Protein AF-0000000080321921 (afdb_homodimer)

Structure (mmCIF, N/CA/C/O backbone):
data_AF-0000000080321921-model_v1
#
loop_
_entity.id
_entity.type
_entity.pdbx_description
1 polymer 'Nucleoside-diphosphate-sugar epimerase'
#
loop_
_atom_site.group_PDB
_atom_site.id
_atom_site.type_symbol
_atom_site.label_atom_id
_atom_site.label_alt_id
_atom_site.label_comp_id
_atom_site.label_asym_id
_atom_site.label_entity_id
_atom_site.label_seq_id
_atom_site.pdbx_PDB_ins_code
_atom_site.Cartn_x
_atom_site.Cartn_y
_atom_site.Cartn_z
_atom_site.occupancy
_atom_site.B_iso_or_equiv
_atom_site.auth_seq_id
_atom_site.auth_comp_id
_atom_site.auth_asym_id
_atom_site.auth_atom_id
_atom_site.pdbx_PDB_model_num
ATOM 1 N N . MET A 1 1 ? -20.925 18.092 16.911 1 92.83 1 MET A N 1
ATOM 2 C CA . MET A 1 1 ? -20.315 16.914 16.302 1 92.83 1 MET A CA 1
ATOM 3 C C . MET A 1 1 ? -19.116 16.439 17.116 1 92.83 1 MET A C 1
ATOM 5 O O . MET A 1 1 ? -18.353 17.253 17.639 1 92.83 1 MET A O 1
ATOM 9 N N . ALA A 1 2 ? -18.998 15.174 17.436 1 97.39 2 ALA A N 1
ATOM 10 C CA . ALA A 1 2 ? -17.856 14.588 18.133 1 97.39 2 ALA A CA 1
ATOM 11 C C . ALA A 1 2 ? -16.861 13.984 17.147 1 97.39 2 ALA A C 1
ATOM 13 O O . ALA A 1 2 ? -17.218 13.111 16.351 1 97.39 2 ALA A O 1
ATOM 14 N N . VAL A 1 3 ? -15.639 14.464 17.22 1 98.68 3 VAL A N 1
ATOM 15 C CA . VAL A 1 3 ? -14.639 14.068 16.234 1 98.68 3 VAL A CA 1
ATOM 16 C C . VAL A 1 3 ? -13.457 13.401 16.934 1 98.68 3 VAL A C 1
ATOM 18 O O . VAL A 1 3 ? -12.82 14.005 17.8 1 98.68 3 VAL A O 1
ATOM 21 N N . LEU A 1 4 ? -13.213 12.152 16.609 1 98.88 4 LEU A N 1
ATOM 22 C CA . LEU A 1 4 ? -11.996 11.495 17.075 1 98.88 4 LEU A CA 1
ATOM 23 C C . LEU A 1 4 ? -10.796 11.913 16.233 1 98.88 4 LEU A C 1
ATOM 25 O O . LEU A 1 4 ? -10.819 11.787 15.006 1 98.88 4 LEU A O 1
ATOM 29 N N . ILE A 1 5 ? -9.804 12.422 16.859 1 98.86 5 ILE A N 1
ATOM 30 C CA . ILE A 1 5 ? -8.543 12.776 16.217 1 98.86 5 ILE A CA 1
ATOM 31 C C . ILE A 1 5 ? -7.422 11.892 16.759 1 98.86 5 ILE A C 1
ATOM 33 O O . ILE A 1 5 ? -7.017 12.031 17.916 1 98.86 5 ILE A O 1
ATOM 37 N N . THR A 1 6 ? -6.956 10.965 15.944 1 98.77 6 THR A N 1
ATOM 38 C CA . THR A 1 6 ? -5.745 10.259 16.347 1 98.77 6 THR A CA 1
ATOM 39 C C . THR A 1 6 ? -4.511 11.13 16.127 1 98.77 6 THR A C 1
ATOM 41 O O . THR A 1 6 ? -4.441 11.88 15.152 1 98.77 6 THR A O 1
ATOM 44 N N . GLY A 1 7 ? -3.539 11.005 17.031 1 97.55 7 GLY A N 1
ATOM 45 C CA . GLY A 1 7 ? -2.491 12.013 17.021 1 97.55 7 GLY A CA 1
ATOM 46 C C . GLY A 1 7 ? -2.987 13.393 17.409 1 97.55 7 GLY A C 1
ATOM 47 O O . GLY A 1 7 ? -2.517 14.4 16.875 1 97.55 7 GLY A O 1
ATOM 48 N N . GLY A 1 8 ? -3.944 13.374 18.283 1 97.71 8 GLY A N 1
ATOM 49 C CA . GLY A 1 8 ? -4.719 14.579 18.533 1 97.71 8 GLY A CA 1
ATOM 50 C C . GLY A 1 8 ? -3.941 15.645 19.281 1 97.71 8 GLY A C 1
ATOM 51 O O . GLY A 1 8 ? -4.279 16.829 19.215 1 97.71 8 GLY A O 1
ATOM 52 N N . THR A 1 9 ? -2.938 15.26 20.052 1 96.92 9 THR A N 1
ATOM 53 C CA . THR A 1 9 ? -2.152 16.264 20.762 1 96.92 9 THR A CA 1
ATOM 54 C C . THR A 1 9 ? -0.875 16.593 19.994 1 96.92 9 THR A C 1
ATOM 56 O O . THR A 1 9 ? -0.032 17.351 20.477 1 96.92 9 THR A O 1
ATOM 59 N N . GLY A 1 10 ? -0.789 15.991 18.814 1 95.03 10 GLY A N 1
ATOM 60 C CA . GLY A 1 10 ? 0.33 16.299 17.937 1 95.03 10 GLY A CA 1
ATOM 61 C C . GLY A 1 10 ? 0.179 17.627 17.22 1 95.03 10 GLY A C 1
ATOM 62 O O . GLY A 1 10 ? -0.736 18.398 17.516 1 95.03 10 GLY A O 1
ATOM 63 N N . PHE A 1 11 ? 1.039 17.905 16.266 1 94.07 11 PHE A N 1
ATOM 64 C CA . PHE A 1 11 ? 1.158 19.192 15.592 1 94.07 11 PHE A CA 1
ATOM 65 C C . PHE A 1 11 ? -0.126 19.534 14.846 1 94.07 11 PHE A C 1
ATOM 67 O O . PHE A 1 11 ? -0.897 20.39 15.286 1 94.07 11 PHE A O 1
ATOM 74 N N . LEU A 1 12 ? -0.484 18.765 13.883 1 96.49 12 LEU A N 1
ATOM 75 C CA . LEU A 1 12 ? -1.671 19.066 13.09 1 96.49 12 LEU A CA 1
ATOM 76 C C . LEU A 1 12 ? -2.941 18.78 13.884 1 96.49 12 LEU A C 1
ATOM 78 O O . LEU A 1 12 ? -3.91 19.539 13.809 1 96.49 12 LEU A O 1
ATOM 82 N N . GLY A 1 13 ? -2.916 17.716 14.689 1 97.82 13 GLY A N 1
ATOM 83 C CA . GLY A 1 13 ? -4.073 17.332 15.483 1 97.82 13 GLY A CA 1
ATOM 84 C C . GLY A 1 13 ? -4.513 18.41 16.455 1 97.82 13 GLY A C 1
ATOM 85 O O . GLY A 1 13 ? -5.71 18.662 16.61 1 97.82 13 GLY A O 1
ATOM 86 N N . SER A 1 14 ? -3.57 19.08 17.091 1 97.18 14 SER A N 1
ATOM 87 C CA . SER A 1 14 ? -3.904 20.101 18.079 1 97.18 14 SER A CA 1
ATOM 88 C C . SER A 1 14 ? -4.532 21.324 17.419 1 97.18 14 SER A C 1
ATOM 90 O O . SER A 1 14 ? -5.435 21.946 17.983 1 97.18 14 SER A O 1
ATOM 92 N N . PHE A 1 15 ? -4.056 21.651 16.256 1 97.52 15 PHE A N 1
ATOM 93 C CA . PHE A 1 15 ? -4.619 22.801 15.559 1 97.52 15 PHE A CA 1
ATOM 94 C C . PHE A 1 15 ? -6.023 22.494 15.052 1 97.52 15 PHE A C 1
ATOM 96 O O . PHE A 1 15 ? -6.887 23.373 15.029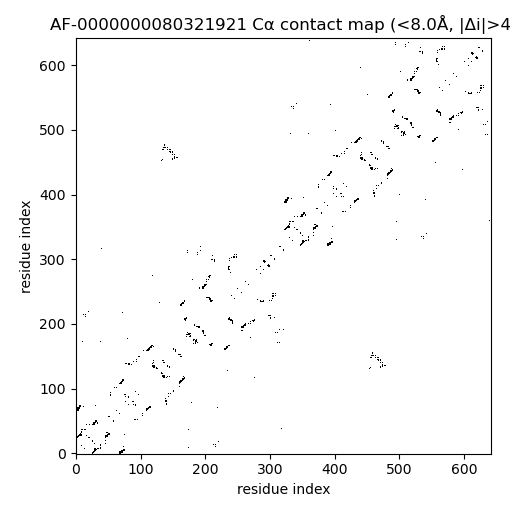 1 97.52 15 PHE A O 1
ATOM 103 N N . LEU A 1 16 ? -6.226 21.249 14.618 1 98.56 16 LEU A N 1
ATOM 104 C CA . LEU A 1 16 ? -7.58 20.838 14.26 1 98.56 16 LEU A CA 1
ATOM 105 C C . LEU A 1 16 ? -8.503 20.894 15.473 1 98.56 16 LEU A C 1
ATOM 107 O O . LEU A 1 16 ? -9.643 21.35 15.37 1 98.56 16 LEU A O 1
ATOM 111 N N . ALA A 1 17 ? -8.006 20.411 16.591 1 98.45 17 ALA A N 1
ATOM 112 C CA . ALA A 1 17 ? -8.795 20.437 17.82 1 98.45 17 ALA A CA 1
ATOM 113 C C . ALA A 1 17 ? -9.238 21.858 18.158 1 98.45 17 ALA A C 1
ATOM 115 O O . ALA A 1 17 ? -10.396 22.086 18.513 1 98.45 17 ALA A O 1
ATOM 116 N N . ARG A 1 18 ? -8.311 22.814 18.056 1 97.4 18 ARG A N 1
ATOM 117 C CA . ARG A 1 18 ? -8.631 24.212 18.321 1 97.4 18 ARG A CA 1
ATOM 118 C C . ARG A 1 18 ? -9.713 24.716 17.372 1 97.4 18 ARG A C 1
ATOM 120 O O . ARG A 1 18 ? -10.654 25.39 17.796 1 97.4 18 ARG A O 1
ATOM 127 N N . GLU A 1 19 ? -9.505 24.377 16.096 1 97.36 19 GLU A N 1
ATOM 128 C CA . GLU A 1 19 ? -10.474 24.778 15.08 1 97.36 19 GLU A CA 1
ATOM 129 C C . GLU A 1 19 ? -11.868 24.254 15.41 1 97.36 19 GLU A C 1
ATOM 131 O O . GLU A 1 19 ? -12.861 24.965 15.239 1 97.36 19 GLU A O 1
ATOM 136 N N . LEU A 1 20 ? -11.976 23.044 15.862 1 98.19 20 LEU A N 1
ATOM 137 C CA . LEU A 1 20 ? -13.247 22.414 16.202 1 98.19 20 LEU A CA 1
ATOM 138 C C . LEU A 1 20 ? -13.863 23.065 17.436 1 98.19 20 LEU A C 1
ATOM 140 O O . LEU A 1 20 ? -15.052 23.391 17.442 1 98.19 20 LEU A O 1
ATOM 144 N N . CYS A 1 21 ? -13.06 23.266 18.454 1 97.85 21 CYS A N 1
ATOM 145 C CA . CYS A 1 21 ? -13.531 23.908 19.676 1 97.85 21 CYS A CA 1
ATOM 146 C C . CYS A 1 21 ? -14.121 25.281 19.38 1 97.85 21 CYS A C 1
ATOM 148 O O . CYS A 1 21 ? -15.18 25.634 19.902 1 97.85 21 CYS A O 1
ATOM 150 N N . ASP A 1 22 ? -13.417 25.989 18.536 1 96.75 22 ASP A N 1
ATOM 151 C CA . ASP A 1 22 ? -13.833 27.348 18.203 1 96.75 22 ASP A CA 1
ATOM 152 C C . ASP A 1 22 ? -15.186 27.35 17.495 1 96.75 22 ASP A C 1
ATOM 154 O O . ASP A 1 22 ? -15.873 28.373 17.462 1 96.75 22 ASP A O 1
ATOM 158 N N . ARG A 1 23 ? -15.591 26.25 16.948 1 96.21 23 ARG A N 1
ATOM 159 C CA . ARG A 1 23 ? -16.867 26.133 16.25 1 96.21 23 ARG A CA 1
ATOM 160 C C . ARG A 1 23 ? -17.896 25.407 17.11 1 96.21 23 ARG A C 1
ATOM 162 O O . ARG A 1 23 ? -18.983 25.071 16.636 1 96.21 23 ARG A O 1
ATOM 169 N N . GLY A 1 24 ? -17.55 25.115 18.323 1 95.68 24 GLY A N 1
ATOM 170 C CA . GLY A 1 24 ? -18.476 24.516 19.27 1 95.68 24 GLY A CA 1
ATOM 171 C C . GLY A 1 24 ? -18.586 23.01 19.125 1 95.68 24 GLY A C 1
ATOM 172 O O . GLY A 1 24 ? -19.552 22.404 19.595 1 95.68 24 GLY A O 1
ATOM 173 N N . GLU A 1 25 ? -17.66 22.403 18.414 1 95.98 25 GLU A N 1
ATOM 174 C CA . GLU A 1 25 ? -17.622 20.953 18.251 1 95.98 25 GLU A CA 1
ATOM 175 C C . GLU A 1 25 ? -16.78 20.298 19.342 1 95.98 25 GLU A C 1
ATOM 177 O O . GLU A 1 25 ? -16.159 20.988 20.154 1 95.98 25 GLU A O 1
ATOM 182 N N . ARG A 1 26 ? -16.812 19 19.401 1 95.44 26 ARG A N 1
ATOM 183 C CA . ARG A 1 26 ? -16.19 18.253 20.489 1 95.44 26 ARG A CA 1
ATOM 184 C C . ARG A 1 26 ? -15.085 17.342 19.965 1 95.44 26 ARG A C 1
ATOM 186 O O . ARG A 1 26 ? -15.354 16.226 19.516 1 95.44 26 ARG A O 1
ATOM 193 N N . PRO A 1 27 ? -13.887 17.758 20.152 1 98.42 27 PRO A N 1
ATOM 194 C CA . PRO A 1 27 ? -12.777 16.886 19.76 1 98.42 27 PRO A CA 1
ATOM 195 C C . PRO A 1 27 ? -12.43 15.854 20.831 1 98.42 27 PRO A C 1
ATOM 197 O O . PRO A 1 27 ? -12.401 16.18 22.021 1 98.42 27 PRO A O 1
ATOM 200 N N . ILE A 1 28 ? -12.285 14.615 20.462 1 98.73 28 ILE A N 1
ATOM 201 C CA . ILE A 1 28 ? -11.731 13.516 21.246 1 98.73 28 ILE A CA 1
ATOM 202 C C . ILE A 1 28 ? -10.315 13.203 20.766 1 98.73 28 ILE A C 1
ATOM 204 O O . ILE A 1 28 ? -10.128 12.669 19.67 1 98.73 28 ILE A O 1
ATOM 208 N N . LEU A 1 29 ? -9.318 13.53 21.598 1 98.7 29 LEU A N 1
ATOM 209 C CA . LEU A 1 29 ? -7.921 13.446 21.185 1 98.7 29 LEU A CA 1
ATOM 210 C C . LEU A 1 29 ? -7.274 12.17 21.713 1 98.7 29 LEU A C 1
ATOM 212 O O . LEU A 1 29 ? -7.141 11.992 22.926 1 98.7 29 LEU A O 1
ATOM 216 N N . MET A 1 30 ? -6.894 11.307 20.818 1 98.62 30 MET A N 1
ATOM 217 C CA . MET A 1 30 ? -6.143 10.109 21.185 1 98.62 30 MET A CA 1
ATOM 218 C C . MET A 1 30 ? -4.676 10.244 20.79 1 98.62 30 MET A C 1
ATOM 220 O O . MET A 1 30 ? -4.366 10.64 19.665 1 98.62 30 MET A O 1
ATOM 224 N N . ASP A 1 31 ? -3.831 9.926 21.672 1 97.93 31 ASP A N 1
ATOM 225 C CA . ASP A 1 31 ? -2.397 9.993 21.407 1 97.93 31 ASP A CA 1
ATOM 226 C C . ASP A 1 31 ? -1.63 9.009 22.287 1 97.93 31 ASP A C 1
ATOM 228 O O . ASP A 1 31 ? -2.142 8.554 23.312 1 97.93 31 ASP A O 1
ATOM 232 N N . LEU A 1 32 ? -0.467 8.7 21.748 1 96.19 32 LEU A N 1
ATOM 233 C CA . LEU A 1 32 ? 0.4 7.813 22.515 1 96.19 32 LEU A CA 1
ATOM 234 C C . LEU A 1 32 ? 0.828 8.469 23.823 1 96.19 32 LEU A C 1
ATOM 236 O O . LEU A 1 32 ? 0.911 7.804 24.858 1 96.19 32 LEU A O 1
ATOM 240 N N . ARG A 1 33 ? 1.218 9.708 23.742 1 94.53 33 ARG A N 1
ATOM 241 C CA . ARG A 1 33 ? 1.583 10.563 24.867 1 94.53 33 ARG A CA 1
ATOM 242 C C . ARG A 1 33 ? 0.852 11.9 24.798 1 94.53 33 ARG A C 1
ATOM 244 O O . ARG A 1 33 ? 0.908 12.593 23.781 1 94.53 33 ARG A O 1
ATOM 251 N N . LEU A 1 34 ? 0.229 12.181 25.897 1 95.29 34 LEU A N 1
ATOM 252 C CA . LEU A 1 34 ? -0.547 13.415 25.931 1 95.29 34 LEU A CA 1
ATOM 253 C C . LEU A 1 34 ? 0.357 14.619 26.174 1 95.29 34 LEU A C 1
ATOM 255 O O . LEU A 1 34 ? 1.167 14.615 27.103 1 95.29 34 LEU A O 1
ATOM 259 N N . ASP A 1 35 ? 0.406 15.509 25.249 1 93.14 35 ASP A N 1
ATOM 260 C CA . ASP A 1 35 ? 1.103 16.79 25.328 1 93.14 35 ASP A CA 1
ATOM 261 C C . ASP A 1 35 ? 0.142 17.953 25.097 1 93.14 35 ASP A C 1
ATOM 263 O O . ASP A 1 35 ? -0.354 18.144 23.985 1 93.14 35 ASP A O 1
ATOM 267 N N . LEU A 1 36 ? -0.066 18.762 26.076 1 92.99 36 LEU A N 1
ATOM 268 C CA . LEU A 1 36 ? -1.098 19.791 26.008 1 92.99 36 LEU A CA 1
ATOM 269 C C . LEU A 1 36 ? -0.487 21.155 25.705 1 92.99 36 LEU A C 1
ATOM 271 O O . LEU A 1 36 ? -1.186 22.171 25.723 1 92.99 36 LEU A O 1
ATOM 275 N N . THR A 1 37 ? 0.792 21.134 25.38 1 88.9 37 THR A N 1
ATOM 276 C CA . THR A 1 37 ? 1.507 22.376 25.111 1 88.9 37 THR A CA 1
ATOM 277 C C . THR A 1 37 ? 0.812 23.174 24.012 1 88.9 37 THR A C 1
ATOM 279 O O . THR A 1 37 ? 0.698 24.398 24.103 1 88.9 37 THR A O 1
ATOM 282 N N . ARG A 1 38 ? 0.234 22.533 23.039 1 92.28 38 ARG A N 1
ATOM 283 C CA . ARG A 1 38 ? -0.354 23.185 21.873 1 92.28 38 ARG A CA 1
ATOM 284 C C . ARG A 1 38 ? -1.843 23.438 22.08 1 92.28 38 ARG A C 1
ATOM 286 O O . ARG A 1 38 ? -2.522 23.947 21.186 1 92.28 38 ARG A O 1
ATOM 293 N N . LEU A 1 39 ? -2.287 23.045 23.259 1 94.92 39 LEU A N 1
ATOM 294 C CA . LEU A 1 39 ? -3.717 23.131 23.532 1 94.92 39 LEU A CA 1
ATOM 295 C C . LEU A 1 39 ? -3.99 24.059 24.712 1 94.92 39 LEU A C 1
ATOM 297 O O . LEU A 1 39 ? -4.998 23.906 25.406 1 94.92 39 LEU A O 1
ATOM 301 N N . ARG A 1 40 ? -3.091 24.942 24.917 1 91.27 40 ARG A N 1
ATOM 302 C CA . ARG A 1 40 ? -3.283 25.918 25.985 1 91.27 40 ARG A CA 1
ATOM 303 C C . ARG A 1 40 ? -4.573 26.706 25.782 1 91.27 40 ARG A C 1
ATOM 305 O O . ARG A 1 40 ? -4.808 27.253 24.702 1 91.27 40 ARG A O 1
ATOM 312 N N . GLY A 1 41 ? -5.428 26.765 26.762 1 91.93 41 GLY A N 1
ATOM 313 C CA . GLY A 1 41 ? -6.675 27.511 26.699 1 91.93 41 GLY A CA 1
ATOM 314 C C . GLY A 1 41 ? -7.843 26.68 26.203 1 91.93 41 GLY A C 1
ATOM 315 O O . GLY A 1 41 ? -8.987 27.14 26.212 1 91.93 41 GLY A O 1
ATOM 316 N N . TYR A 1 42 ? -7.525 25.421 25.781 1 95.18 42 TYR A N 1
ATOM 317 C CA . TYR A 1 42 ? -8.575 24.566 25.237 1 95.18 42 TYR A CA 1
ATOM 318 C C . TYR A 1 42 ? -8.712 23.285 26.051 1 95.18 42 TYR A C 1
ATOM 320 O O . TYR A 1 42 ? -9.474 22.387 25.684 1 95.18 42 TYR A O 1
ATOM 328 N N . GLU A 1 43 ? -7.986 23.19 27.106 1 93.66 43 GLU A N 1
ATOM 329 C CA . GLU A 1 43 ? -7.83 21.962 27.88 1 93.66 43 GLU A CA 1
ATOM 330 C C . GLU A 1 43 ? -9.176 21.454 28.387 1 93.66 43 GLU A C 1
ATOM 332 O O . GLU A 1 43 ? -9.407 20.245 28.447 1 93.66 43 GLU A O 1
ATOM 337 N N . ASP A 1 44 ? -10.098 22.37 28.68 1 94.72 44 ASP A N 1
ATOM 338 C CA . ASP A 1 44 ? -11.388 21.99 29.247 1 94.72 44 ASP A CA 1
ATOM 339 C C . ASP A 1 44 ? -12.415 21.726 28.148 1 94.72 44 ASP A C 1
ATOM 341 O O . ASP A 1 44 ? -13.554 21.352 28.432 1 94.72 44 ASP A O 1
ATOM 345 N N . ARG A 1 45 ? -12.003 21.847 26.929 1 96.96 45 ARG A N 1
ATOM 346 C CA . ARG A 1 45 ? -12.952 21.743 25.825 1 96.96 45 ARG A CA 1
ATOM 347 C C . ARG A 1 45 ? -12.659 20.518 24.965 1 96.96 45 ARG A C 1
ATOM 349 O O . ARG A 1 45 ? -13.298 20.311 23.931 1 96.96 45 ARG A O 1
ATOM 356 N N . VAL A 1 46 ? -11.699 19.714 25.433 1 97.77 46 VAL A N 1
ATOM 357 C CA . VAL A 1 46 ? -11.311 18.533 24.669 1 97.77 46 VAL A CA 1
ATOM 358 C C . VAL A 1 46 ? -11.368 17.297 25.563 1 97.77 46 VAL A C 1
ATOM 360 O O . VAL A 1 46 ? -11.166 17.39 26.776 1 97.77 46 VAL A O 1
ATOM 363 N N . ASP A 1 47 ? -11.704 16.157 25.04 1 97.98 47 ASP A N 1
ATOM 364 C CA . ASP A 1 47 ? -11.538 14.864 25.697 1 97.98 47 ASP A CA 1
ATOM 365 C C . ASP A 1 47 ? -10.184 14.245 25.355 1 97.98 47 ASP A C 1
ATOM 367 O O . ASP A 1 47 ? -9.8 14.186 24.185 1 97.98 47 ASP A O 1
ATOM 371 N N . LEU A 1 48 ? -9.46 13.844 26.391 1 97.87 48 LEU A N 1
ATOM 372 C CA . LEU A 1 48 ? -8.118 13.305 26.207 1 97.87 48 LEU A CA 1
ATOM 373 C C . LEU A 1 48 ? -8.097 11.8 26.458 1 97.87 48 LEU A C 1
ATOM 375 O O . LEU A 1 48 ? -8.618 11.329 27.471 1 97.87 48 LEU A O 1
ATOM 379 N N . VAL A 1 49 ? -7.535 11.07 25.52 1 98.1 49 VAL A N 1
ATOM 380 C CA . VAL A 1 49 ? -7.408 9.621 25.637 1 98.1 49 VAL A CA 1
ATOM 381 C C . VAL A 1 49 ? -5.965 9.204 25.36 1 98.1 49 VAL A C 1
ATOM 383 O O . VAL A 1 49 ? -5.463 9.385 24.248 1 98.1 49 VAL A O 1
ATOM 386 N N . GLU A 1 50 ? -5.326 8.683 26.33 1 98.05 50 GLU A N 1
ATOM 387 C CA . GLU A 1 50 ? -4.008 8.099 26.096 1 98.05 50 GLU A CA 1
ATOM 388 C C . GLU A 1 50 ? -4.123 6.672 25.57 1 98.05 50 GLU A C 1
ATOM 390 O O . GLU A 1 50 ? -4.775 5.827 26.187 1 98.05 50 GLU A O 1
ATOM 395 N N . GLY A 1 51 ? -3.572 6.433 24.37 1 97.56 51 GLY A N 1
ATOM 396 C CA . GLY A 1 51 ? -3.668 5.117 23.76 1 97.56 51 GLY A CA 1
ATOM 397 C C . GLY A 1 51 ? -2.813 4.971 22.515 1 97.56 51 GLY A C 1
ATOM 398 O O . GLY A 1 51 ? -2.289 5.959 21.997 1 97.56 51 GLY A O 1
ATOM 399 N N . ASN A 1 52 ? -2.63 3.765 22.138 1 97.53 52 ASN A N 1
ATOM 400 C CA . ASN A 1 52 ? -1.84 3.397 20.967 1 97.53 52 ASN A CA 1
ATOM 401 C C . ASN A 1 52 ? -2.73 2.979 19.8 1 97.53 52 ASN A C 1
ATOM 403 O O . ASN A 1 52 ? -3.494 2.019 19.91 1 97.53 52 ASN A O 1
ATOM 407 N N . VAL A 1 53 ? -2.594 3.637 18.689 1 96.05 53 VAL A N 1
ATOM 408 C CA . VAL A 1 53 ? -3.467 3.404 17.543 1 96.05 53 VAL A CA 1
ATOM 409 C C . VAL A 1 53 ? -3.182 2.028 16.947 1 96.05 53 VAL A C 1
ATOM 411 O O . VAL A 1 53 ? -4.007 1.478 16.214 1 96.05 53 VAL A O 1
ATOM 414 N N . THR A 1 54 ? -2.003 1.453 17.211 1 95.25 54 THR A N 1
ATOM 415 C CA . THR A 1 54 ? -1.679 0.12 16.715 1 95.25 54 THR A CA 1
ATOM 416 C C . THR A 1 54 ? -2.353 -0.952 17.567 1 95.25 54 THR A C 1
ATOM 418 O O . THR A 1 54 ? -2.397 -2.122 17.18 1 95.25 54 THR A O 1
ATOM 421 N N . SER A 1 55 ? -2.804 -0.545 18.731 1 96.64 55 SER A N 1
ATOM 422 C CA . SER A 1 55 ? -3.511 -1.461 19.62 1 96.64 55 SER A CA 1
ATOM 423 C C . SER A 1 55 ? -5.004 -1.491 19.308 1 96.64 55 SER A C 1
ATOM 425 O O . SER A 1 55 ? -5.719 -0.523 19.576 1 96.64 55 SER A O 1
ATOM 427 N N . TRP A 1 56 ? -5.393 -2.612 18.845 1 95.82 56 TRP A N 1
ATOM 428 C CA . TRP A 1 56 ? -6.814 -2.786 18.566 1 95.82 56 TRP A CA 1
ATOM 429 C C . TRP A 1 56 ? -7.653 -2.492 19.806 1 95.82 56 TRP A C 1
ATOM 431 O O . TRP A 1 56 ? -8.685 -1.823 19.72 1 95.82 56 TRP A O 1
ATOM 441 N N . ALA A 1 57 ? -7.218 -2.964 20.9 1 97.17 57 ALA A N 1
ATOM 442 C CA . ALA A 1 57 ? -7.962 -2.821 22.149 1 97.17 57 ALA A CA 1
ATOM 443 C C . ALA A 1 57 ? -8.081 -1.354 22.552 1 97.17 57 ALA A C 1
ATOM 445 O O . ALA A 1 57 ? -9.154 -0.901 22.957 1 97.17 57 ALA A O 1
ATOM 446 N N . ASP A 1 58 ? -6.974 -0.619 22.498 1 97.74 58 ASP A N 1
ATOM 447 C CA . ASP A 1 58 ? -6.994 0.796 22.854 1 97.74 58 ASP A CA 1
ATOM 448 C C . ASP A 1 58 ? -7.975 1.569 21.976 1 97.74 58 ASP A C 1
ATOM 450 O O . ASP A 1 58 ? -8.769 2.369 22.477 1 97.74 58 ASP A O 1
ATOM 454 N N . LEU A 1 59 ? -7.958 1.331 20.701 1 97.68 59 LEU A N 1
ATOM 455 C CA . LEU A 1 59 ? -8.808 2.057 19.764 1 97.68 59 LEU A CA 1
ATOM 456 C C . LEU A 1 59 ? -10.269 1.656 19.931 1 97.68 59 LEU A C 1
ATOM 458 O O . LEU A 1 59 ? -11.159 2.51 19.902 1 97.68 59 LEU A O 1
ATOM 462 N N . ALA A 1 60 ? -10.467 0.377 20.067 1 97.79 60 ALA A N 1
ATOM 463 C CA . ALA A 1 60 ? -11.831 -0.118 20.231 1 97.79 60 ALA A CA 1
ATOM 464 C C . ALA A 1 60 ? -12.493 0.496 21.461 1 97.79 60 ALA A C 1
ATOM 466 O O . ALA A 1 60 ? -13.692 0.784 21.449 1 97.79 60 ALA A O 1
ATOM 467 N N . GLU A 1 61 ? -11.761 0.626 22.463 1 98.13 61 GLU A N 1
ATOM 468 C CA . GLU A 1 61 ? -12.297 1.218 23.685 1 98.13 61 GLU A CA 1
ATOM 469 C C . GLU A 1 61 ? -12.785 2.643 23.44 1 98.13 61 GLU A C 1
ATOM 471 O O . GLU A 1 61 ? -13.815 3.053 23.978 1 98.13 61 GLU A O 1
ATOM 476 N N . VAL A 1 62 ? -12.073 3.428 22.685 1 98.18 62 VAL A N 1
ATOM 477 C CA . VAL A 1 62 ? -12.465 4.798 22.372 1 98.18 62 VAL A CA 1
ATOM 478 C C . VAL A 1 62 ? -13.787 4.795 21.607 1 98.18 62 VAL A C 1
ATOM 480 O O . VAL A 1 62 ? -14.686 5.585 21.906 1 98.18 62 VAL A O 1
ATOM 483 N N . PHE A 1 63 ? -13.937 3.915 20.585 1 98.07 63 PHE A N 1
ATOM 484 C CA . PHE A 1 63 ? -15.148 3.827 19.777 1 98.07 63 PHE A CA 1
ATOM 485 C C . PHE A 1 63 ? -16.336 3.393 20.627 1 98.07 63 PHE A C 1
ATOM 487 O O . PHE A 1 63 ? -17.471 3.799 20.37 1 98.07 63 PHE A O 1
ATOM 494 N N . LYS A 1 64 ? -16.041 2.573 21.633 1 97.36 64 LYS A N 1
ATOM 495 C CA . LYS A 1 64 ? -17.094 2.049 22.498 1 97.36 64 LYS A CA 1
ATOM 496 C C . LYS A 1 64 ? -17.573 3.11 23.485 1 97.36 64 LYS A C 1
ATOM 498 O O . LYS A 1 64 ? -18.756 3.158 23.827 1 97.36 64 LYS A O 1
ATOM 503 N N . THR A 1 65 ? -16.688 3.92 23.935 1 97.27 65 THR A N 1
ATOM 504 C CA . THR A 1 65 ? -16.979 4.781 25.076 1 97.27 65 THR A CA 1
ATOM 505 C C . THR A 1 65 ? -17.411 6.168 24.61 1 97.27 65 THR A C 1
ATOM 507 O O . THR A 1 65 ? -17.929 6.961 25.399 1 97.27 65 THR A O 1
ATOM 510 N N . HIS A 1 66 ? -17.161 6.489 23.331 1 97.02 66 HIS A N 1
ATOM 511 C CA . HIS A 1 66 ? -17.528 7.798 22.803 1 97.02 66 HIS A CA 1
ATOM 512 C C . HIS A 1 66 ? -18.487 7.667 21.624 1 97.02 66 HIS A C 1
ATOM 514 O O . HIS A 1 66 ? -18.376 6.731 20.829 1 97.02 66 HIS A O 1
ATOM 520 N N . GLU A 1 67 ? -19.388 8.508 21.519 1 95.8 67 GLU A N 1
ATOM 521 C CA . GLU A 1 67 ? -20.217 8.624 20.323 1 95.8 67 GLU A CA 1
ATOM 522 C C . GLU A 1 67 ? -19.515 9.44 19.242 1 95.8 67 GLU A C 1
ATOM 524 O O . GLU A 1 67 ? -19.732 10.648 19.128 1 95.8 67 GLU A O 1
ATOM 529 N N . ILE A 1 68 ? -18.876 8.846 18.388 1 98.13 68 ILE A N 1
ATOM 530 C CA . ILE A 1 68 ? -18.016 9.488 17.401 1 98.13 68 ILE A CA 1
ATOM 531 C C . ILE A 1 68 ? -18.789 9.698 16.101 1 98.13 68 ILE A C 1
ATOM 533 O O . ILE A 1 68 ? -19.389 8.76 15.571 1 98.13 68 ILE A O 1
ATOM 537 N N . ASP A 1 69 ? -18.755 10.893 15.615 1 97.82 69 ASP A N 1
ATOM 538 C CA . ASP A 1 69 ? -19.427 11.224 14.361 1 97.82 69 ASP A CA 1
ATOM 539 C C . ASP A 1 69 ? -18.472 11.097 13.177 1 97.82 69 ASP A C 1
ATOM 541 O O . ASP A 1 69 ? -18.9 10.811 12.056 1 97.82 69 ASP A O 1
ATOM 545 N N . ALA A 1 70 ? -17.208 11.392 13.399 1 98.35 70 ALA A N 1
ATOM 546 C CA . ALA A 1 70 ? -16.188 11.38 12.354 1 98.35 70 ALA A CA 1
ATOM 547 C C . ALA A 1 70 ? -14.801 11.138 12.944 1 98.35 70 ALA A C 1
ATOM 549 O O . ALA A 1 70 ? -14.578 11.366 14.135 1 98.35 70 ALA A O 1
ATOM 550 N N . VAL A 1 71 ? -13.951 10.637 12.135 1 98.8 71 VAL A N 1
ATOM 551 C CA . VAL A 1 71 ? -12.569 10.408 12.544 1 98.8 71 VAL A CA 1
ATOM 552 C C . VAL A 1 71 ? -11.624 11.19 11.634 1 98.8 71 VAL A C 1
ATOM 554 O O . VAL A 1 71 ? -11.797 11.203 10.413 1 98.8 71 VAL A O 1
ATOM 557 N N . VAL A 1 72 ? -10.674 11.902 12.203 1 98.91 72 VAL A N 1
ATOM 558 C CA . VAL A 1 72 ? -9.524 12.44 11.484 1 98.91 72 VAL A CA 1
ATOM 559 C C . VAL A 1 72 ? -8.248 11.749 11.961 1 98.91 72 VAL A C 1
ATOM 561 O O . VAL A 1 72 ? -7.877 11.856 13.132 1 98.91 72 VAL A O 1
ATOM 564 N N . HIS A 1 73 ? -7.656 11.06 11.069 1 98.85 73 HIS A N 1
ATOM 565 C CA . HIS A 1 73 ? -6.48 10.26 11.394 1 98.85 73 HIS A CA 1
ATOM 566 C C . HIS A 1 73 ? -5.194 11.022 11.087 1 98.85 73 HIS A C 1
ATOM 568 O O . HIS A 1 73 ? -4.741 11.047 9.941 1 98.85 73 HIS A O 1
ATOM 574 N N . THR A 1 74 ? -4.531 11.542 12.126 1 98.08 74 THR A N 1
ATOM 575 C CA . THR A 1 74 ? -3.325 12.341 11.941 1 98.08 74 THR A CA 1
ATOM 576 C C . THR A 1 74 ? -2.113 11.638 12.543 1 98.08 74 THR A C 1
ATOM 578 O O . THR A 1 74 ? -0.975 12.07 12.343 1 98.08 74 THR A O 1
ATOM 581 N N . ALA A 1 75 ? -2.318 10.572 13.253 1 95.66 75 ALA A N 1
ATOM 582 C CA . ALA A 1 75 ? -1.211 9.856 13.881 1 95.66 75 ALA A CA 1
ATOM 583 C C . ALA A 1 75 ? -0.296 9.232 12.832 1 95.66 75 ALA A C 1
ATOM 585 O O . ALA A 1 75 ? -0.759 8.513 11.943 1 95.66 75 ALA A O 1
ATOM 586 N N . ALA A 1 76 ? 0.923 9.52 12.986 1 92.37 76 ALA A N 1
ATOM 587 C CA . ALA A 1 76 ? 1.886 8.913 12.07 1 92.37 76 ALA A CA 1
ATOM 588 C C . ALA A 1 76 ? 3.314 9.095 12.577 1 92.37 76 ALA A C 1
ATOM 590 O O . ALA A 1 76 ? 3.624 10.092 13.234 1 92.37 76 ALA A O 1
ATOM 591 N N . ASP A 1 77 ? 4.11 8.08 12.27 1 87.8 77 ASP A N 1
ATOM 592 C CA . ASP A 1 77 ? 5.553 8.297 12.291 1 87.8 77 ASP A CA 1
ATOM 593 C C . ASP A 1 77 ? 6.01 9.075 11.059 1 87.8 77 ASP A C 1
ATOM 595 O O . ASP A 1 77 ? 5.633 8.741 9.934 1 87.8 77 ASP A O 1
ATOM 599 N N . LEU A 1 78 ? 6.791 10.043 11.291 1 81.47 78 LEU A N 1
ATOM 600 C CA . LEU A 1 78 ? 7.229 10.908 10.201 1 81.47 78 LEU A CA 1
ATOM 601 C C . LEU A 1 78 ? 8.495 10.362 9.549 1 81.47 78 LEU A C 1
ATOM 603 O O . LEU A 1 78 ? 8.94 9.259 9.874 1 81.47 78 LEU A O 1
ATOM 607 N N . SER A 1 79 ? 9.05 11.037 8.572 1 73.74 79 SER A N 1
ATOM 608 C CA . SER A 1 79 ? 10.019 10.559 7.591 1 73.74 79 SER A CA 1
ATOM 609 C C . SER A 1 79 ? 11.275 10.024 8.27 1 73.74 79 SER A C 1
ATOM 611 O O . SER A 1 79 ? 11.713 8.908 7.986 1 73.74 79 SER A O 1
ATOM 613 N N . LEU A 1 80 ? 11.896 10.724 9.173 1 73.45 80 LEU A N 1
ATOM 614 C CA . LEU A 1 80 ? 13.155 10.295 9.772 1 73.45 80 LEU A CA 1
ATOM 615 C C . LEU A 1 80 ? 12.975 8.988 10.537 1 73.45 80 LEU A C 1
ATOM 617 O O . LEU A 1 80 ? 13.742 8.041 10.346 1 73.45 80 LEU A O 1
ATOM 621 N N . ARG A 1 81 ? 11.955 8.97 11.3 1 77.09 81 ARG A N 1
ATOM 622 C CA . ARG A 1 81 ? 11.694 7.755 12.066 1 77.09 81 ARG A CA 1
ATOM 623 C C . ARG A 1 81 ? 11.276 6.61 11.15 1 77.09 81 ARG A C 1
ATOM 625 O O . ARG A 1 81 ? 11.689 5.466 11.35 1 77.09 81 ARG A O 1
ATOM 632 N N . ALA A 1 82 ? 10.528 6.902 10.175 1 81.82 82 ALA A N 1
ATOM 633 C CA . ALA A 1 82 ? 10.046 5.873 9.258 1 81.82 82 ALA A CA 1
ATOM 634 C C . ALA A 1 82 ? 11.204 5.223 8.506 1 81.82 82 ALA A C 1
ATOM 636 O O . ALA A 1 82 ? 11.185 4.017 8.246 1 81.82 82 ALA A O 1
ATOM 637 N N . GLU A 1 83 ? 12.139 5.989 8.195 1 81.97 83 GLU A N 1
ATOM 638 C CA . GLU A 1 83 ? 13.29 5.453 7.475 1 81.97 83 GLU A CA 1
ATOM 639 C C . GLU A 1 83 ? 14.154 4.584 8.385 1 81.97 83 GLU A C 1
ATOM 641 O O . GLU A 1 83 ? 14.728 3.588 7.939 1 81.97 83 GLU A O 1
ATOM 646 N N . ARG A 1 84 ? 14.208 4.941 9.631 1 84.5 84 ARG A N 1
ATOM 647 C CA . ARG A 1 84 ? 15.089 4.267 10.579 1 84.5 84 ARG A CA 1
ATOM 648 C C . ARG A 1 84 ? 14.441 2.996 11.12 1 84.5 84 ARG A C 1
ATOM 650 O O . ARG A 1 84 ? 15.135 2.035 11.457 1 84.5 84 ARG A O 1
ATOM 657 N N . SER A 1 85 ? 13.152 3.01 11.197 1 90.54 85 SER A N 1
ATOM 658 C CA . SER A 1 85 ? 12.394 1.905 11.774 1 90.54 85 SER A CA 1
ATOM 659 C C . SER A 1 85 ? 11.23 1.504 10.874 1 90.54 85 SER A C 1
ATOM 661 O O . SER A 1 85 ? 10.07 1.556 11.289 1 90.54 85 SER A O 1
ATOM 663 N N . ARG A 1 86 ? 11.585 0.918 9.817 1 92.1 86 ARG A N 1
ATOM 664 C CA . ARG A 1 86 ? 10.626 0.716 8.736 1 92.1 86 ARG A CA 1
ATOM 665 C C . ARG A 1 86 ? 9.511 -0.233 9.162 1 92.1 86 ARG A C 1
ATOM 667 O O . ARG A 1 86 ? 8.331 0.054 8.953 1 92.1 86 ARG A O 1
ATOM 674 N N . ILE A 1 87 ? 9.82 -1.311 9.831 1 91.65 87 ILE A N 1
ATOM 675 C CA . ILE A 1 87 ? 8.823 -2.305 10.214 1 91.65 87 ILE A CA 1
ATOM 676 C C . ILE A 1 87 ? 7.872 -1.708 11.249 1 91.65 87 ILE A C 1
ATOM 678 O O . ILE A 1 87 ? 6.65 -1.795 11.1 1 91.65 87 ILE A O 1
ATOM 682 N N . GLU A 1 88 ? 8.423 -1.096 12.231 1 92.45 88 GLU A N 1
ATOM 683 C CA . GLU A 1 88 ? 7.609 -0.484 13.276 1 92.45 88 GLU A CA 1
ATOM 684 C C . GLU A 1 88 ? 6.764 0.659 12.718 1 92.45 88 GLU A C 1
ATOM 686 O O . GLU A 1 88 ? 5.596 0.809 13.082 1 92.45 88 GLU A O 1
ATOM 691 N N . SER A 1 89 ? 7.379 1.45 11.868 1 94.5 89 SER A N 1
ATOM 692 C CA . SER A 1 89 ? 6.661 2.59 11.307 1 94.5 89 SER A CA 1
ATOM 693 C C . SER A 1 89 ? 5.547 2.136 10.37 1 94.5 89 SER A C 1
ATOM 695 O O . SER A 1 89 ? 4.517 2.803 10.252 1 94.5 89 SER A O 1
ATOM 697 N N . PHE A 1 90 ? 5.793 1.029 9.744 1 95.71 90 PHE A N 1
ATOM 698 C CA . PHE A 1 90 ? 4.743 0.483 8.893 1 95.71 90 PHE A CA 1
ATOM 699 C C . PHE A 1 90 ? 3.513 0.12 9.716 1 95.71 90 PHE A C 1
ATOM 701 O O . PHE A 1 90 ? 2.383 0.396 9.308 1 95.71 90 PHE A O 1
ATOM 708 N N . ARG A 1 91 ? 3.709 -0.455 10.829 1 94.44 91 ARG A N 1
ATOM 709 C CA . ARG A 1 91 ? 2.604 -0.786 11.722 1 94.44 91 ARG A CA 1
ATOM 710 C C . ARG A 1 91 ? 1.919 0.476 12.237 1 94.44 91 ARG A C 1
ATOM 712 O O . ARG A 1 91 ? 0.691 0.577 12.208 1 94.44 91 ARG A O 1
ATOM 719 N N . THR A 1 92 ? 2.687 1.41 12.617 1 95.49 92 THR A N 1
ATOM 720 C CA . THR A 1 92 ? 2.175 2.65 13.191 1 95.49 92 THR A CA 1
ATOM 721 C C . THR A 1 92 ? 1.372 3.433 12.157 1 95.49 92 THR A C 1
ATOM 723 O O . THR A 1 92 ? 0.375 4.075 12.494 1 95.49 92 THR A O 1
ATOM 726 N N . ASN A 1 93 ? 1.833 3.398 10.962 1 97.42 93 ASN A N 1
ATOM 727 C CA . ASN A 1 93 ? 1.205 4.241 9.95 1 97.42 93 ASN A CA 1
ATOM 728 C C . ASN A 1 93 ? 0.125 3.484 9.182 1 97.42 93 ASN A C 1
ATOM 730 O O . ASN A 1 93 ? -0.964 4.012 8.953 1 97.42 93 ASN A O 1
ATOM 734 N N . VAL A 1 94 ? 0.394 2.26 8.799 1 97.99 94 VAL A N 1
ATOM 735 C CA . VAL A 1 94 ? -0.497 1.573 7.869 1 97.99 94 VAL A CA 1
ATOM 736 C C . VAL A 1 94 ? -1.455 0.67 8.643 1 97.99 94 VAL A C 1
ATOM 738 O O . VAL A 1 94 ? -2.67 0.728 8.443 1 97.99 94 VAL A O 1
ATOM 741 N N . GLU A 1 95 ? -0.876 -0.176 9.477 1 95.89 95 GLU A N 1
ATOM 742 C CA . GLU A 1 95 ? -1.749 -1.049 10.257 1 95.89 95 GLU A CA 1
ATOM 743 C C . GLU A 1 95 ? -2.712 -0.239 11.119 1 95.89 95 GLU A C 1
ATOM 745 O O . GLU A 1 95 ? -3.871 -0.622 11.292 1 95.89 95 GLU A O 1
ATOM 750 N N . ALA A 1 96 ? -2.204 0.805 11.7 1 97.42 96 ALA A N 1
ATOM 751 C CA . ALA A 1 96 ? -3.059 1.69 12.486 1 97.42 96 ALA A CA 1
ATOM 752 C C . ALA A 1 96 ? -4.201 2.245 11.638 1 97.42 96 ALA A C 1
ATOM 754 O O . ALA A 1 96 ? -5.332 2.367 12.113 1 97.42 96 ALA A O 1
ATOM 755 N N . THR A 1 97 ? -3.868 2.643 10.429 1 98.38 97 THR A N 1
ATOM 756 C CA . THR A 1 97 ? -4.903 3.129 9.523 1 98.38 97 THR A CA 1
ATOM 757 C C . THR A 1 97 ? -5.959 2.054 9.282 1 98.38 97 THR A C 1
ATOM 759 O O . THR A 1 97 ? -7.158 2.337 9.308 1 98.38 97 THR A O 1
ATOM 762 N N . LEU A 1 98 ? -5.518 0.855 9.048 1 98.14 98 LEU A N 1
ATOM 763 C CA . LEU A 1 98 ? -6.429 -0.27 8.87 1 98.14 98 LEU A CA 1
ATOM 764 C C . LEU A 1 98 ? -7.323 -0.445 10.094 1 98.14 98 LEU A C 1
ATOM 766 O O . LEU A 1 98 ? -8.529 -0.663 9.96 1 98.14 98 LEU A O 1
ATOM 770 N N . ASN A 1 99 ? -6.733 -0.371 11.29 1 97.8 99 ASN A N 1
ATOM 771 C CA . ASN A 1 99 ? -7.494 -0.474 12.53 1 97.8 99 ASN A CA 1
ATOM 772 C C . ASN A 1 99 ? -8.585 0.59 12.608 1 97.8 99 ASN A C 1
ATOM 774 O O . ASN A 1 99 ? -9.732 0.286 12.943 1 97.8 99 ASN A O 1
ATOM 778 N N . VAL A 1 100 ? -8.209 1.804 12.288 1 98.56 100 VAL A N 1
ATOM 779 C CA . VAL A 1 100 ? -9.132 2.933 12.349 1 98.56 100 VAL A CA 1
ATOM 780 C C . VAL A 1 100 ? -10.296 2.701 11.388 1 98.56 100 VAL A C 1
ATOM 782 O O . VAL A 1 100 ? -11.458 2.897 11.752 1 98.56 100 VAL A O 1
ATOM 785 N N . LEU A 1 101 ? -9.989 2.28 10.219 1 98.24 101 LEU A N 1
ATOM 786 C CA . LEU A 1 101 ? -11.005 2.081 9.191 1 98.24 101 LEU A CA 1
ATOM 787 C C . LEU A 1 101 ? -11.923 0.918 9.553 1 98.24 101 LEU A C 1
ATOM 789 O O . LEU A 1 101 ? -13.143 1.015 9.402 1 98.24 101 LEU A O 1
ATOM 793 N N . GLU A 1 102 ? -11.321 -0.175 9.988 1 97.41 102 GLU A N 1
ATOM 794 C CA . GLU A 1 102 ? -12.108 -1.349 10.351 1 97.41 102 GLU A CA 1
ATOM 795 C C . GLU A 1 102 ? -13.041 -1.048 11.521 1 97.41 102 GLU A C 1
ATOM 797 O O . GLU A 1 102 ? -14.211 -1.435 11.504 1 97.41 102 GLU A O 1
ATOM 802 N N . LEU A 1 103 ? -12.56 -0.369 12.527 1 98.01 103 LEU A N 1
ATOM 803 C CA . LEU A 1 103 ? -13.387 -0.034 13.681 1 98.01 103 LEU A CA 1
ATOM 804 C C . LEU A 1 103 ? -14.454 0.989 13.308 1 98.01 103 LEU A C 1
ATOM 806 O O . LEU A 1 103 ? -15.568 0.95 13.834 1 98.01 103 LEU A O 1
ATOM 810 N N . SER A 1 104 ? -14.084 1.971 12.418 1 98.38 104 SER A N 1
ATOM 811 C CA . SER A 1 104 ? -15.091 2.907 11.928 1 98.38 104 SER A CA 1
ATOM 812 C C . SER A 1 104 ? -16.246 2.173 11.256 1 98.38 104 SER A C 1
ATOM 814 O O . SER A 1 104 ? -17.413 2.494 11.491 1 98.38 104 SER A O 1
ATOM 816 N N . ARG A 1 105 ? -15.889 1.204 10.418 1 96.87 105 ARG A N 1
ATOM 817 C CA . ARG A 1 105 ? -16.9 0.379 9.764 1 96.87 105 ARG A CA 1
ATOM 818 C C . ARG A 1 105 ? -17.752 -0.36 10.79 1 96.87 105 ARG A C 1
ATOM 820 O O . ARG A 1 105 ? -18.983 -0.339 10.713 1 96.87 105 ARG A O 1
ATOM 827 N N . MET A 1 106 ? -17.135 -0.969 11.784 1 96.45 106 MET A N 1
ATOM 828 C CA . MET A 1 106 ? -17.805 -1.812 12.77 1 96.45 106 MET A CA 1
ATOM 829 C C . MET A 1 106 ? -18.732 -0.985 13.654 1 96.45 106 MET A C 1
ATOM 831 O O . MET A 1 106 ? -19.767 -1.476 14.107 1 96.45 106 MET A O 1
ATOM 835 N N . PHE A 1 107 ? -18.392 0.257 13.937 1 97.72 107 PHE A N 1
ATOM 836 C CA . PHE A 1 107 ? -19.157 1.092 14.855 1 97.72 107 PHE A CA 1
ATOM 837 C C . PHE A 1 107 ? -20.002 2.104 14.091 1 97.72 107 PHE A C 1
ATOM 839 O O . PHE A 1 107 ? -20.537 3.046 14.68 1 97.72 107 PHE A O 1
ATOM 846 N N . ASP A 1 108 ? -20.021 1.984 12.74 1 96.87 108 ASP A N 1
ATOM 847 C CA . ASP A 1 108 ? -20.884 2.766 11.86 1 96.87 108 ASP A CA 1
ATOM 848 C C . ASP A 1 108 ? -20.511 4.246 11.899 1 96.87 108 ASP A C 1
ATOM 850 O O . ASP A 1 108 ? -21.382 5.108 12.036 1 96.87 108 ASP A O 1
ATOM 854 N N . VAL A 1 109 ? -19.267 4.574 11.998 1 97.42 109 VAL A N 1
ATOM 855 C CA . VAL A 1 109 ? -18.736 5.915 11.778 1 97.42 109 VAL A CA 1
ATOM 856 C C . VAL A 1 109 ? -18.334 6.078 10.314 1 97.42 109 VAL A C 1
ATOM 858 O O . VAL A 1 109 ? -17.246 5.659 9.912 1 97.42 109 VAL A O 1
ATOM 861 N N . ASP A 1 110 ? -19.015 6.734 9.566 1 95.21 110 ASP A N 1
ATOM 862 C CA . ASP A 1 110 ? -18.919 6.632 8.113 1 95.21 110 ASP A CA 1
ATOM 863 C C . ASP A 1 110 ? -17.894 7.62 7.56 1 95.21 110 ASP A C 1
ATOM 865 O O . ASP A 1 110 ? -17.358 7.419 6.468 1 95.21 110 ASP A O 1
ATOM 869 N N . ARG A 1 111 ? -17.614 8.721 8.335 1 97.91 111 ARG A N 1
ATOM 870 C CA . ARG A 1 111 ? -16.733 9.77 7.831 1 97.91 111 ARG A CA 1
ATOM 871 C C . ARG A 1 111 ? -15.33 9.633 8.411 1 97.91 111 ARG A C 1
ATOM 873 O O . ARG A 1 111 ? -15.137 9.762 9.621 1 97.91 111 ARG A O 1
ATOM 880 N N . VAL A 1 112 ? -14.378 9.329 7.546 1 98.52 112 VAL A N 1
ATOM 881 C CA . VAL A 1 112 ? -12.981 9.23 7.955 1 98.52 112 VAL A CA 1
ATOM 882 C C . VAL A 1 112 ? -12.108 10.066 7.022 1 98.52 112 VAL A C 1
ATOM 884 O O . VAL A 1 112 ? -12.119 9.864 5.805 1 98.52 112 VAL A O 1
ATOM 887 N N . VAL A 1 113 ? -11.395 11.033 7.559 1 98.82 113 VAL A N 1
ATOM 888 C CA . VAL A 1 113 ? -10.425 11.82 6.805 1 98.82 113 VAL A CA 1
ATOM 889 C C . VAL A 1 113 ? -9.008 11.433 7.222 1 98.82 113 VAL A C 1
ATOM 891 O O . VAL A 1 113 ? -8.684 11.428 8.412 1 98.82 113 VAL A O 1
ATOM 894 N N . PHE A 1 114 ? -8.214 11.084 6.261 1 98.79 114 PHE A N 1
ATOM 895 C CA . PHE A 1 114 ? -6.841 10.636 6.465 1 98.79 114 PHE A CA 1
ATOM 896 C C . PHE A 1 114 ? -5.851 11.69 5.984 1 98.79 114 PHE A C 1
ATOM 898 O O . PHE A 1 114 ? -5.973 12.201 4.869 1 98.79 114 PHE A O 1
ATOM 905 N N . THR A 1 115 ? -4.894 12.003 6.807 1 98.64 115 THR A N 1
ATOM 906 C CA . THR A 1 115 ? -3.858 12.958 6.432 1 98.64 115 THR A CA 1
ATOM 907 C C . THR A 1 115 ? -2.747 12.27 5.644 1 98.64 115 THR A C 1
ATOM 909 O O . THR A 1 115 ? -1.842 11.671 6.23 1 98.64 115 THR A O 1
ATOM 912 N N . SER A 1 116 ? -2.816 12.387 4.394 1 98.17 116 SER A N 1
ATOM 913 C CA . SER A 1 116 ? -1.799 11.855 3.493 1 98.17 116 SER A CA 1
ATOM 914 C C . SER A 1 116 ? -0.769 12.92 3.131 1 98.17 116 SER A C 1
ATOM 916 O O . SER A 1 116 ? -0.537 13.854 3.902 1 98.17 116 SER A O 1
ATOM 918 N N . SER A 1 117 ? -0.002 12.673 2.078 1 95.23 117 SER A N 1
ATOM 919 C CA . SER A 1 117 ? 1.14 13.524 1.76 1 95.23 117 SER A CA 1
ATOM 920 C C . SER A 1 117 ? 1.446 13.504 0.266 1 95.23 117 SER A C 1
ATOM 922 O O . SER A 1 117 ? 1.197 12.503 -0.41 1 95.23 117 SER A O 1
ATOM 924 N N . LEU A 1 118 ? 2.035 14.572 -0.156 1 94.17 118 LEU A N 1
ATOM 925 C CA . LEU A 1 118 ? 2.543 14.617 -1.523 1 94.17 118 LEU A CA 1
ATOM 926 C C . LEU A 1 118 ? 3.675 13.614 -1.716 1 94.17 118 LEU A C 1
ATOM 928 O O . LEU A 1 118 ? 4.044 13.298 -2.849 1 94.17 118 LEU A O 1
ATOM 932 N N . SER A 1 119 ? 4.169 13.051 -0.658 1 92.69 119 SER A N 1
ATOM 933 C CA . SER A 1 119 ? 5.268 12.093 -0.709 1 92.69 119 SER A CA 1
ATOM 934 C C . SER A 1 119 ? 4.833 10.787 -1.365 1 92.69 119 SER A C 1
ATOM 936 O O . SER A 1 119 ? 5.657 9.902 -1.605 1 92.69 119 SER A O 1
ATOM 938 N N . VAL A 1 120 ? 3.557 10.651 -1.717 1 96.21 120 VAL A N 1
ATOM 939 C CA . VAL A 1 120 ? 3.077 9.456 -2.402 1 96.21 120 VAL A CA 1
ATOM 940 C C . VAL A 1 120 ? 3.533 9.477 -3.86 1 96.21 120 VAL A C 1
ATOM 942 O O . VAL A 1 120 ? 3.48 8.456 -4.548 1 96.21 120 VAL A O 1
ATOM 945 N N . PHE A 1 121 ? 3.937 10.681 -4.304 1 94.67 121 PHE A N 1
ATOM 946 C CA . PHE A 1 121 ? 4.307 10.845 -5.705 1 94.67 121 PHE A CA 1
ATOM 947 C C . PHE A 1 121 ? 5.801 10.617 -5.901 1 94.67 121 PHE A C 1
ATOM 949 O O . PHE A 1 121 ? 6.592 10.823 -4.978 1 94.67 121 PHE A O 1
ATOM 956 N N . GLY A 1 122 ? 6.175 10.173 -7.027 1 92.52 122 GLY A N 1
ATOM 957 C CA . GLY A 1 122 ? 7.532 10.061 -7.536 1 92.52 122 GLY A CA 1
ATOM 958 C C . GLY A 1 122 ? 7.641 10.371 -9.017 1 92.52 122 GLY A C 1
ATOM 959 O O . GLY A 1 122 ? 6.751 11 -9.592 1 92.52 122 GLY A O 1
ATOM 960 N N . LEU A 1 123 ? 8.704 10.058 -9.645 1 88.6 123 LEU A N 1
ATOM 961 C CA . LEU A 1 123 ? 8.987 10.416 -11.031 1 88.6 123 LEU A CA 1
ATOM 962 C C . LEU A 1 123 ? 7.963 9.793 -11.973 1 88.6 123 LEU A C 1
ATOM 964 O O . LEU A 1 123 ? 7.553 10.419 -12.953 1 88.6 123 LEU A O 1
ATOM 968 N N . ARG A 1 124 ? 7.418 8.611 -11.705 1 93.24 124 ARG A N 1
ATOM 969 C CA . ARG A 1 124 ? 6.515 7.893 -12.598 1 93.24 124 ARG A CA 1
ATOM 970 C C . ARG A 1 124 ? 5.071 8.342 -12.395 1 93.24 124 ARG A C 1
ATOM 972 O O . ARG A 1 124 ? 4.173 7.906 -13.117 1 93.24 124 ARG A O 1
ATOM 979 N N . SER A 1 125 ? 4.915 9.217 -11.414 1 93.49 125 SER A N 1
ATOM 980 C CA . SER A 1 125 ? 3.572 9.713 -11.13 1 93.49 125 SER A CA 1
ATOM 981 C C . SER A 1 125 ? 3.213 10.885 -12.037 1 93.49 125 SER A C 1
ATOM 983 O O . SER A 1 125 ? 2.044 11.26 -12.141 1 93.49 125 SER A O 1
ATOM 985 N N . MET A 1 126 ? 4.145 11.543 -12.722 1 90.97 126 MET A N 1
ATOM 986 C CA . MET A 1 126 ? 3.954 12.823 -13.397 1 90.97 126 MET A CA 1
ATOM 987 C C . MET A 1 126 ? 3.402 12.62 -14.804 1 90.97 126 MET A C 1
ATOM 989 O O . MET A 1 126 ? 3.824 11.706 -15.515 1 90.97 126 MET A O 1
ATOM 993 N N . PRO A 1 127 ? 2.484 13.493 -15.151 1 92.88 127 PRO A N 1
ATOM 994 C CA . PRO A 1 127 ? 1.835 14.552 -14.375 1 92.88 127 PRO A CA 1
ATOM 995 C C . PRO A 1 127 ? 0.929 14.006 -13.273 1 92.88 127 PRO A C 1
ATOM 997 O O . PRO A 1 127 ? 0.351 12.926 -13.423 1 92.88 127 PRO A O 1
ATOM 1000 N N . VAL A 1 128 ? 0.766 14.828 -12.215 1 93.95 128 VAL A N 1
ATOM 1001 C CA . VAL A 1 128 ? 0.133 14.277 -11.021 1 93.95 128 VAL A CA 1
ATOM 1002 C C . VAL A 1 128 ? -1.367 14.563 -11.053 1 93.95 128 VAL A C 1
ATOM 1004 O O . VAL A 1 128 ? -1.794 15.624 -11.516 1 93.95 128 VAL A O 1
ATOM 1007 N N . SER A 1 129 ? -2.119 13.672 -10.601 1 95 129 SER A N 1
ATOM 1008 C CA . SER A 1 129 ? -3.548 13.764 -10.318 1 95 129 SER A CA 1
ATOM 1009 C C . SER A 1 129 ? -3.942 12.852 -9.161 1 95 129 SER A C 1
ATOM 1011 O O . SER A 1 129 ? -3.095 12.161 -8.592 1 95 129 SER A O 1
ATOM 1013 N N . GLU A 1 130 ? -5.146 12.866 -8.87 1 95.13 130 GLU A N 1
ATOM 1014 C CA . GLU A 1 130 ? -5.639 12.054 -7.761 1 95.13 130 GLU A CA 1
ATOM 1015 C C . GLU A 1 130 ? -5.529 10.565 -8.076 1 95.13 130 GLU A C 1
ATOM 1017 O O . GLU A 1 130 ? -5.442 9.737 -7.166 1 95.13 130 GLU A O 1
ATOM 1022 N N . THR A 1 131 ? -5.448 10.205 -9.404 1 95.68 131 THR A N 1
ATOM 1023 C CA . THR A 1 131 ? -5.404 8.803 -9.807 1 95.68 131 THR A CA 1
ATOM 1024 C C . THR A 1 131 ? -4.089 8.484 -10.513 1 95.68 131 THR A C 1
ATOM 1026 O O . THR A 1 131 ? -4.037 7.601 -11.371 1 95.68 131 THR A O 1
ATOM 1029 N N . SER A 1 132 ? -3.102 9.246 -10.214 1 95.5 132 SER A N 1
ATOM 1030 C CA . SER A 1 132 ? -1.778 8.964 -10.758 1 95.5 132 SER A CA 1
ATOM 1031 C C . SER A 1 132 ? -1.115 7.803 -10.025 1 95.5 132 SER A C 1
ATOM 1033 O O . SER A 1 132 ? -1.463 7.504 -8.881 1 95.5 132 SER A O 1
ATOM 1035 N N . PHE A 1 133 ? -0.132 7.198 -10.701 1 96.04 133 PHE A N 1
ATOM 1036 C CA . PHE A 1 133 ? 0.655 6.105 -10.143 1 96.04 133 PHE A CA 1
ATOM 1037 C C . PHE A 1 133 ? 1.349 6.54 -8.858 1 96.04 133 PHE A C 1
ATOM 1039 O O . PHE A 1 133 ? 1.981 7.597 -8.814 1 96.04 133 PHE A O 1
ATOM 1046 N N . ARG A 1 134 ? 1.135 5.811 -7.727 1 96.47 134 ARG A N 1
ATOM 1047 C CA . ARG A 1 134 ? 1.835 6.07 -6.473 1 96.47 134 ARG A CA 1
ATOM 1048 C C . ARG A 1 134 ? 3.238 5.474 -6.496 1 96.47 134 ARG A C 1
ATOM 1050 O O . ARG A 1 134 ? 3.399 4.252 -6.499 1 96.47 134 ARG A O 1
ATOM 1057 N N . ASP A 1 135 ? 4.193 6.357 -6.525 1 94.77 135 ASP A N 1
ATOM 1058 C CA . ASP A 1 135 ? 5.598 5.997 -6.691 1 94.77 135 ASP A CA 1
ATOM 1059 C C . ASP A 1 135 ? 6.472 6.712 -5.663 1 94.77 135 ASP A C 1
ATOM 1061 O O . ASP A 1 135 ? 7.358 7.489 -6.028 1 94.77 135 ASP A O 1
ATOM 1065 N N . PRO A 1 136 ? 6.254 6.365 -4.349 1 94.62 136 PRO A N 1
ATOM 1066 C CA . PRO A 1 136 ? 6.954 7.097 -3.291 1 94.62 136 PRO A CA 1
ATOM 1067 C C . PRO A 1 136 ? 8.457 6.827 -3.282 1 94.62 136 PRO A C 1
ATOM 1069 O O . PRO A 1 136 ? 8.888 5.7 -3.542 1 94.62 136 PRO A O 1
ATOM 1072 N N . ALA A 1 137 ? 9.26 7.842 -2.897 1 89.78 137 ALA A N 1
ATOM 1073 C CA . ALA A 1 137 ? 10.716 7.741 -2.831 1 89.78 137 ALA A CA 1
ATOM 1074 C C . ALA A 1 137 ? 11.192 7.602 -1.388 1 89.78 137 ALA A C 1
ATOM 1076 O O . ALA A 1 137 ? 12.377 7.368 -1.138 1 89.78 137 ALA A O 1
ATOM 1077 N N . THR A 1 138 ? 10.316 7.81 -0.459 1 90.49 138 THR A N 1
ATOM 1078 C CA . THR A 1 138 ? 10.621 7.671 0.96 1 90.49 138 THR A CA 1
ATOM 1079 C C . THR A 1 138 ? 9.73 6.612 1.603 1 90.49 138 THR A C 1
ATOM 1081 O O . THR A 1 138 ? 8.656 6.3 1.085 1 90.49 138 THR A O 1
ATOM 1084 N N . PHE A 1 139 ? 10.215 6.05 2.685 1 94.11 139 PHE A N 1
ATOM 1085 C CA . PHE A 1 139 ? 9.4 5.042 3.352 1 94.11 139 PHE A CA 1
ATOM 1086 C C . PHE A 1 139 ? 8.154 5.67 3.964 1 94.11 139 PHE A C 1
ATOM 1088 O O . PHE A 1 139 ? 7.094 5.042 4.009 1 94.11 139 PHE A O 1
ATOM 1095 N N . TYR A 1 140 ? 8.283 6.965 4.448 1 93.43 140 TYR A N 1
ATOM 1096 C CA . TYR A 1 140 ? 7.101 7.714 4.857 1 93.43 140 TYR A CA 1
ATOM 1097 C C . TYR A 1 140 ? 6.069 7.759 3.736 1 93.43 140 TYR A C 1
ATOM 1099 O O . TYR A 1 140 ? 4.889 7.475 3.959 1 93.43 140 TYR A O 1
ATOM 1107 N N . GLY A 1 141 ? 6.501 8.067 2.542 1 94.9 141 GLY A N 1
ATOM 1108 C CA . GLY A 1 141 ? 5.62 8.065 1.385 1 94.9 141 GLY A CA 1
ATOM 1109 C C . GLY A 1 141 ? 4.994 6.71 1.114 1 94.9 141 GLY A C 1
ATOM 1110 O O . GLY A 1 141 ? 3.826 6.627 0.726 1 94.9 141 GLY A O 1
ATOM 1111 N N . VAL A 1 142 ? 5.777 5.672 1.316 1 97.55 142 VAL A N 1
ATOM 1112 C CA . VAL A 1 142 ? 5.29 4.305 1.157 1 97.55 142 VAL A CA 1
ATOM 1113 C C . VAL A 1 142 ? 4.109 4.065 2.095 1 97.55 142 VAL A C 1
ATOM 1115 O O . VAL A 1 142 ? 3.069 3.554 1.675 1 97.55 142 VAL A O 1
ATOM 1118 N N . THR A 1 143 ? 4.286 4.461 3.336 1 97.9 143 THR A N 1
ATOM 1119 C CA . THR A 1 143 ? 3.243 4.216 4.326 1 97.9 143 THR A CA 1
ATOM 1120 C C . THR A 1 143 ? 1.983 5.009 3.992 1 97.9 143 THR A C 1
ATOM 1122 O O . THR A 1 143 ? 0.867 4.518 4.173 1 97.9 143 THR A O 1
ATOM 1125 N N . LYS A 1 144 ? 2.147 6.214 3.52 1 98.18 144 LYS A N 1
ATOM 1126 C CA . LYS A 1 144 ? 0.99 7.022 3.144 1 98.18 144 LYS A CA 1
ATOM 1127 C C . LYS A 1 144 ? 0.281 6.435 1.927 1 98.18 144 LYS A C 1
ATOM 1129 O O . LYS A 1 144 ? -0.949 6.362 1.893 1 98.18 144 LYS A O 1
ATOM 1134 N N . ALA A 1 145 ? 1.05 6.025 0.965 1 98.44 145 ALA A N 1
ATOM 1135 C CA . ALA A 1 145 ? 0.483 5.427 -0.24 1 98.44 145 ALA A CA 1
ATOM 1136 C C . ALA A 1 145 ? -0.299 4.159 0.093 1 98.44 145 ALA A C 1
ATOM 1138 O O . ALA A 1 145 ? -1.415 3.964 -0.396 1 98.44 145 ALA A O 1
ATOM 1139 N N . CYS A 1 146 ? 0.281 3.294 0.866 1 98.59 146 CYS A N 1
ATOM 1140 C CA . CYS A 1 146 ? -0.389 2.065 1.276 1 98.59 146 CYS A CA 1
ATOM 1141 C C . CYS A 1 146 ? -1.672 2.371 2.038 1 98.59 146 CYS A C 1
ATOM 1143 O O . CYS A 1 146 ? -2.703 1.735 1.809 1 98.59 146 CYS A O 1
ATOM 1145 N N . SER A 1 147 ? -1.627 3.349 2.891 1 98.63 147 SER A N 1
ATOM 1146 C CA . SER A 1 147 ? -2.798 3.729 3.674 1 98.63 147 SER A CA 1
ATOM 1147 C C . SER A 1 147 ? -3.924 4.232 2.777 1 98.63 147 SER A C 1
ATOM 1149 O O . SER A 1 147 ? -5.099 3.977 3.046 1 98.63 147 SER A O 1
ATOM 1151 N N . GLU A 1 148 ? -3.569 4.966 1.722 1 98.59 148 GLU A N 1
ATOM 1152 C CA . GLU A 1 148 ? -4.573 5.415 0.762 1 98.59 148 GLU A CA 1
ATOM 1153 C C . GLU A 1 148 ? -5.272 4.231 0.1 1 98.59 148 GLU A C 1
ATOM 1155 O O . GLU A 1 148 ? -6.487 4.259 -0.111 1 98.59 148 GLU A O 1
ATOM 1160 N N . ILE A 1 149 ? -4.479 3.252 -0.258 1 98.35 149 ILE A N 1
ATOM 1161 C CA . ILE A 1 149 ? -5.032 2.079 -0.926 1 98.35 149 ILE A CA 1
ATOM 1162 C C . ILE A 1 149 ? -6.013 1.37 0.005 1 98.35 149 ILE A C 1
ATOM 1164 O O . ILE A 1 149 ? -7.12 1.011 -0.405 1 98.35 149 ILE A O 1
ATOM 1168 N N . VAL A 1 150 ? -5.645 1.203 1.255 1 98.04 150 VAL A N 1
ATOM 1169 C CA . VAL A 1 150 ? -6.508 0.567 2.244 1 98.04 150 VAL A CA 1
ATOM 1170 C C . VAL A 1 150 ? -7.801 1.366 2.391 1 98.04 150 VAL A C 1
ATOM 1172 O O . VAL A 1 150 ? -8.896 0.798 2.362 1 98.04 150 VAL A O 1
ATOM 1175 N N . GLY A 1 151 ? -7.675 2.635 2.537 1 97.92 151 GLY A N 1
ATOM 1176 C CA . GLY A 1 151 ? -8.843 3.485 2.701 1 97.92 151 GLY A CA 1
ATOM 1177 C C . GLY A 1 151 ? -9.777 3.452 1.506 1 97.92 151 GLY A C 1
ATOM 1178 O O . GLY A 1 151 ? -10.998 3.386 1.667 1 97.92 151 GLY A O 1
ATOM 1179 N N . SER A 1 152 ? -9.177 3.555 0.334 1 96.64 152 SER A N 1
ATOM 1180 C CA . SER A 1 152 ? -9.974 3.514 -0.887 1 96.64 152 SER A CA 1
ATOM 1181 C C . SER A 1 152 ? -10.759 2.211 -0.992 1 96.64 152 SER A C 1
ATOM 1183 O O . SER A 1 152 ? -11.897 2.202 -1.466 1 96.64 152 SER A O 1
ATOM 1185 N N . TYR A 1 153 ? -10.169 1.131 -0.601 1 95.87 153 TYR A N 1
ATOM 1186 C CA . TYR A 1 153 ? -10.847 -0.16 -0.577 1 95.87 153 TYR A CA 1
ATOM 1187 C C . TYR A 1 153 ? -12.056 -0.124 0.35 1 95.87 153 TYR A C 1
ATOM 1189 O O . TYR A 1 153 ? -13.131 -0.615 -0.002 1 95.87 153 TYR A O 1
ATOM 1197 N N . TYR A 1 154 ? -11.926 0.439 1.54 1 96.24 154 TYR A N 1
ATOM 1198 C CA . TYR A 1 154 ? -13.042 0.512 2.476 1 96.24 154 TYR A CA 1
ATOM 1199 C C . TYR A 1 154 ? -14.149 1.409 1.936 1 96.24 154 TYR A C 1
ATOM 1201 O O . TYR A 1 154 ? -15.332 1.165 2.186 1 96.24 154 TYR A O 1
ATOM 1209 N N . ALA A 1 155 ? -13.733 2.438 1.229 1 95.69 155 ALA A N 1
ATOM 1210 C CA . ALA A 1 155 ? -14.724 3.309 0.603 1 95.69 155 ALA A CA 1
ATOM 1211 C C . ALA A 1 155 ? -15.529 2.556 -0.452 1 95.69 155 ALA A C 1
ATOM 1213 O O . ALA A 1 155 ? -16.76 2.616 -0.463 1 95.69 155 ALA A O 1
ATOM 1214 N N . SER A 1 156 ? -14.868 1.816 -1.261 1 92.14 156 SER A N 1
ATOM 1215 C CA . SER A 1 156 ? -15.509 1.162 -2.397 1 92.14 156 SER A CA 1
ATOM 1216 C C . SER A 1 156 ? -16.252 -0.097 -1.962 1 92.14 156 SER A C 1
ATOM 1218 O O . SER A 1 156 ? -17.32 -0.409 -2.495 1 92.14 156 SER A O 1
ATOM 1220 N N . SER A 1 157 ? -15.749 -0.781 -0.995 1 89.9 157 SER A N 1
ATOM 1221 C CA . SER A 1 157 ? -16.267 -2.106 -0.673 1 89.9 157 SER A CA 1
ATOM 1222 C C . SER A 1 157 ? -17.241 -2.05 0.499 1 89.9 157 SER A C 1
ATOM 1224 O O . SER A 1 157 ? -18.088 -2.933 0.652 1 89.9 157 SER A O 1
ATOM 1226 N N . HIS A 1 158 ? -17.108 -1.017 1.343 1 92.1 158 HIS A N 1
ATOM 1227 C CA . HIS A 1 158 ? -17.926 -0.996 2.55 1 92.1 158 HIS A CA 1
ATOM 1228 C C . HIS A 1 158 ? -18.703 0.311 2.667 1 92.1 158 HIS A C 1
ATOM 1230 O O . HIS A 1 158 ? -19.385 0.545 3.667 1 92.1 158 HIS A O 1
ATOM 1236 N N . GLY A 1 159 ? -18.467 1.183 1.732 1 92.87 159 GLY A N 1
ATOM 1237 C CA . GLY A 1 159 ? -19.267 2.397 1.674 1 92.87 159 GLY A CA 1
ATOM 1238 C C . GLY A 1 159 ? -18.791 3.471 2.634 1 92.87 159 GLY A C 1
ATOM 1239 O O . GLY A 1 159 ? -19.495 4.455 2.871 1 92.87 159 GLY A O 1
ATOM 1240 N N . LEU A 1 160 ? -17.661 3.298 3.269 1 96.03 160 LEU A N 1
ATOM 1241 C CA . LEU A 1 160 ? -17.097 4.335 4.127 1 96.03 160 LEU A CA 1
ATOM 1242 C C . LEU A 1 160 ? -16.812 5.604 3.33 1 96.03 160 LEU A C 1
ATOM 1244 O O . LEU A 1 160 ? -16.31 5.536 2.205 1 96.03 160 LEU A O 1
ATOM 1248 N N . ASP A 1 161 ? -17.204 6.74 3.845 1 97.48 161 ASP A N 1
ATOM 1249 C CA . ASP A 1 161 ? -16.826 8.02 3.256 1 97.48 161 ASP A CA 1
ATOM 1250 C C . ASP A 1 161 ? -15.397 8.401 3.639 1 97.48 161 ASP A C 1
ATOM 1252 O O . ASP A 1 161 ? -15.187 9.226 4.53 1 97.48 161 ASP A O 1
ATOM 1256 N N . PHE A 1 162 ? -14.428 7.794 3.006 1 97.82 162 PHE A N 1
ATOM 1257 C CA . PHE A 1 162 ? -13 7.968 3.248 1 97.82 162 PHE A CA 1
ATOM 1258 C C . PHE A 1 162 ? -12.416 9.017 2.31 1 97.82 162 PHE A C 1
ATOM 1260 O O . PHE A 1 162 ? -12.669 8.989 1.104 1 97.82 162 PHE A O 1
ATOM 1267 N N . SER A 1 163 ? -11.636 9.97 2.857 1 98.25 163 SER A N 1
ATOM 1268 C CA . SER A 1 163 ? -10.911 10.951 2.057 1 98.25 163 SER A CA 1
ATOM 1269 C C . SER A 1 163 ? -9.464 11.083 2.521 1 98.25 163 SER A C 1
ATOM 1271 O O . SER A 1 163 ? -9.203 11.265 3.712 1 98.25 163 SER A O 1
ATOM 1273 N N . ALA A 1 164 ? -8.593 10.917 1.611 1 98.59 164 ALA A N 1
ATOM 1274 C CA . ALA A 1 164 ? -7.181 11.189 1.865 1 98.59 164 ALA A CA 1
ATOM 1275 C C . ALA A 1 164 ? -6.798 12.588 1.39 1 98.59 164 ALA A C 1
ATOM 1277 O O . ALA A 1 164 ? -7.159 12.995 0.283 1 98.59 164 ALA A O 1
ATOM 1278 N N . VAL A 1 165 ? -6.09 13.323 2.222 1 98.68 165 VAL A N 1
ATOM 1279 C CA . VAL A 1 165 ? -5.623 14.657 1.857 1 98.68 165 VAL A CA 1
ATOM 1280 C C . VAL A 1 165 ? -4.104 14.648 1.701 1 98.68 165 VAL A C 1
ATOM 1282 O O . VAL A 1 165 ? -3.373 14.51 2.684 1 98.68 165 VAL A O 1
ATOM 1285 N N . ARG A 1 166 ? -3.628 14.796 0.513 1 98 166 ARG A N 1
ATOM 1286 C CA . ARG A 1 166 ? -2.199 14.84 0.225 1 98 166 ARG A CA 1
ATOM 1287 C C . ARG A 1 166 ? -1.636 16.238 0.458 1 98 166 ARG A C 1
ATOM 1289 O O . ARG A 1 166 ? -1.674 17.085 -0.437 1 98 166 ARG A O 1
ATOM 1296 N N . PHE A 1 167 ? -1.053 16.394 1.597 1 96.58 167 PHE A N 1
ATOM 1297 C CA . PHE A 1 167 ? -0.516 17.689 1.997 1 96.58 167 PHE A CA 1
ATOM 1298 C C . PHE A 1 167 ? 0.931 17.839 1.543 1 96.58 167 PHE A C 1
ATOM 1300 O O . PHE A 1 167 ? 1.667 16.853 1.461 1 96.58 167 PHE A O 1
ATOM 1307 N N . PRO A 1 168 ? 1.361 19.107 1.246 1 94.32 168 PRO A N 1
ATOM 1308 C CA . PRO A 1 168 ? 2.798 19.391 1.256 1 94.32 168 PRO A CA 1
ATOM 1309 C C . PRO A 1 168 ? 3.369 19.496 2.668 1 94.32 168 PRO A C 1
ATOM 1311 O O . PRO A 1 168 ? 2.769 18.99 3.62 1 94.32 168 PRO A O 1
ATOM 1314 N N . ILE A 1 169 ? 4.483 20.087 2.836 1 92.5 169 ILE A N 1
ATOM 1315 C CA . ILE A 1 169 ? 5.072 20.275 4.158 1 92.5 169 ILE A CA 1
ATOM 1316 C C . ILE A 1 169 ? 4.231 21.265 4.961 1 92.5 169 ILE A C 1
ATOM 1318 O O . ILE A 1 169 ? 3.962 22.377 4.5 1 92.5 169 ILE A O 1
ATOM 1322 N N . ILE A 1 170 ? 3.796 20.837 6.096 1 94.73 170 ILE A N 1
ATOM 1323 C CA . ILE A 1 170 ? 3.017 21.72 6.957 1 94.73 170 ILE A CA 1
ATOM 1324 C C . ILE A 1 170 ? 3.938 22.401 7.967 1 94.73 170 ILE A C 1
ATOM 1326 O O . ILE A 1 170 ? 4.774 21.746 8.594 1 94.73 170 ILE A O 1
ATOM 1330 N N . THR A 1 171 ? 3.838 23.668 8.099 1 94.06 171 THR A N 1
ATOM 1331 C CA . THR A 1 171 ? 4.644 24.445 9.034 1 94.06 171 THR A CA 1
ATOM 1332 C C . THR A 1 171 ? 3.754 25.235 9.989 1 94.06 171 THR A C 1
ATOM 1334 O O . THR A 1 171 ? 2.568 25.435 9.718 1 94.06 171 THR A O 1
ATOM 1337 N N . GLY A 1 172 ? 4.282 25.572 11.087 1 94.97 172 GLY A N 1
ATOM 1338 C CA . GLY A 1 172 ? 3.551 26.317 12.099 1 94.97 172 GLY A CA 1
ATOM 1339 C C . GLY A 1 172 ? 4.227 26.3 13.458 1 94.97 172 GLY A C 1
ATOM 1340 O O . GLY A 1 172 ? 5.317 25.744 13.607 1 94.97 172 GLY A O 1
ATOM 1341 N N . PRO A 1 173 ? 3.605 26.918 14.4 1 93.84 173 PRO A N 1
ATOM 1342 C CA . PRO A 1 173 ? 4.23 27.051 15.718 1 93.84 173 PRO A CA 1
ATOM 1343 C C . PRO A 1 173 ? 4.253 25.736 16.495 1 93.84 173 PRO A C 1
ATOM 1345 O O . PRO A 1 173 ? 3.403 24.87 16.275 1 93.84 173 PRO A O 1
ATOM 1348 N N . TYR A 1 174 ? 5.201 25.529 17.356 1 87.16 174 TYR A N 1
ATOM 1349 C CA . TYR A 1 174 ? 5.348 24.465 18.343 1 87.16 174 TYR A CA 1
ATOM 1350 C C . TYR A 1 174 ? 5.76 23.157 17.678 1 87.16 174 TYR A C 1
ATOM 1352 O O . TYR A 1 174 ? 5.389 22.075 18.139 1 87.16 174 TYR A O 1
ATOM 1360 N N . ARG A 1 175 ? 6.257 23.298 16.585 1 78.8 175 ARG A N 1
ATOM 1361 C CA . ARG A 1 175 ? 6.783 22.105 15.93 1 78.8 175 ARG A CA 1
ATOM 1362 C C . ARG A 1 175 ? 8.302 22.043 16.044 1 78.8 175 ARG A C 1
ATOM 1364 O O . ARG A 1 175 ? 9.011 22.794 15.372 1 78.8 175 ARG A O 1
ATOM 1371 N N . ARG A 1 176 ? 8.662 21.379 17.099 1 67.43 176 ARG A N 1
ATOM 1372 C CA . ARG A 1 176 ? 10.101 21.281 17.32 1 67.43 176 ARG A CA 1
ATOM 1373 C C . ARG A 1 176 ? 10.576 19.837 17.198 1 67.43 176 ARG A C 1
ATOM 1375 O O . ARG A 1 176 ? 9.831 18.904 17.507 1 67.43 176 ARG A O 1
ATOM 1382 N N . GLY A 1 177 ? 11.592 19.73 16.54 1 64.18 177 GLY A N 1
ATOM 1383 C CA . GLY A 1 177 ? 12.177 18.405 16.409 1 64.18 177 GLY A CA 1
ATOM 1384 C C . GLY A 1 177 ? 13.199 18.313 15.291 1 64.18 177 GLY A C 1
ATOM 1385 O O . GLY A 1 177 ? 13.88 19.293 14.983 1 64.18 177 GLY A O 1
ATOM 1386 N N . GLU A 1 178 ? 13.365 17.078 14.973 1 58 178 GLU A N 1
ATOM 1387 C CA . GLU A 1 178 ? 14.364 16.797 13.946 1 58 178 GLU A CA 1
ATOM 1388 C C . GLU A 1 178 ? 13.705 16.499 12.602 1 58 178 GLU A C 1
ATOM 1390 O O . GLU A 1 178 ? 12.568 16.024 12.554 1 58 178 GLU A O 1
ATOM 1395 N N . GLY A 1 179 ? 14.28 16.988 11.568 1 60.75 179 GLY A N 1
ATOM 1396 C CA . GLY A 1 179 ? 13.833 16.648 10.227 1 60.75 179 GLY A CA 1
ATOM 1397 C C . GLY A 1 179 ? 13.581 17.864 9.356 1 60.75 179 GLY A C 1
ATOM 1398 O O . GLY A 1 179 ? 13.457 18.981 9.861 1 60.75 179 GLY A O 1
ATOM 1399 N N . ALA A 1 180 ? 13.516 17.589 8.208 1 60.81 180 ALA A N 1
ATOM 1400 C CA . ALA A 1 180 ? 13.397 18.651 7.212 1 60.81 180 ALA A CA 1
ATOM 1401 C C . ALA A 1 180 ? 12.086 19.414 7.378 1 60.81 180 ALA A C 1
ATOM 1403 O O . ALA A 1 180 ? 12.051 20.639 7.236 1 60.81 180 ALA A O 1
ATOM 1404 N N . SER A 1 181 ? 11.148 18.696 7.858 1 64.83 181 SER A N 1
ATOM 1405 C CA . SER A 1 181 ? 9.817 19.293 7.907 1 64.83 181 SER A CA 1
ATOM 1406 C C . SER A 1 181 ? 9.677 20.235 9.098 1 64.83 181 SER A C 1
ATOM 1408 O O . SER A 1 181 ? 8.743 21.038 9.154 1 64.83 181 SER A O 1
ATOM 1410 N N . VAL A 1 182 ? 10.661 20.095 9.957 1 77.17 182 VAL A N 1
ATOM 1411 C CA . VAL A 1 182 ? 10.538 20.877 11.183 1 77.17 182 VAL A CA 1
ATOM 1412 C C . VAL A 1 182 ? 11.471 22.084 11.122 1 77.17 182 VAL A C 1
ATOM 1414 O O . VAL A 1 182 ? 11.356 23.007 11.932 1 77.17 182 VAL A O 1
ATOM 1417 N N . THR A 1 183 ? 12.235 22.082 10.135 1 77.92 183 THR A N 1
ATOM 1418 C CA . THR A 1 183 ? 13.324 23.05 10.069 1 77.92 183 THR A CA 1
ATOM 1419 C C . THR A 1 183 ? 12.784 24.476 10.127 1 77.92 183 THR A C 1
ATOM 1421 O O . THR A 1 183 ? 13.275 25.3 10.901 1 77.92 183 THR A O 1
ATOM 1424 N N . ILE A 1 184 ? 11.763 24.687 9.447 1 85.32 184 ILE A N 1
ATOM 1425 C CA . ILE A 1 184 ? 11.241 26.046 9.348 1 85.32 184 ILE A CA 1
ATOM 1426 C C . ILE A 1 184 ? 10.546 26.428 10.653 1 85.32 184 ILE A C 1
ATOM 1428 O O . ILE A 1 184 ? 10.767 27.518 11.185 1 85.32 184 ILE A O 1
ATOM 1432 N N . SER A 1 185 ? 9.733 25.567 11.133 1 90.77 185 SER A N 1
ATOM 1433 C CA . SER A 1 185 ? 9.035 25.817 12.39 1 90.77 185 SER A CA 1
ATOM 1434 C C . SER A 1 185 ? 10.018 26.022 13.538 1 90.77 185 SER A C 1
ATOM 1436 O O . SER A 1 185 ? 9.845 26.928 14.356 1 90.77 185 SER A O 1
ATOM 1438 N N . SER A 1 186 ? 11.011 25.2 13.522 1 88.87 186 SER A N 1
ATOM 1439 C CA . SER A 1 186 ? 12.009 25.269 14.584 1 88.87 186 SER A CA 1
ATOM 1440 C C . SER A 1 186 ? 12.778 26.585 14.536 1 88.87 186 SER A C 1
ATOM 1442 O O . SER A 1 186 ? 13.098 27.161 15.577 1 88.87 186 SER A O 1
ATOM 1444 N N . LEU A 1 187 ? 13.125 26.984 13.399 1 88.79 187 LEU A N 1
ATOM 1445 C CA . LEU A 1 187 ? 13.823 28.252 13.214 1 88.79 187 LEU A CA 1
ATOM 1446 C C . LEU A 1 187 ? 13.037 29.401 13.838 1 88.79 187 LEU A C 1
ATOM 1448 O O . LEU A 1 187 ? 13.585 30.177 14.624 1 88.79 187 LEU A O 1
ATOM 1452 N N . ILE A 1 188 ? 11.802 29.445 13.549 1 92.4 188 ILE A N 1
ATOM 1453 C CA . ILE A 1 188 ? 10.962 30.552 13.992 1 92.4 188 ILE A CA 1
ATOM 1454 C C . ILE A 1 188 ? 10.718 30.445 15.496 1 92.4 188 ILE A C 1
ATOM 1456 O O . ILE A 1 188 ? 10.82 31.438 16.22 1 92.4 188 ILE A O 1
ATOM 1460 N N . ASP A 1 189 ? 10.447 29.248 15.902 1 92.71 189 ASP A N 1
ATOM 1461 C CA . ASP A 1 189 ? 10.226 29.028 17.328 1 92.71 189 ASP A CA 1
ATOM 1462 C C . ASP A 1 189 ? 11.444 29.452 18.144 1 92.71 189 ASP A C 1
ATOM 1464 O O . ASP A 1 189 ? 11.316 30.191 19.123 1 92.71 189 ASP A O 1
ATOM 1468 N N . SER A 1 190 ? 12.568 29.016 17.75 1 91.72 190 SER A N 1
ATOM 1469 C CA . SER A 1 190 ? 13.794 29.3 18.489 1 91.72 190 SER A CA 1
ATOM 1470 C C . SER A 1 190 ? 14.122 30.789 18.466 1 91.72 190 SER A C 1
ATOM 1472 O O . SER A 1 190 ? 14.543 31.353 19.478 1 91.72 190 SER A O 1
ATOM 1474 N N . ALA A 1 191 ? 13.949 31.355 17.364 1 92.18 191 ALA A N 1
ATOM 1475 C CA . ALA A 1 191 ? 14.223 32.784 17.238 1 92.18 191 ALA A CA 1
ATOM 1476 C C . ALA A 1 191 ? 13.334 33.597 18.175 1 92.18 191 ALA A C 1
ATOM 1478 O O . ALA A 1 191 ? 13.788 34.569 18.783 1 92.18 191 ALA A O 1
ATOM 1479 N N . VAL A 1 192 ? 12.107 33.182 18.303 1 91.94 192 VAL A N 1
ATOM 1480 C CA . VAL A 1 192 ? 11.129 33.941 19.075 1 91.94 192 VAL A CA 1
ATOM 1481 C C . VAL A 1 192 ? 11.277 33.614 20.559 1 91.94 192 VAL A C 1
ATOM 1483 O O . VAL A 1 192 ? 11.244 34.511 21.405 1 91.94 192 VAL A O 1
ATOM 1486 N N . LEU A 1 193 ? 11.501 32.381 20.893 1 90.16 193 LEU A N 1
ATOM 1487 C CA . LEU A 1 193 ? 11.46 31.935 22.281 1 90.16 193 LEU A CA 1
ATOM 1488 C C . LEU A 1 193 ? 12.843 32.011 22.918 1 90.16 193 LEU A C 1
ATOM 1490 O O . LEU A 1 193 ? 12.963 32.192 24.132 1 90.16 193 LEU A O 1
ATOM 1494 N N . GLU A 1 194 ? 13.848 31.84 22.059 1 90.51 194 GLU A N 1
ATOM 1495 C CA . GLU A 1 194 ? 15.203 31.779 22.599 1 90.51 194 GLU A CA 1
ATOM 1496 C C . GLU A 1 194 ? 16.056 32.933 22.081 1 90.51 194 GLU A C 1
ATOM 1498 O O . GLU A 1 194 ? 17.194 33.116 22.519 1 90.51 194 GLU A O 1
ATOM 1503 N N . GLY A 1 195 ? 15.556 33.672 21.225 1 90.89 195 GLY A N 1
ATOM 1504 C CA . GLY A 1 195 ? 16.263 34.822 20.684 1 90.89 195 GLY A CA 1
ATOM 1505 C C . GLY A 1 195 ? 17.23 34.459 19.572 1 90.89 195 GLY A C 1
ATOM 1506 O O . GLY A 1 195 ? 17.83 35.34 18.953 1 90.89 195 GLY A O 1
ATOM 1507 N N . LYS A 1 196 ? 17.367 33.166 19.328 1 93.16 196 LYS A N 1
ATOM 1508 C CA . LYS A 1 196 ? 18.31 32.699 18.315 1 93.16 196 LYS A CA 1
ATOM 1509 C C . LYS A 1 196 ? 17.761 31.485 17.571 1 93.16 196 LYS A C 1
ATOM 1511 O O . LYS A 1 196 ? 17.288 30.53 18.192 1 93.16 196 LYS A O 1
ATOM 1516 N N . GLY A 1 197 ? 17.754 31.648 16.271 1 91.05 197 GLY A N 1
ATOM 1517 C CA . GLY A 1 197 ? 17.383 30.52 15.432 1 91.05 197 GLY A CA 1
ATOM 1518 C C . GLY A 1 197 ? 18.479 30.108 14.468 1 91.05 197 GLY A C 1
ATOM 1519 O O . GLY A 1 197 ? 19.293 30.936 14.053 1 91.05 197 GLY A O 1
ATOM 1520 N N . VAL A 1 198 ? 18.549 28.835 14.219 1 88.14 198 VAL A N 1
ATOM 1521 C CA . VAL A 1 198 ? 19.533 28.304 13.282 1 88.14 198 VAL A CA 1
ATOM 1522 C C . VAL A 1 198 ? 18.823 27.714 12.065 1 88.14 198 VAL A C 1
ATOM 1524 O O . VAL A 1 198 ? 17.868 26.947 12.208 1 88.14 198 VAL A O 1
ATOM 1527 N N . VAL A 1 199 ? 19.205 28.141 10.922 1 87.04 199 VAL A N 1
ATOM 1528 C CA . VAL A 1 199 ? 18.704 27.56 9.682 1 87.04 199 VAL A CA 1
ATOM 1529 C C . VAL A 1 199 ? 19.793 26.708 9.033 1 87.04 199 VAL A C 1
ATOM 1531 O O . VAL A 1 199 ? 20.889 27.199 8.753 1 87.04 199 VAL A O 1
ATOM 1534 N N . ARG A 1 200 ? 19.48 25.502 8.835 1 84.52 200 ARG A N 1
ATOM 1535 C CA . ARG A 1 200 ? 20.486 24.569 8.337 1 84.52 200 ARG A CA 1
ATOM 1536 C C . ARG A 1 200 ? 20.32 24.333 6.839 1 84.52 200 ARG A C 1
ATOM 1538 O O . ARG A 1 200 ? 21.035 23.519 6.251 1 84.52 200 ARG A O 1
ATOM 1545 N N . LEU A 1 201 ? 19.449 24.985 6.211 1 86.96 201 LEU A N 1
ATOM 1546 C CA . LEU A 1 201 ? 19.244 24.895 4.769 1 86.96 201 LEU A CA 1
ATOM 1547 C C . LEU A 1 201 ? 19.794 26.13 4.064 1 86.96 201 LEU A C 1
ATOM 1549 O O . LEU A 1 201 ? 19.76 27.232 4.616 1 86.96 201 LEU A O 1
ATOM 1553 N N . PRO A 1 202 ? 20.278 25.87 2.801 1 88.98 202 PRO A N 1
ATOM 1554 C CA . PRO A 1 202 ? 20.642 27.064 2.034 1 88.98 202 PRO A CA 1
ATOM 1555 C C . PRO A 1 202 ? 19.479 28.041 1.878 1 88.98 202 PRO A C 1
ATOM 1557 O O . PRO A 1 202 ? 18.335 27.62 1.685 1 88.98 202 PRO A O 1
ATOM 1560 N N . LEU A 1 203 ? 19.772 29.283 1.891 1 91.07 203 LEU A N 1
ATOM 1561 C CA . LEU A 1 203 ? 18.751 30.324 1.866 1 91.07 203 LEU A CA 1
ATOM 1562 C C . LEU A 1 203 ? 17.976 30.293 0.553 1 91.07 203 LEU A C 1
ATOM 1564 O O . LEU A 1 203 ? 16.812 30.697 0.504 1 91.07 203 LEU A O 1
ATOM 1568 N N . GLU A 1 204 ? 18.613 29.801 -0.439 1 90.57 204 GLU A N 1
ATOM 1569 C CA . GLU A 1 204 ? 17.989 29.777 -1.758 1 90.57 204 GLU A CA 1
ATOM 1570 C C . GLU A 1 204 ? 17.066 28.571 -1.911 1 90.57 204 GLU A C 1
ATOM 1572 O O . GLU A 1 204 ? 16.285 28.497 -2.861 1 90.57 204 GLU A O 1
ATOM 1577 N N . THR A 1 205 ? 17.14 27.694 -0.899 1 89.83 205 THR A N 1
ATOM 1578 C CA . THR A 1 205 ? 16.284 26.514 -0.957 1 89.83 205 THR A CA 1
ATOM 1579 C C . THR A 1 205 ? 14.811 26.913 -0.949 1 89.83 205 THR A C 1
ATOM 1581 O O . THR A 1 205 ? 14.383 27.708 -0.11 1 89.83 205 THR A O 1
ATOM 1584 N N . ARG A 1 206 ? 14.114 26.423 -1.941 1 91.56 206 ARG A N 1
ATOM 1585 C CA . ARG A 1 206 ? 12.672 26.638 -1.995 1 91.56 206 ARG A CA 1
ATOM 1586 C C . ARG A 1 206 ? 11.916 25.409 -1.503 1 91.56 206 ARG A C 1
ATOM 1588 O O . ARG A 1 206 ? 12.327 24.276 -1.762 1 91.56 206 ARG A O 1
ATOM 1595 N N . ILE A 1 207 ? 10.854 25.666 -0.791 1 90.32 207 ILE A N 1
ATOM 1596 C CA . ILE A 1 207 ? 10.095 24.585 -0.171 1 90.32 207 ILE A CA 1
ATOM 1597 C C . ILE A 1 207 ? 8.6 24.831 -0.357 1 90.32 207 ILE A C 1
ATOM 1599 O O . ILE A 1 207 ? 8.117 25.946 -0.148 1 90.32 207 ILE A O 1
ATOM 1603 N N . PRO A 1 208 ? 7.892 23.811 -0.787 1 92.69 208 PRO A N 1
ATOM 1604 C CA . PRO A 1 208 ? 6.432 23.923 -0.764 1 92.69 208 PRO A CA 1
ATOM 1605 C C . PRO A 1 208 ? 5.851 23.775 0.64 1 92.69 208 PRO A C 1
ATOM 1607 O O . PRO A 1 208 ? 5.979 22.714 1.257 1 92.69 208 PRO A O 1
ATOM 1610 N N . LEU A 1 209 ? 5.186 24.786 1.091 1 94.14 209 LEU A N 1
ATOM 1611 C CA . LEU A 1 209 ? 4.69 24.806 2.463 1 94.14 209 LEU A CA 1
ATOM 1612 C C . LEU A 1 209 ? 3.188 25.067 2.494 1 94.14 209 LEU A C 1
ATOM 1614 O O . LEU A 1 209 ? 2.651 25.733 1.607 1 94.14 209 LEU A O 1
ATOM 1618 N N . LEU A 1 210 ? 2.582 24.499 3.434 1 96.51 210 LEU A N 1
ATOM 1619 C CA . LEU A 1 210 ? 1.233 24.86 3.857 1 96.51 210 LEU A CA 1
ATOM 1620 C C . LEU A 1 210 ? 1.206 25.221 5.339 1 96.51 210 LEU A C 1
ATOM 1622 O O . LEU A 1 210 ? 1.778 24.508 6.166 1 96.51 210 LEU A O 1
ATOM 1626 N N . TYR A 1 211 ? 0.647 26.332 5.613 1 97.33 211 TYR A N 1
ATOM 1627 C CA . TYR A 1 211 ? 0.553 26.739 7.01 1 97.33 211 TYR A CA 1
ATOM 1628 C C . TYR A 1 211 ? -0.46 25.882 7.761 1 97.33 211 TYR A C 1
ATOM 1630 O O . TYR A 1 211 ? -1.519 25.548 7.224 1 97.33 211 TYR A O 1
ATOM 1638 N N . VAL A 1 212 ? -0.242 25.582 8.962 1 97.28 212 VAL A N 1
ATOM 1639 C CA . VAL A 1 212 ? -0.973 24.581 9.732 1 97.28 212 VAL A CA 1
ATOM 1640 C C . VAL A 1 212 ? -2.424 25.021 9.906 1 97.28 212 VAL A C 1
ATOM 1642 O O . VAL A 1 212 ? -3.332 24.187 9.945 1 97.28 212 VAL A O 1
ATOM 1645 N N . ARG A 1 213 ? -2.69 26.281 10.012 1 97.75 213 ARG A N 1
ATOM 1646 C CA . ARG A 1 213 ? -4.056 26.771 10.165 1 97.75 213 ARG A CA 1
ATOM 1647 C C . ARG A 1 213 ? -4.884 26.478 8.918 1 97.75 213 ARG A C 1
ATOM 1649 O O . ARG A 1 213 ? -6.076 26.177 9.015 1 97.75 213 ARG A O 1
ATOM 1656 N N . ASP A 1 214 ? -4.28 26.665 7.753 1 98.49 214 ASP A N 1
ATOM 1657 C CA . ASP A 1 214 ? -4.961 26.306 6.513 1 98.49 214 ASP A CA 1
ATOM 1658 C C . ASP A 1 214 ? -5.264 24.81 6.466 1 98.49 214 ASP A C 1
ATOM 1660 O O . ASP A 1 214 ? -6.347 24.403 6.041 1 98.49 214 ASP A O 1
ATOM 1664 N N . ALA A 1 215 ? -4.306 24.002 6.85 1 98.43 215 ALA A N 1
ATOM 1665 C CA . ALA A 1 215 ? -4.5 22.555 6.875 1 98.43 215 ALA A CA 1
ATOM 1666 C C . ALA A 1 215 ? -5.63 22.17 7.826 1 98.43 215 ALA A C 1
ATOM 1668 O O . ALA A 1 215 ? -6.493 21.36 7.479 1 98.43 215 ALA A O 1
ATOM 1669 N N . ALA A 1 216 ? -5.607 22.739 9.032 1 98.59 216 ALA A N 1
ATOM 1670 C CA . ALA A 1 216 ? -6.625 22.446 10.038 1 98.59 216 ALA A CA 1
ATOM 1671 C C . ALA A 1 216 ? -8.011 22.855 9.55 1 98.59 216 ALA A C 1
ATOM 1673 O O . ALA A 1 216 ? -8.986 22.126 9.748 1 98.59 216 ALA A O 1
ATOM 1674 N N . ARG A 1 217 ? -8.07 24.013 8.959 1 98.34 217 ARG A N 1
ATOM 1675 C CA . ARG A 1 217 ? -9.343 24.494 8.433 1 98.34 217 ARG A CA 1
ATOM 1676 C C . ARG A 1 217 ? -9.887 23.549 7.366 1 98.34 217 ARG A C 1
ATOM 1678 O O . ARG A 1 217 ? -11.091 23.289 7.316 1 98.34 217 ARG A O 1
ATOM 1685 N N . LEU A 1 218 ? -9.021 23.076 6.489 1 98.63 218 LEU A N 1
ATOM 1686 C CA . LEU A 1 218 ? -9.459 22.136 5.464 1 98.63 218 LEU A CA 1
ATOM 1687 C C . LEU A 1 218 ? -10.03 20.87 6.096 1 98.63 218 LEU A C 1
ATOM 1689 O O . LEU A 1 218 ? -11.094 20.396 5.692 1 98.63 218 LEU A O 1
ATOM 1693 N N . LEU A 1 219 ? -9.339 20.301 7.061 1 98.71 219 LEU A N 1
ATOM 1694 C CA . LEU A 1 219 ? -9.793 19.083 7.722 1 98.71 219 LEU A CA 1
ATOM 1695 C C . LEU A 1 219 ? -11.155 19.294 8.374 1 98.71 219 LEU A C 1
ATOM 1697 O O . LEU A 1 219 ? -12.035 18.436 8.276 1 98.71 219 LEU A O 1
ATOM 1701 N N . ARG A 1 220 ? -11.326 20.422 9.014 1 98.25 220 ARG A N 1
ATOM 1702 C CA . ARG A 1 220 ? -12.612 20.738 9.627 1 98.25 220 ARG A CA 1
ATOM 1703 C C . ARG A 1 220 ? -13.718 20.797 8.58 1 98.25 220 ARG A C 1
ATOM 1705 O O . ARG A 1 220 ? -14.806 20.255 8.787 1 98.25 220 ARG A O 1
ATOM 1712 N N . LEU A 1 221 ? -13.44 21.495 7.469 1 97.95 221 LEU A N 1
ATOM 1713 C CA . LEU A 1 221 ? -14.434 21.638 6.411 1 97.95 221 LEU A CA 1
ATOM 1714 C C . LEU A 1 221 ? -14.816 20.278 5.836 1 97.95 221 LEU A C 1
ATOM 1716 O O . LEU A 1 221 ? -15.986 20.033 5.533 1 97.95 221 LEU A O 1
ATOM 1720 N N . LEU A 1 222 ? -13.861 19.4 5.699 1 98.1 222 LEU A N 1
ATOM 1721 C CA . LEU A 1 222 ? -14.119 18.077 5.14 1 98.1 222 LEU A CA 1
ATOM 1722 C C . LEU A 1 222 ? -14.998 17.254 6.075 1 98.1 222 LEU A C 1
ATOM 1724 O O . LEU A 1 222 ? -15.952 16.612 5.631 1 98.1 222 LEU A O 1
ATOM 1728 N N . ILE A 1 223 ? -14.75 17.254 7.407 1 97.05 223 ILE A N 1
ATOM 1729 C CA . ILE A 1 223 ? -15.489 16.381 8.313 1 97.05 223 ILE A CA 1
ATOM 1730 C C . ILE A 1 223 ? -16.881 16.956 8.564 1 97.05 223 ILE A C 1
ATOM 1732 O O . ILE A 1 223 ? -17.799 16.23 8.951 1 97.05 223 ILE A O 1
ATOM 1736 N N . SER A 1 224 ? -17.047 18.259 8.317 1 94.59 224 SER A N 1
ATOM 1737 C CA . SER A 1 224 ? -18.335 18.904 8.549 1 94.59 224 SER A CA 1
ATOM 1738 C C . SER A 1 224 ? -19.163 18.959 7.269 1 94.59 224 SER A C 1
ATOM 1740 O O . SER A 1 224 ? -20.299 19.438 7.279 1 94.59 224 SER A O 1
ATOM 1742 N N . HIS A 1 225 ? -18.541 18.636 6.14 1 95.11 225 HIS A N 1
ATOM 1743 C CA . HIS A 1 225 ? -19.199 18.727 4.842 1 95.11 225 HIS A CA 1
ATOM 1744 C C . HIS A 1 225 ? -20.431 17.83 4.785 1 95.11 225 HIS A C 1
ATOM 1746 O O . HIS A 1 225 ? -20.387 16.679 5.224 1 95.11 225 HIS A O 1
ATOM 1752 N N . ASN A 1 226 ? -21.485 18.49 4.159 1 91.19 226 ASN A N 1
ATOM 1753 C CA . ASN A 1 226 ? -22.703 17.714 3.954 1 91.19 226 ASN A CA 1
ATOM 1754 C C . ASN A 1 226 ? -22.661 16.941 2.638 1 91.19 226 ASN A C 1
ATOM 1756 O O . ASN A 1 226 ? -22.387 17.517 1.584 1 91.19 226 ASN A O 1
ATOM 1760 N N . GLY A 1 227 ? -22.544 15.727 2.553 1 91.02 227 GLY A N 1
ATOM 1761 C CA . GLY A 1 227 ? -22.513 14.913 1.348 1 91.02 227 GLY A CA 1
ATOM 1762 C C . GLY A 1 227 ? -21.28 14.035 1.253 1 91.02 227 GLY A C 1
ATOM 1763 O O . GLY A 1 227 ? -20.474 13.984 2.184 1 91.02 227 GLY A O 1
ATOM 1764 N N . LYS A 1 228 ? -21.195 13.439 0.1 1 92.19 228 LYS A N 1
ATOM 1765 C CA . LYS A 1 228 ? -20.079 12.523 -0.117 1 92.19 228 LYS A CA 1
ATOM 1766 C C . LYS A 1 228 ? -18.823 13.278 -0.545 1 92.19 228 LYS A C 1
ATOM 1768 O O . LYS A 1 228 ? -18.897 14.212 -1.346 1 92.19 228 LYS A O 1
ATOM 1773 N N . LEU A 1 229 ? -17.738 12.99 -0.024 1 94.87 229 LEU A N 1
ATOM 1774 C CA . LEU A 1 229 ? -16.446 13.585 -0.346 1 94.87 229 LEU A CA 1
ATOM 1775 C C . LEU A 1 229 ? -15.743 12.796 -1.446 1 94.87 229 LEU A C 1
ATOM 1777 O O . LEU A 1 229 ? -16.125 11.661 -1.742 1 94.87 229 LEU A O 1
ATOM 1781 N N . ARG A 1 230 ? -14.77 13.484 -2.044 1 94.27 230 ARG A N 1
ATOM 1782 C CA . ARG A 1 230 ? -13.856 12.759 -2.921 1 94.27 230 ARG A CA 1
ATOM 1783 C C . ARG A 1 230 ? -12.933 11.849 -2.117 1 94.27 230 ARG A C 1
ATOM 1785 O O . ARG A 1 230 ? -12.642 12.125 -0.951 1 94.27 230 ARG A O 1
ATOM 1792 N N . ASP A 1 231 ? -12.399 10.889 -2.775 1 94.45 231 ASP A N 1
ATOM 1793 C CA . ASP A 1 231 ? -11.528 9.929 -2.104 1 94.45 231 ASP A CA 1
ATOM 1794 C C . ASP A 1 231 ? -10.162 10.541 -1.805 1 94.45 231 ASP A C 1
ATOM 1796 O O . ASP A 1 231 ? -9.486 10.133 -0.859 1 94.45 231 ASP A O 1
ATOM 1800 N N . ILE A 1 232 ? -9.76 11.427 -2.707 1 97.08 232 ILE A N 1
ATOM 1801 C CA . ILE A 1 232 ? -8.422 11.997 -2.587 1 97.08 232 ILE A CA 1
ATOM 1802 C C . ILE A 1 232 ? -8.464 13.487 -2.918 1 97.08 232 ILE A C 1
ATOM 1804 O O . ILE A 1 232 ? -9.091 13.894 -3.9 1 97.08 232 ILE A O 1
ATOM 1808 N N . TYR A 1 233 ? -7.871 14.273 -2.138 1 97.76 233 TYR A N 1
ATOM 1809 C CA . TYR A 1 233 ? -7.624 15.693 -2.363 1 97.76 233 TYR A CA 1
ATOM 1810 C C . TYR A 1 233 ? -6.129 15.982 -2.436 1 97.76 233 TYR A C 1
ATOM 1812 O O . TYR A 1 233 ? -5.35 15.462 -1.634 1 97.76 233 TYR A O 1
ATOM 1820 N N . ILE A 1 234 ? -5.709 16.764 -3.389 1 97.52 234 ILE A N 1
ATOM 1821 C CA . ILE A 1 234 ? -4.341 17.267 -3.468 1 97.52 234 ILE A CA 1
ATOM 1822 C C . ILE A 1 234 ? -4.301 18.725 -3.017 1 97.52 234 ILE A C 1
ATOM 1824 O O . ILE A 1 234 ? -5.119 19.539 -3.452 1 97.52 234 ILE A O 1
ATOM 1828 N N . VAL A 1 235 ? -3.371 18.972 -2.169 1 97.2 235 VAL A N 1
ATOM 1829 C CA . VAL A 1 235 ? -3.208 20.336 -1.679 1 97.2 235 VAL A CA 1
ATOM 1830 C C . VAL A 1 235 ? -1.857 20.889 -2.127 1 97.2 235 VAL A C 1
ATOM 1832 O O . VAL A 1 235 ? -0.811 20.303 -1.834 1 97.2 235 VAL A O 1
ATOM 1835 N N . GLY A 1 236 ? -1.807 21.917 -2.832 1 92.48 236 GLY A N 1
ATOM 1836 C CA . GLY A 1 236 ? -0.6 22.454 -3.44 1 92.48 236 GLY A CA 1
ATOM 1837 C C . GLY A 1 236 ? 0.256 23.244 -2.468 1 92.48 236 GLY A C 1
ATOM 1838 O O . GLY A 1 236 ? 1.485 23.23 -2.563 1 92.48 236 GLY A O 1
ATOM 1839 N N . GLY A 1 237 ? -0.276 23.978 -1.492 1 92.61 237 GLY A N 1
ATOM 1840 C CA . GLY A 1 237 ? 0.468 24.877 -0.625 1 92.61 237 GLY A CA 1
ATOM 1841 C C . GLY A 1 237 ? 1.054 26.067 -1.362 1 92.61 237 GLY A C 1
ATOM 1842 O O . GLY A 1 237 ? 0.508 26.506 -2.376 1 92.61 237 GLY A O 1
ATOM 1843 N N . VAL A 1 238 ? 2.197 26.706 -0.73 1 94.38 238 VAL A N 1
ATOM 1844 C CA . VAL A 1 238 ? 2.896 27.859 -1.287 1 94.38 238 VAL A CA 1
ATOM 1845 C C . VAL A 1 238 ? 4.397 27.58 -1.332 1 94.38 238 VAL A C 1
ATOM 1847 O O . VAL A 1 238 ? 4.964 27.043 -0.378 1 94.38 238 VAL A O 1
ATOM 1850 N N . VAL A 1 239 ? 5.021 27.918 -2.491 1 94.51 239 VAL A N 1
ATOM 1851 C CA . VAL A 1 239 ? 6.464 27.723 -2.59 1 94.51 239 VAL A CA 1
ATOM 1852 C C . VAL A 1 239 ? 7.189 28.983 -2.123 1 94.51 239 VAL A C 1
ATOM 1854 O O . VAL A 1 239 ? 7.013 30.058 -2.701 1 94.51 239 VAL A O 1
ATOM 1857 N N . VAL A 1 240 ? 7.965 28.816 -1.082 1 94.14 240 VAL A N 1
ATOM 1858 C CA . VAL A 1 240 ? 8.732 29.938 -0.55 1 94.14 240 VAL A CA 1
ATOM 1859 C C . VAL A 1 240 ? 10.189 29.522 -0.358 1 94.14 240 VAL A C 1
ATOM 1861 O O . VAL A 1 240 ? 10.494 28.331 -0.268 1 94.14 240 VAL A O 1
ATOM 1864 N N . SER A 1 241 ? 11.056 30.462 -0.374 1 93.7 241 SER A N 1
ATOM 1865 C CA . SER A 1 241 ? 12.455 30.163 -0.089 1 93.7 241 SER A CA 1
ATOM 1866 C C . SER A 1 241 ? 12.763 30.32 1.397 1 93.7 241 SER A C 1
ATOM 1868 O O . SER A 1 241 ? 12.055 31.035 2.11 1 93.7 241 SER A O 1
ATOM 1870 N N . VAL A 1 242 ? 13.783 29.656 1.805 1 92.55 242 VAL A N 1
ATOM 1871 C CA . VAL A 1 242 ? 14.258 29.812 3.176 1 92.55 242 VAL A CA 1
ATOM 1872 C C . VAL A 1 242 ? 14.642 31.269 3.427 1 92.55 242 VAL A C 1
ATOM 1874 O O . VAL A 1 242 ? 14.371 31.813 4.5 1 92.55 242 VAL A O 1
ATOM 1877 N N . GLY A 1 243 ? 15.189 31.866 2.455 1 94.66 243 GLY A N 1
ATOM 1878 C CA . GLY A 1 243 ? 15.549 33.271 2.556 1 94.66 243 GLY A CA 1
ATOM 1879 C C . GLY A 1 243 ? 14.356 34.176 2.802 1 94.66 243 GLY A C 1
ATOM 1880 O O . GLY A 1 243 ? 14.443 35.129 3.579 1 94.66 243 GLY A O 1
ATOM 1881 N N . GLU A 1 244 ? 13.296 33.972 2.097 1 96.44 244 GLU A N 1
ATOM 1882 C CA . GLU A 1 244 ? 12.071 34.741 2.295 1 96.44 244 GLU A CA 1
ATOM 1883 C C . GLU A 1 244 ? 11.543 34.582 3.717 1 96.44 244 GLU A C 1
ATOM 1885 O O . GLU A 1 244 ? 11.046 35.54 4.312 1 96.44 244 GLU A O 1
ATOM 1890 N N . LEU A 1 245 ? 11.659 33.401 4.256 1 95.21 245 LEU A N 1
ATOM 1891 C CA . LEU A 1 245 ? 11.2 33.132 5.614 1 95.21 245 LEU A CA 1
ATOM 1892 C C . LEU A 1 245 ? 12.066 33.861 6.635 1 95.21 245 LEU A C 1
ATOM 1894 O O . LEU A 1 245 ? 11.547 34.472 7.572 1 95.21 245 LEU A O 1
ATOM 1898 N N . VAL A 1 246 ? 13.328 33.826 6.394 1 94.95 246 VAL A N 1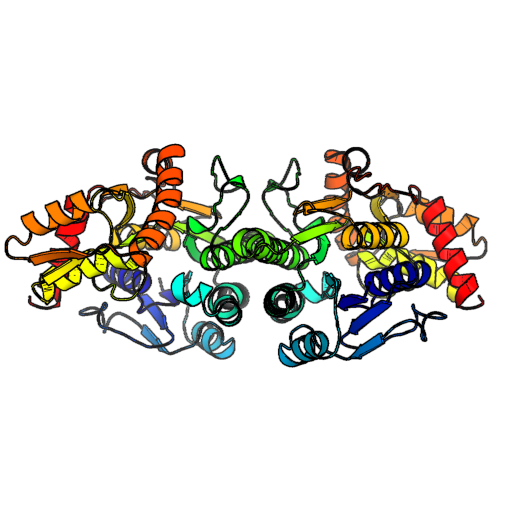
ATOM 1899 C CA . VAL A 1 246 ? 14.269 34.487 7.293 1 94.95 246 VAL A CA 1
ATOM 1900 C C . VAL A 1 246 ? 14.058 35.998 7.242 1 94.95 246 VAL A C 1
ATOM 1902 O O . VAL A 1 246 ? 14.037 36.664 8.28 1 94.95 246 VAL A O 1
ATOM 1905 N N . SER A 1 247 ? 13.94 36.46 6.052 1 96.51 247 SER A N 1
ATOM 1906 C CA . SER A 1 247 ? 13.707 37.892 5.888 1 96.51 247 SER A CA 1
ATOM 1907 C C . SER A 1 247 ? 12.419 38.324 6.581 1 96.51 247 SER A C 1
ATOM 1909 O O . SER A 1 247 ? 12.378 39.374 7.227 1 96.51 247 SER A O 1
ATOM 1911 N N . SER A 1 248 ? 11.378 37.568 6.413 1 96.58 248 SER A N 1
ATOM 1912 C CA . SER A 1 248 ? 10.104 37.861 7.061 1 96.58 248 SER A CA 1
ATOM 1913 C C . SER A 1 248 ? 10.231 37.814 8.579 1 96.58 248 SER A C 1
ATOM 1915 O O . SER A 1 248 ? 9.656 38.648 9.282 1 96.58 248 SER A O 1
ATOM 1917 N N . LEU A 1 249 ? 10.946 36.861 9.062 1 96.03 249 LEU A N 1
ATOM 1918 C CA . LEU A 1 249 ? 11.171 36.728 10.497 1 96.03 249 LEU A CA 1
ATOM 1919 C C . LEU A 1 249 ? 11.869 37.964 11.054 1 96.03 249 LEU A C 1
ATOM 1921 O O . LEU A 1 249 ? 11.473 38.489 12.097 1 96.03 249 LEU A O 1
ATOM 1925 N N . LYS A 1 250 ? 12.861 38.448 10.356 1 95.23 250 LYS A N 1
ATOM 1926 C CA . LYS A 1 250 ? 13.631 39.606 10.801 1 95.23 250 LYS A CA 1
ATOM 1927 C C . LYS A 1 250 ? 12.777 40.87 10.793 1 95.23 250 LYS A C 1
ATOM 1929 O O . LYS A 1 250 ? 13.003 41.783 11.59 1 95.23 250 LYS A O 1
ATOM 1934 N N . ARG A 1 251 ? 11.819 40.871 9.967 1 95.78 251 ARG A N 1
ATOM 1935 C CA . ARG A 1 251 ? 10.914 42.015 9.923 1 95.78 251 ARG A CA 1
ATOM 1936 C C . ARG A 1 251 ? 9.993 42.032 11.138 1 95.78 251 ARG A C 1
ATOM 1938 O O . ARG A 1 251 ? 9.663 43.099 11.658 1 95.78 251 ARG A O 1
ATOM 1945 N N . VAL A 1 252 ? 9.583 40.877 11.569 1 94.28 252 VAL A N 1
ATOM 1946 C CA . VAL A 1 252 ? 8.611 40.767 12.652 1 94.28 252 VAL A CA 1
ATOM 1947 C C . VAL A 1 252 ? 9.335 40.755 13.996 1 94.28 252 VAL A C 1
ATOM 1949 O O . VAL A 1 252 ? 8.801 41.234 15 1 94.28 252 VAL A O 1
ATOM 1952 N N . VAL A 1 253 ? 10.529 40.181 13.966 1 94.34 253 VAL A N 1
ATOM 1953 C CA . VAL A 1 253 ? 11.373 40.129 15.155 1 94.34 253 VAL A CA 1
ATOM 1954 C C . VAL A 1 253 ? 12.767 40.656 14.823 1 94.34 253 VAL A C 1
ATOM 1956 O O . VAL A 1 253 ? 13.719 39.881 14.705 1 94.34 253 VAL A O 1
ATOM 1959 N N . PRO A 1 254 ? 12.915 41.872 14.854 1 93.22 254 PRO A N 1
ATOM 1960 C CA . PRO A 1 254 ? 14.15 42.491 14.368 1 93.22 254 PRO A CA 1
ATOM 1961 C C . PRO A 1 254 ? 15.376 42.078 15.179 1 93.22 254 PRO A C 1
ATOM 1963 O O . PRO A 1 254 ? 16.486 42.025 14.643 1 93.22 254 PRO A O 1
ATOM 1966 N N . ASP A 1 255 ? 15.244 41.77 16.398 1 92.45 255 ASP A N 1
ATOM 1967 C CA . ASP A 1 255 ? 16.377 41.479 17.271 1 92.45 255 ASP A CA 1
ATOM 1968 C C . ASP A 1 255 ? 16.732 39.994 17.232 1 92.45 255 ASP A C 1
ATOM 1970 O O . ASP A 1 255 ? 17.717 39.57 17.841 1 92.45 255 ASP A O 1
ATOM 1974 N N . ALA A 1 256 ? 15.932 39.248 16.517 1 91.61 256 ALA A N 1
ATOM 1975 C CA . ALA A 1 256 ? 16.222 37.819 16.44 1 91.61 256 ALA A CA 1
ATOM 1976 C C . ALA A 1 256 ? 17.538 37.565 15.71 1 91.61 256 ALA A C 1
ATOM 1978 O O . ALA A 1 256 ? 17.823 38.2 14.692 1 91.61 256 ALA A O 1
ATOM 1979 N N . ILE A 1 257 ? 18.372 36.665 16.272 1 94.48 257 ILE A N 1
ATOM 1980 C CA . ILE A 1 257 ? 19.603 36.228 15.622 1 94.48 257 ILE A CA 1
ATOM 1981 C C . ILE A 1 257 ? 19.335 34.964 14.808 1 94.48 257 ILE A C 1
ATOM 1983 O O . ILE A 1 257 ? 18.8 33.983 15.331 1 94.48 257 ILE A O 1
ATOM 1987 N N . VAL A 1 258 ? 19.643 35.068 13.55 1 93.75 258 VAL A N 1
ATOM 1988 C CA . VAL A 1 258 ? 19.479 33.899 12.692 1 93.75 258 VAL A CA 1
ATOM 1989 C C . VAL A 1 258 ? 20.835 33.472 12.136 1 93.75 258 VAL A C 1
ATOM 1991 O O . VAL A 1 258 ? 21.503 34.247 11.447 1 93.75 258 VAL A O 1
ATOM 1994 N N . GLU A 1 259 ? 21.239 32.279 12.513 1 92.98 259 GLU A N 1
ATOM 1995 C CA . GLU A 1 259 ? 22.477 31.703 11.998 1 92.98 259 GLU A CA 1
ATOM 1996 C C . GLU A 1 259 ? 22.195 30.674 10.907 1 92.98 259 GLU A C 1
ATOM 1998 O O . GLU A 1 259 ? 21.259 29.88 11.022 1 92.98 259 GLU A O 1
ATOM 2003 N N . ASN A 1 260 ? 22.825 30.775 9.825 1 89.65 260 ASN A N 1
ATOM 2004 C CA . ASN A 1 260 ? 22.702 29.815 8.734 1 89.65 260 ASN A CA 1
ATOM 2005 C C . ASN A 1 260 ? 23.856 28.817 8.732 1 89.65 260 ASN A C 1
ATOM 2007 O O . ASN A 1 260 ? 24.973 29.153 8.335 1 89.65 260 ASN A O 1
ATOM 2011 N N . GLU A 1 261 ? 23.605 27.59 9.192 1 88.27 261 GLU A N 1
ATOM 2012 C CA . GLU A 1 261 ? 24.604 26.529 9.276 1 88.27 261 GLU A CA 1
ATOM 2013 C C . GLU A 1 261 ? 24.291 25.398 8.301 1 88.27 261 GLU A C 1
ATOM 2015 O O . GLU A 1 261 ? 23.571 24.457 8.643 1 88.27 261 GLU A O 1
ATOM 2020 N N . VAL A 1 262 ? 24.887 25.438 7.193 1 86.84 262 VAL A N 1
ATOM 2021 C CA . VAL A 1 262 ? 24.638 24.436 6.162 1 86.84 262 VAL A CA 1
ATOM 2022 C C . VAL A 1 262 ? 25.751 23.391 6.177 1 86.84 262 VAL A C 1
ATOM 2024 O O . VAL A 1 262 ? 26.933 23.732 6.091 1 86.84 262 VAL A O 1
ATOM 2027 N N . ASP A 1 263 ? 25.344 22.158 6.504 1 83.39 263 ASP A N 1
ATOM 2028 C CA . ASP A 1 263 ? 26.283 21.04 6.461 1 83.39 263 ASP A CA 1
ATOM 2029 C C . ASP A 1 263 ? 25.833 19.984 5.454 1 83.39 263 ASP A C 1
ATOM 2031 O O . ASP A 1 263 ? 24.922 20.224 4.659 1 83.39 263 ASP A O 1
ATOM 2035 N N . ASP A 1 264 ? 26.584 18.871 5.386 1 80.6 264 ASP A N 1
ATOM 2036 C CA . ASP A 1 264 ? 26.307 17.832 4.399 1 80.6 264 ASP A CA 1
ATOM 2037 C C . ASP A 1 264 ? 24.917 17.234 4.607 1 80.6 264 ASP A C 1
ATOM 2039 O O . ASP A 1 264 ? 24.21 16.942 3.64 1 80.6 264 ASP A O 1
ATOM 2043 N N . ALA A 1 265 ? 24.55 17.063 5.809 1 73.26 265 ALA A N 1
ATOM 2044 C CA . ALA A 1 265 ? 23.227 16.528 6.123 1 73.26 265 ALA A CA 1
ATOM 2045 C C . ALA A 1 265 ? 22.128 17.483 5.667 1 73.26 265 ALA A C 1
ATOM 2047 O O . ALA A 1 265 ? 21.1 17.05 5.14 1 73.26 265 ALA A O 1
ATOM 2048 N N . SER A 1 266 ? 22.394 18.719 5.878 1 75.25 266 SER A N 1
ATOM 2049 C CA . SER A 1 266 ? 21.46 19.752 5.446 1 75.25 266 SER A CA 1
ATOM 2050 C C . SER A 1 266 ? 21.287 19.743 3.93 1 75.25 266 SER A C 1
ATOM 2052 O O . SER A 1 266 ? 20.175 19.91 3.426 1 75.25 266 SER A O 1
ATOM 2054 N N . MET A 1 267 ? 22.35 19.488 3.354 1 77.73 267 MET A N 1
ATOM 2055 C CA . MET A 1 267 ? 22.319 19.471 1.895 1 77.73 267 MET A CA 1
ATOM 2056 C C . MET A 1 267 ? 21.517 18.279 1.382 1 77.73 267 MET A C 1
ATOM 2058 O O . MET A 1 267 ? 20.818 18.384 0.372 1 77.73 267 MET A O 1
ATOM 2062 N N . ARG A 1 268 ? 21.676 17.25 2.09 1 73.91 268 ARG A N 1
ATOM 2063 C CA . ARG A 1 268 ? 20.905 16.068 1.717 1 73.91 268 ARG A CA 1
ATOM 2064 C C . ARG A 1 268 ? 19.409 16.314 1.887 1 73.91 268 ARG A C 1
ATOM 2066 O O . ARG A 1 268 ? 18.612 15.946 1.022 1 73.91 268 ARG A O 1
ATOM 2073 N N . ILE A 1 269 ? 19.054 16.916 2.947 1 72.8 269 ILE A N 1
ATOM 2074 C CA . ILE A 1 269 ? 17.661 17.249 3.22 1 72.8 269 ILE A CA 1
ATOM 2075 C C . ILE A 1 269 ? 17.152 18.238 2.175 1 72.8 269 ILE A C 1
ATOM 2077 O O . ILE A 1 269 ? 16.04 18.092 1.662 1 72.8 269 ILE A O 1
ATOM 2081 N N . ALA A 1 270 ? 18.006 19.192 1.888 1 75.32 270 ALA A N 1
ATOM 2082 C CA . ALA A 1 270 ? 17.664 20.156 0.845 1 75.32 270 ALA A CA 1
ATOM 2083 C C . ALA A 1 270 ? 17.385 19.455 -0.481 1 75.32 270 ALA A C 1
ATOM 2085 O O . ALA A 1 270 ? 16.509 19.875 -1.24 1 75.32 270 ALA A O 1
ATOM 2086 N N . GLY A 1 271 ? 18.145 18.45 -0.696 1 74.88 271 GLY A N 1
ATOM 2087 C CA . GLY A 1 271 ? 17.936 17.668 -1.905 1 74.88 271 GLY A CA 1
ATOM 2088 C C . GLY A 1 271 ? 16.573 17.003 -1.957 1 74.88 271 GLY A C 1
ATOM 2089 O O . GLY A 1 271 ? 15.944 16.947 -3.015 1 74.88 271 GLY A O 1
ATOM 2090 N N . GLU A 1 272 ? 16.136 16.548 -0.855 1 73.35 272 GLU A N 1
ATOM 2091 C CA . GLU A 1 272 ? 14.817 15.925 -0.781 1 73.35 272 GLU A CA 1
ATOM 2092 C C . GLU A 1 272 ? 13.712 16.935 -1.077 1 73.35 272 GLU A C 1
ATOM 2094 O O . GLU A 1 272 ? 12.728 16.608 -1.744 1 73.35 272 GLU A O 1
ATOM 2099 N N . TRP A 1 273 ? 13.977 18.058 -0.642 1 78.02 273 TRP A N 1
ATOM 2100 C CA . TRP A 1 273 ? 12.985 19.109 -0.843 1 78.02 273 TRP A CA 1
ATOM 2101 C C . TRP A 1 273 ? 13.002 19.607 -2.284 1 78.02 273 TRP A C 1
ATOM 2103 O O . TRP A 1 273 ? 11.98 20.064 -2.802 1 78.02 273 TRP A O 1
ATOM 2113 N N . ALA A 1 274 ? 14.257 19.549 -2.787 1 80.12 274 ALA A N 1
ATOM 2114 C CA . ALA A 1 274 ? 14.384 19.999 -4.17 1 80.12 274 ALA A CA 1
ATOM 2115 C C . ALA A 1 274 ? 13.456 19.212 -5.091 1 80.12 274 ALA A C 1
ATOM 2117 O O . ALA A 1 274 ? 12.833 19.782 -5.99 1 80.12 274 ALA A O 1
ATOM 2118 N N . ALA A 1 275 ? 13.383 17.95 -4.803 1 80.74 275 ALA A N 1
ATOM 2119 C CA . ALA A 1 275 ? 12.518 17.11 -5.627 1 80.74 275 ALA A CA 1
ATOM 2120 C C . ALA A 1 275 ? 11.053 17.504 -5.463 1 80.74 275 ALA A C 1
ATOM 2122 O O . ALA A 1 275 ? 10.313 17.592 -6.447 1 80.74 275 ALA A O 1
ATOM 2123 N N . LEU A 1 276 ? 10.679 17.679 -4.265 1 85.45 276 LEU A N 1
ATOM 2124 C CA . LEU A 1 276 ? 9.302 18.071 -3.988 1 85.45 276 LEU A CA 1
ATOM 2125 C C . LEU A 1 276 ? 9.007 19.457 -4.551 1 85.45 276 LEU A C 1
ATOM 2127 O O . LEU A 1 276 ? 7.905 19.711 -5.042 1 85.45 276 LEU A O 1
ATOM 2131 N N . THR A 1 277 ? 9.954 20.286 -4.44 1 90.15 277 THR A N 1
ATOM 2132 C CA . THR A 1 277 ? 9.809 21.631 -4.986 1 90.15 277 THR A CA 1
ATOM 2133 C C . THR A 1 277 ? 9.662 21.584 -6.504 1 90.15 277 THR A C 1
ATOM 2135 O O . THR A 1 277 ? 8.811 22.273 -7.072 1 90.15 277 THR A O 1
ATOM 2138 N N . GLU A 1 278 ? 10.515 20.813 -7.036 1 88.8 278 GLU A N 1
ATOM 2139 C CA . GLU A 1 278 ? 10.428 20.649 -8.484 1 88.8 278 GLU A CA 1
ATOM 2140 C C . GLU A 1 278 ? 9.056 20.126 -8.898 1 88.8 278 GLU A C 1
ATOM 2142 O O . GLU A 1 278 ? 8.474 20.6 -9.877 1 88.8 278 GLU A O 1
ATOM 2147 N N . LEU A 1 279 ? 8.593 19.205 -8.189 1 88.94 279 LEU A N 1
ATOM 2148 C CA . LEU A 1 279 ? 7.256 18.679 -8.442 1 88.94 279 LEU A CA 1
ATOM 2149 C C . LEU A 1 279 ? 6.208 19.781 -8.328 1 88.94 279 LEU A C 1
ATOM 2151 O O . LEU A 1 279 ? 5.343 19.913 -9.197 1 88.94 279 LEU A O 1
ATOM 2155 N N . ALA A 1 280 ? 6.274 20.505 -7.296 1 91.94 280 ALA A N 1
ATOM 2156 C CA . ALA A 1 280 ? 5.298 21.561 -7.037 1 91.94 280 ALA A CA 1
ATOM 2157 C C . ALA A 1 280 ? 5.307 22.602 -8.153 1 91.94 280 ALA A C 1
ATOM 2159 O O . ALA A 1 280 ? 4.249 23.048 -8.603 1 91.94 280 ALA A O 1
ATOM 2160 N N . LEU A 1 281 ? 6.473 22.951 -8.595 1 92.77 281 LEU A N 1
ATOM 2161 C CA . LEU A 1 281 ? 6.615 23.986 -9.613 1 92.77 281 LEU A CA 1
ATOM 2162 C C . LEU A 1 281 ? 6.225 23.454 -10.988 1 92.77 281 LEU A C 1
ATOM 2164 O O . LEU A 1 281 ? 5.475 24.104 -11.72 1 92.77 281 LEU A O 1
ATOM 2168 N N . ARG A 1 282 ? 6.716 22.307 -11.277 1 90.94 282 ARG A N 1
ATOM 2169 C CA . ARG A 1 282 ? 6.451 21.707 -12.581 1 90.94 282 ARG A CA 1
ATOM 2170 C C . ARG A 1 282 ? 4.962 21.437 -12.766 1 90.94 282 ARG A C 1
ATOM 2172 O O . ARG A 1 282 ? 4.428 21.6 -13.865 1 90.94 282 ARG A O 1
ATOM 2179 N N . GLU A 1 283 ? 4.352 21.077 -11.737 1 92.91 283 GLU A N 1
ATOM 2180 C CA . GLU A 1 283 ? 2.944 20.698 -11.805 1 92.91 283 GLU A CA 1
ATOM 2181 C C . GLU A 1 283 ? 2.037 21.889 -11.506 1 92.91 283 GLU A C 1
ATOM 2183 O O . GLU A 1 283 ? 0.816 21.74 -11.42 1 92.91 283 GLU A O 1
ATOM 2188 N N . ARG A 1 284 ? 2.614 23.074 -11.311 1 93.05 284 ARG A N 1
ATOM 2189 C CA . ARG A 1 284 ? 1.833 24.258 -10.965 1 93.05 284 ARG A CA 1
ATOM 2190 C C . ARG A 1 284 ? 0.838 23.952 -9.851 1 93.05 284 ARG A C 1
ATOM 2192 O O . ARG A 1 284 ? -0.355 24.236 -9.98 1 93.05 284 ARG A O 1
ATOM 2199 N N . MET A 1 285 ? 1.292 23.353 -8.847 1 91.79 285 MET A N 1
ATOM 2200 C CA . MET A 1 285 ? 0.448 22.773 -7.806 1 91.79 285 MET A CA 1
ATOM 2201 C C . MET A 1 285 ? -0.353 23.855 -7.089 1 91.79 285 MET A C 1
ATOM 2203 O O . MET A 1 285 ? -1.512 23.64 -6.729 1 91.79 285 MET A O 1
ATOM 2207 N N . VAL A 1 286 ? 0.286 24.978 -6.844 1 90.93 286 VAL A N 1
ATOM 2208 C CA . VAL A 1 286 ? -0.388 26.057 -6.131 1 90.93 286 VAL A CA 1
ATOM 2209 C C . VAL A 1 286 ? -1.6 26.528 -6.932 1 90.93 286 VAL A C 1
ATOM 2211 O O . VAL A 1 286 ? -2.693 26.686 -6.382 1 90.93 286 VAL A O 1
ATOM 2214 N N . GLU A 1 287 ? -1.418 26.758 -8.175 1 93.36 287 GLU A N 1
ATOM 2215 C CA . GLU A 1 287 ? -2.486 27.234 -9.05 1 93.36 287 GLU A CA 1
ATOM 2216 C C . GLU A 1 287 ? -3.582 26.184 -9.204 1 93.36 287 GLU A C 1
ATOM 2218 O O . GLU A 1 287 ? -4.769 26.515 -9.211 1 93.36 287 GLU A O 1
ATOM 2223 N N . ARG A 1 288 ? -3.138 24.955 -9.281 1 94.87 288 ARG A N 1
ATOM 2224 C CA . ARG A 1 288 ? -4.074 23.883 -9.603 1 94.87 288 ARG A CA 1
ATOM 2225 C C . ARG A 1 288 ? -4.792 23.388 -8.352 1 94.87 288 ARG A C 1
ATOM 2227 O O . ARG A 1 288 ? -5.946 22.959 -8.421 1 94.87 288 ARG A O 1
ATOM 2234 N N . PHE A 1 289 ? -4.085 23.468 -7.209 1 95.63 289 PHE A N 1
ATOM 2235 C CA . PHE A 1 289 ? -4.6 22.774 -6.035 1 95.63 289 PHE A CA 1
ATOM 2236 C C . PHE A 1 289 ? -4.579 23.686 -4.814 1 95.63 289 PHE A C 1
ATOM 2238 O O . PHE A 1 289 ? -4.517 23.211 -3.679 1 95.63 289 PHE A O 1
ATOM 2245 N N . GLY A 1 290 ? -4.574 24.971 -5.027 1 95.9 290 GLY A N 1
ATOM 2246 C CA . GLY A 1 290 ? -4.607 25.935 -3.939 1 95.9 290 GLY A CA 1
ATOM 2247 C C . GLY A 1 290 ? -6.013 26.255 -3.467 1 95.9 290 GLY A C 1
ATOM 2248 O O . GLY A 1 290 ? -6.2 27.074 -2.566 1 95.9 290 GLY A O 1
ATOM 2249 N N . ARG A 1 291 ? -6.977 25.612 -4.13 1 96.58 291 ARG A N 1
ATOM 2250 C CA . ARG A 1 291 ? -8.378 25.764 -3.752 1 96.58 291 ARG A CA 1
ATOM 2251 C C . ARG A 1 291 ? -9.145 24.462 -3.958 1 96.58 291 ARG A C 1
ATOM 2253 O O . ARG A 1 291 ? -8.823 23.681 -4.855 1 96.58 291 ARG A O 1
ATOM 2260 N N . ILE A 1 292 ? -10.026 24.195 -3.066 1 96.42 292 ILE A N 1
ATOM 2261 C CA . ILE A 1 292 ? -10.958 23.079 -3.181 1 96.42 292 ILE A CA 1
ATOM 2262 C C . ILE A 1 292 ? -12.393 23.597 -3.126 1 96.42 292 ILE A C 1
ATOM 2264 O O . ILE A 1 292 ? -12.945 23.799 -2.042 1 96.42 292 ILE A O 1
ATOM 2268 N N . GLU A 1 293 ? -13.028 23.73 -4.23 1 93.68 293 GLU A N 1
ATOM 2269 C CA . GLU A 1 293 ? -14.287 24.451 -4.389 1 93.68 293 GLU A CA 1
ATOM 2270 C C . GLU A 1 293 ? -15.437 23.707 -3.715 1 93.68 293 GLU A C 1
ATOM 2272 O O . GLU A 1 293 ? -16.326 24.329 -3.129 1 93.68 293 GLU A O 1
ATOM 2277 N N . ASP A 1 294 ? -15.436 22.454 -3.789 1 89.87 294 ASP A N 1
ATOM 2278 C CA . ASP A 1 294 ? -16.575 21.669 -3.323 1 89.87 294 ASP A CA 1
ATOM 2279 C C . ASP A 1 294 ? -16.815 21.884 -1.83 1 89.87 294 ASP A C 1
ATOM 2281 O O . ASP A 1 294 ? -17.937 21.716 -1.346 1 89.87 294 ASP A O 1
ATOM 2285 N N . VAL A 1 295 ? -15.676 22.317 -1.073 1 95.56 295 VAL A N 1
ATOM 2286 C CA . VAL A 1 295 ? -15.868 22.493 0.363 1 95.56 295 VAL A CA 1
ATOM 2287 C C . VAL A 1 295 ? -15.585 23.943 0.749 1 95.56 295 VAL A C 1
ATOM 2289 O O . VAL A 1 295 ? -15.496 24.27 1.934 1 95.56 295 VAL A O 1
ATOM 2292 N N . GLY A 1 296 ? -15.321 24.809 -0.217 1 95.86 296 GLY A N 1
ATOM 2293 C CA . GLY A 1 296 ? -15.116 26.227 0.028 1 95.86 296 GLY A CA 1
ATOM 2294 C C . GLY A 1 296 ? -13.795 26.531 0.708 1 95.86 296 GLY A C 1
ATOM 2295 O O . GLY A 1 296 ? -13.728 27.384 1.595 1 95.86 296 GLY A O 1
ATOM 2296 N N . TRP A 1 297 ? -12.748 25.796 0.364 1 97.72 297 TRP A N 1
ATOM 2297 C CA . TRP A 1 297 ? -11.432 25.974 0.969 1 97.72 297 TRP A CA 1
ATOM 2298 C C . TRP A 1 297 ? -10.461 26.613 -0.018 1 97.72 297 TRP A C 1
ATOM 2300 O O . TRP A 1 297 ? -10.465 26.281 -1.205 1 97.72 297 TRP A O 1
ATOM 2310 N N . GLN A 1 298 ? -9.632 27.499 0.478 1 97.91 298 GLN A N 1
ATOM 2311 C CA . GLN A 1 298 ? -8.512 28.065 -0.267 1 97.91 298 GLN A CA 1
ATOM 2312 C C . GLN A 1 298 ? -7.371 28.457 0.668 1 97.91 298 GLN A C 1
ATOM 2314 O O . GLN A 1 298 ? -7.593 28.712 1.853 1 97.91 298 GLN A O 1
ATOM 2319 N N . ILE A 1 299 ? -6.249 28.573 0.153 1 97.9 299 ILE A N 1
ATOM 2320 C CA . ILE A 1 299 ? -5.086 28.981 0.933 1 97.9 299 ILE A CA 1
ATOM 2321 C C . ILE A 1 299 ? -5.258 30.425 1.398 1 97.9 299 ILE A C 1
ATOM 2323 O O . ILE A 1 299 ? -5.556 31.312 0.594 1 97.9 299 ILE A O 1
ATOM 2327 N N . GLU A 1 300 ? -5.147 30.604 2.644 1 97.76 300 GLU A N 1
ATOM 2328 C CA . GLU A 1 300 ? -5.209 31.95 3.205 1 97.76 300 GLU A CA 1
ATOM 2329 C C . GLU A 1 300 ? -3.814 32.477 3.532 1 97.76 300 GLU A C 1
ATOM 2331 O O . GLU A 1 300 ? -3.528 33.658 3.329 1 97.76 300 GLU A O 1
ATOM 2336 N N . PHE A 1 301 ? -2.979 31.649 4.039 1 97.77 301 PHE A N 1
ATOM 2337 C CA . PHE A 1 301 ? -1.594 32.007 4.325 1 97.77 301 PHE A CA 1
ATOM 2338 C C . PHE A 1 301 ? -0.707 31.751 3.112 1 97.77 301 PHE A C 1
ATOM 2340 O O . PHE A 1 301 ? 0.066 30.791 3.094 1 97.77 301 PHE A O 1
ATOM 2347 N N . ASP A 1 302 ? -0.717 32.664 2.168 1 96.65 302 ASP A N 1
ATOM 2348 C CA . ASP A 1 302 ? -0.198 32.422 0.825 1 96.65 302 ASP A CA 1
ATOM 2349 C C . ASP A 1 302 ? 1.169 33.075 0.639 1 96.65 302 ASP A C 1
ATOM 2351 O O . ASP A 1 302 ? 1.629 33.253 -0.491 1 96.65 302 ASP A O 1
ATOM 2355 N N . SER A 1 303 ? 1.824 33.481 1.741 1 96.54 303 SER A N 1
ATOM 2356 C CA . SER A 1 303 ? 3.146 34.092 1.652 1 96.54 303 SER A CA 1
ATOM 2357 C C . SER A 1 303 ? 3.968 33.816 2.906 1 96.54 303 SER A C 1
ATOM 2359 O O . SER A 1 303 ? 3.412 33.533 3.969 1 96.54 303 SER A O 1
ATOM 2361 N N . ALA A 1 304 ? 5.265 33.941 2.745 1 96.44 304 ALA A N 1
ATOM 2362 C CA . ALA A 1 304 ? 6.159 33.801 3.891 1 96.44 304 ALA A CA 1
ATOM 2363 C C . ALA A 1 304 ? 5.81 34.805 4.986 1 96.44 304 ALA A C 1
ATOM 2365 O O . ALA A 1 304 ? 5.828 34.471 6.173 1 96.44 304 ALA A O 1
ATOM 2366 N N . GLU A 1 305 ? 5.475 35.942 4.557 1 97.19 305 GLU A N 1
ATOM 2367 C CA . GLU A 1 305 ? 5.167 37.022 5.49 1 97.19 305 GLU A CA 1
ATOM 2368 C C . GLU A 1 305 ? 3.955 36.678 6.352 1 97.19 305 GLU A C 1
ATOM 2370 O O . GLU A 1 305 ? 4.002 36.805 7.577 1 97.19 305 GLU A O 1
ATOM 2375 N N . LYS A 1 306 ? 2.892 36.267 5.715 1 97.93 306 LYS A N 1
ATOM 2376 C CA . LYS A 1 306 ? 1.674 35.935 6.449 1 97.93 306 LYS A CA 1
ATOM 2377 C C . LYS A 1 306 ? 1.906 34.761 7.396 1 97.93 306 LYS A C 1
ATOM 2379 O O . LYS A 1 306 ? 1.431 34.771 8.534 1 97.93 306 LYS A O 1
ATOM 2384 N N . MET A 1 307 ? 2.643 33.758 6.946 1 97.34 307 MET A N 1
ATOM 2385 C CA . MET A 1 307 ? 2.911 32.571 7.752 1 97.34 307 MET A CA 1
ATOM 2386 C C . MET A 1 307 ? 3.744 32.924 8.98 1 97.34 307 MET A C 1
ATOM 2388 O O . MET A 1 307 ? 3.39 32.556 10.102 1 97.34 307 MET A O 1
ATOM 2392 N N . VAL A 1 308 ? 4.82 33.702 8.76 1 97 308 VAL A N 1
ATOM 2393 C CA . VAL A 1 308 ? 5.751 34.04 9.832 1 97 308 VAL A CA 1
ATOM 2394 C C . VAL A 1 308 ? 5.069 34.968 10.835 1 97 308 VAL A C 1
ATOM 2396 O O . VAL A 1 308 ? 5.22 34.8 12.048 1 97 308 VAL A O 1
ATOM 2399 N N . LYS A 1 309 ? 4.324 35.911 10.349 1 97.5 309 LYS A N 1
ATOM 2400 C CA . LYS A 1 309 ? 3.627 36.843 11.231 1 97.5 309 LYS A CA 1
ATOM 2401 C C . LYS A 1 309 ? 2.685 36.105 12.178 1 97.5 309 LYS A C 1
ATOM 2403 O O . LYS A 1 309 ? 2.719 36.322 13.391 1 97.5 309 LYS A O 1
ATOM 2408 N N . ASP A 1 310 ? 1.852 35.262 11.626 1 97.15 310 ASP A N 1
ATOM 2409 C CA . ASP A 1 310 ? 0.919 34.509 12.459 1 97.15 310 ASP A CA 1
ATOM 2410 C C . ASP A 1 310 ? 1.664 33.595 13.429 1 97.15 310 ASP A C 1
ATOM 2412 O O . ASP A 1 310 ? 1.266 33.455 14.588 1 97.15 310 ASP A O 1
ATOM 2416 N N . HIS A 1 311 ? 2.726 32.937 12.936 1 96.5 311 HIS A N 1
ATOM 2417 C CA . HIS A 1 311 ? 3.549 32.067 13.768 1 96.5 311 HIS A CA 1
ATOM 2418 C C . HIS A 1 311 ? 4.086 32.813 14.984 1 96.5 311 HIS A C 1
ATOM 2420 O O . HIS A 1 311 ? 3.909 32.367 16.12 1 96.5 311 HIS A O 1
ATOM 2426 N N . VAL A 1 312 ? 4.651 33.956 14.791 1 95.81 312 VAL A N 1
ATOM 2427 C CA . VAL A 1 312 ? 5.274 34.757 15.84 1 95.81 312 VAL A CA 1
ATOM 2428 C C . VAL A 1 312 ? 4.205 35.273 16.8 1 95.81 312 VAL A C 1
ATOM 2430 O O . VAL A 1 312 ? 4.374 35.209 18.02 1 95.81 312 VAL A O 1
ATOM 2433 N N . GLU A 1 313 ? 3.099 35.75 16.258 1 95.26 313 GLU A N 1
ATOM 2434 C CA . GLU A 1 313 ? 2.016 36.269 17.087 1 95.26 313 GLU A CA 1
ATOM 2435 C C . GLU A 1 313 ? 1.435 35.179 17.984 1 95.26 313 GLU A C 1
ATOM 2437 O O . GLU A 1 313 ? 1.089 35.437 19.138 1 95.26 313 GLU A O 1
ATOM 2442 N N . THR A 1 314 ? 1.331 34.016 17.415 1 93.49 314 THR A N 1
ATOM 2443 C CA . THR A 1 314 ? 0.818 32.886 18.182 1 93.49 314 THR A CA 1
ATOM 2444 C C . THR A 1 314 ? 1.745 32.56 19.35 1 93.49 314 THR A C 1
ATOM 2446 O O . THR A 1 314 ? 1.286 32.36 20.476 1 93.49 314 THR A O 1
ATOM 2449 N N . LEU A 1 315 ? 3.04 32.529 19.115 1 92.48 315 LEU A N 1
ATOM 2450 C CA . LEU A 1 315 ? 4.014 32.218 20.156 1 92.48 315 LEU A CA 1
ATOM 2451 C C . LEU A 1 315 ? 4.017 33.294 21.237 1 92.48 315 LEU A C 1
ATOM 2453 O O . LEU A 1 315 ? 4.053 32.982 22.429 1 92.48 315 LEU A O 1
ATOM 2457 N N . LYS A 1 316 ? 3.931 34.498 20.866 1 90.6 316 LYS A N 1
ATOM 2458 C CA . LYS A 1 316 ? 3.953 35.608 21.815 1 90.6 316 LYS A CA 1
ATOM 2459 C C . LYS A 1 316 ? 2.71 35.599 22.7 1 90.6 316 LYS A C 1
ATOM 2461 O O . LYS A 1 316 ? 2.792 35.885 23.896 1 90.6 316 LYS A O 1
ATOM 2466 N N . ARG A 1 317 ? 1.62 35.328 22.075 1 86.96 317 ARG A N 1
ATOM 2467 C CA . ARG A 1 317 ? 0.359 35.317 22.809 1 86.96 317 ARG A CA 1
ATOM 2468 C C . ARG A 1 317 ? 0.318 34.166 23.809 1 86.96 317 ARG A C 1
ATOM 2470 O O . ARG A 1 317 ? -0.175 34.325 24.927 1 86.96 317 ARG A O 1
ATOM 2477 N N . GLU A 1 318 ? 0.815 33.07 23.44 1 83.52 318 GLU A N 1
ATOM 2478 C CA . GLU A 1 318 ? 0.587 31.861 24.225 1 83.52 318 GLU A CA 1
ATOM 2479 C C . GLU A 1 318 ? 1.739 31.607 25.194 1 83.52 318 GLU A C 1
ATOM 2481 O O . GLU A 1 318 ? 1.56 30.945 26.219 1 83.52 318 GLU A O 1
ATOM 2486 N N . VAL A 1 319 ? 2.922 31.97 24.9 1 75.12 319 VAL A N 1
ATOM 2487 C CA . VAL A 1 319 ? 4.058 31.7 25.775 1 75.12 319 VAL A CA 1
ATOM 2488 C C . VAL A 1 319 ? 4.442 32.969 26.532 1 75.12 319 VAL A C 1
ATOM 2490 O O . VAL A 1 319 ? 5.132 32.907 27.552 1 75.12 319 VAL A O 1
ATOM 2493 N N . GLY A 1 320 ? 3.72 34.046 26.317 1 66.14 320 GLY A N 1
ATOM 2494 C CA . GLY A 1 320 ? 4.05 35.305 26.966 1 66.14 320 GLY A CA 1
ATOM 2495 C C . GLY A 1 320 ? 5.38 35.878 26.515 1 66.14 320 GLY A C 1
ATOM 2496 O O . GLY A 1 320 ? 6.04 36.598 27.268 1 66.14 320 GLY A O 1
ATOM 2497 N N . ALA A 1 321 ? 5.835 35.497 25.441 1 51.81 321 ALA A N 1
ATOM 2498 C CA . ALA A 1 321 ? 7.147 36.014 25.058 1 51.81 321 ALA A CA 1
ATOM 2499 C C . ALA A 1 321 ? 7.034 37.42 24.476 1 51.81 321 ALA A C 1
ATOM 2501 O O . ALA A 1 321 ? 5.992 37.791 23.931 1 51.81 321 ALA A O 1
ATOM 2502 N N . MET B 1 1 ? 22.426 -22.454 -8.219 1 92.71 1 MET B N 1
ATOM 2503 C CA . MET B 1 1 ? 21.837 -21.297 -7.551 1 92.71 1 MET B CA 1
ATOM 2504 C C . MET B 1 1 ? 20.907 -21.734 -6.424 1 92.71 1 MET B C 1
ATOM 2506 O O . MET B 1 1 ? 20.192 -22.729 -6.555 1 92.71 1 MET B O 1
ATOM 2510 N N . ALA B 1 2 ? 20.994 -21.185 -5.244 1 97.39 2 ALA B N 1
ATOM 2511 C CA . ALA B 1 2 ? 20.106 -21.455 -4.116 1 97.39 2 ALA B CA 1
ATOM 2512 C C . ALA B 1 2 ? 18.986 -20.421 -4.041 1 97.39 2 ALA B C 1
ATOM 2514 O O . ALA B 1 2 ? 19.247 -19.22 -3.942 1 97.39 2 ALA B O 1
ATOM 2515 N N . VAL B 1 3 ? 17.769 -20.902 -4.089 1 98.68 3 VAL B N 1
ATOM 2516 C CA . VAL B 1 3 ? 16.622 -20.003 -4.168 1 98.68 3 VAL B CA 1
ATOM 2517 C C . VAL B 1 3 ? 15.702 -20.232 -2.971 1 98.68 3 VAL B C 1
ATOM 2519 O O . VAL B 1 3 ? 15.213 -21.344 -2.759 1 98.68 3 VAL B O 1
ATOM 2522 N N . LEU B 1 4 ? 15.526 -19.218 -2.164 1 98.88 4 LEU B N 1
ATOM 2523 C CA . LEU B 1 4 ? 14.519 -19.277 -1.111 1 98.88 4 LEU B CA 1
ATOM 2524 C C . LEU B 1 4 ? 13.125 -19.031 -1.677 1 98.88 4 LEU B C 1
ATOM 2526 O O . LEU B 1 4 ? 12.89 -18.019 -2.342 1 98.88 4 LEU B O 1
ATOM 2530 N N . ILE B 1 5 ? 12.248 -19.938 -1.459 1 98.85 5 ILE B N 1
ATOM 2531 C CA . ILE B 1 5 ? 10.846 -19.808 -1.842 1 98.85 5 ILE B CA 1
ATOM 2532 C C . ILE B 1 5 ? 9.971 -19.77 -0.59 1 98.85 5 ILE B C 1
ATOM 2534 O O . ILE B 1 5 ? 9.819 -20.781 0.099 1 98.85 5 ILE B O 1
ATOM 2538 N N . THR B 1 6 ? 9.445 -18.603 -0.277 1 98.77 6 THR B N 1
ATOM 2539 C CA . THR B 1 6 ? 8.435 -18.58 0.775 1 98.77 6 THR B CA 1
ATOM 2540 C C . THR B 1 6 ? 7.099 -19.1 0.253 1 98.77 6 THR B C 1
ATOM 2542 O O . THR B 1 6 ? 6.735 -18.848 -0.897 1 98.77 6 THR B O 1
ATOM 2545 N N . GLY B 1 7 ? 6.372 -19.802 1.116 1 97.54 7 GLY B N 1
ATOM 2546 C CA . GLY B 1 7 ? 5.245 -20.548 0.579 1 97.54 7 GLY B CA 1
ATOM 2547 C C . GLY B 1 7 ? 5.663 -21.677 -0.344 1 97.54 7 GLY B C 1
ATOM 2548 O O . GLY B 1 7 ? 4.979 -21.965 -1.329 1 97.54 7 GLY B O 1
ATOM 2549 N N . GLY B 1 8 ? 6.773 -22.23 -0.022 1 97.7 8 GLY B N 1
ATOM 2550 C CA . GLY B 1 8 ? 7.45 -23.113 -0.958 1 97.7 8 GLY B CA 1
ATOM 2551 C C . GLY B 1 8 ? 6.747 -24.445 -1.137 1 97.7 8 GLY B C 1
ATOM 2552 O O . GLY B 1 8 ? 6.936 -25.122 -2.15 1 97.7 8 GLY B O 1
ATOM 2553 N N . THR B 1 9 ? 5.995 -24.892 -0.146 1 96.88 9 THR B N 1
ATOM 2554 C CA . THR B 1 9 ? 5.28 -26.155 -0.301 1 96.88 9 THR B CA 1
ATOM 2555 C C . THR B 1 9 ? 3.838 -25.91 -0.735 1 96.88 9 THR B C 1
ATOM 2557 O O . THR B 1 9 ? 3.044 -26.849 -0.826 1 96.88 9 THR B O 1
ATOM 2560 N N . GLY B 1 10 ? 3.558 -24.64 -0.987 1 94.98 10 GLY B N 1
ATOM 2561 C CA . GLY B 1 10 ? 2.248 -24.283 -1.506 1 94.98 10 GLY B CA 1
ATOM 2562 C C . GLY B 1 10 ? 2.093 -24.575 -2.987 1 94.98 10 GLY B C 1
ATOM 2563 O O . GLY B 1 10 ? 2.964 -25.201 -3.596 1 94.98 10 GLY B O 1
ATOM 2564 N N . PHE B 1 11 ? 1.021 -24.114 -3.585 1 94.04 11 PHE B N 1
ATOM 2565 C CA . PHE B 1 11 ? 0.618 -24.44 -4.947 1 94.04 11 PHE B CA 1
ATOM 2566 C C . PHE B 1 11 ? 1.662 -23.963 -5.95 1 94.04 11 PHE B C 1
ATOM 2568 O O . PHE B 1 11 ? 2.411 -24.769 -6.505 1 94.04 11 PHE B O 1
ATOM 2575 N N . LEU B 1 12 ? 1.885 -22.698 -6.038 1 96.46 12 LEU B N 1
ATOM 2576 C CA . LEU B 1 12 ? 2.831 -22.167 -7.014 1 96.46 12 LEU B CA 1
ATOM 2577 C C . LEU B 1 12 ? 4.267 -22.457 -6.593 1 96.46 12 LEU B C 1
ATOM 2579 O O . LEU B 1 12 ? 5.109 -22.791 -7.43 1 96.46 12 LEU B O 1
ATOM 2583 N N . GLY B 1 13 ? 4.53 -22.385 -5.289 1 97.81 13 GLY B N 1
ATOM 2584 C CA . GLY B 1 13 ? 5.867 -22.622 -4.768 1 97.81 13 GLY B CA 1
ATOM 2585 C C . GLY B 1 13 ? 6.395 -24.008 -5.089 1 97.81 13 GLY B C 1
ATOM 2586 O O . GLY B 1 13 ? 7.564 -24.165 -5.449 1 97.81 13 GLY B O 1
ATOM 2587 N N . SER B 1 14 ? 5.553 -25.019 -4.998 1 97.17 14 SER B N 1
ATOM 2588 C CA . SER B 1 14 ? 5.988 -26.39 -5.243 1 97.17 14 SER B CA 1
ATOM 2589 C C . SER B 1 14 ? 6.324 -26.609 -6.714 1 97.17 14 SER B C 1
ATOM 2591 O O . SER B 1 14 ? 7.259 -27.343 -7.04 1 97.17 14 SER B O 1
ATOM 2593 N N . PHE B 1 15 ? 5.57 -25.988 -7.565 1 97.52 15 PHE B N 1
ATOM 2594 C CA . PHE B 1 15 ? 5.842 -26.141 -8.989 1 97.52 15 PHE B CA 1
ATOM 2595 C C . PHE B 1 15 ? 7.123 -25.412 -9.378 1 97.52 15 PHE B C 1
ATOM 2597 O O . PHE B 1 15 ? 7.863 -25.869 -10.251 1 97.52 15 PHE B O 1
ATOM 2604 N N . LEU B 1 16 ? 7.356 -24.258 -8.75 1 98.56 16 LEU B N 1
ATOM 2605 C CA . LEU B 1 16 ? 8.633 -23.584 -8.956 1 98.56 16 LEU B CA 1
ATOM 2606 C C . LEU B 1 16 ? 9.79 -24.446 -8.462 1 98.56 16 LEU B C 1
ATOM 2608 O O . LEU B 1 16 ? 10.824 -24.544 -9.125 1 98.56 16 LEU B O 1
ATOM 2612 N N . ALA B 1 17 ? 9.607 -25.04 -7.296 1 98.44 17 ALA B N 1
ATOM 2613 C CA . ALA B 1 17 ? 10.64 -25.91 -6.741 1 98.44 17 ALA B CA 1
ATOM 2614 C C . ALA B 1 17 ? 10.992 -27.033 -7.712 1 98.44 17 ALA B C 1
ATOM 2616 O O . ALA B 1 17 ? 12.169 -27.332 -7.926 1 98.44 17 ALA B O 1
ATOM 2617 N N . ARG B 1 18 ? 9.962 -27.662 -8.293 1 97.4 18 ARG B N 1
ATOM 2618 C CA . ARG B 1 18 ? 10.182 -28.728 -9.265 1 97.4 18 ARG B CA 1
ATOM 2619 C C . ARG B 1 18 ? 10.968 -28.219 -10.468 1 97.4 18 ARG B C 1
ATOM 2621 O O . ARG B 1 18 ? 11.901 -28.878 -10.931 1 97.4 18 ARG B O 1
ATOM 2628 N N . GLU B 1 19 ? 10.523 -27.06 -10.946 1 97.32 19 GLU B N 1
ATOM 2629 C CA . GLU B 1 19 ? 11.195 -26.444 -12.086 1 97.32 19 GLU B CA 1
ATOM 2630 C C . GLU B 1 19 ? 12.676 -26.215 -11.797 1 97.32 19 GLU B C 1
ATOM 2632 O O . GLU B 1 19 ? 13.524 -26.438 -12.663 1 97.32 19 GLU B O 1
ATOM 2637 N N . LEU B 1 20 ? 13.01 -25.768 -10.628 1 98.17 20 LEU B N 1
ATOM 2638 C CA . LEU B 1 20 ? 14.384 -25.491 -10.224 1 98.17 20 LEU B CA 1
ATOM 2639 C C . LEU B 1 20 ? 15.184 -26.784 -10.099 1 98.17 20 LEU B C 1
ATOM 2641 O O . LEU B 1 20 ? 16.306 -26.875 -10.602 1 98.17 20 LEU B O 1
ATOM 2645 N N . CYS B 1 21 ? 14.611 -27.766 -9.45 1 97.84 21 CYS B N 1
ATOM 2646 C CA . CYS B 1 21 ? 15.269 -29.058 -9.295 1 97.84 21 CYS B CA 1
ATOM 2647 C C . CYS B 1 21 ? 15.631 -29.653 -10.65 1 97.84 21 CYS B C 1
ATOM 2649 O O . CYS B 1 21 ? 16.736 -30.166 -10.833 1 97.84 21 CYS B O 1
ATOM 2651 N N . ASP B 1 22 ? 14.688 -29.537 -11.547 1 96.74 22 ASP B N 1
ATOM 2652 C CA . ASP B 1 22 ? 14.876 -30.114 -12.875 1 96.74 22 ASP B CA 1
ATOM 2653 C C . ASP B 1 22 ? 16.031 -29.437 -13.609 1 96.74 22 ASP B C 1
ATOM 2655 O O . ASP B 1 22 ? 16.581 -29.996 -14.56 1 96.74 22 ASP B O 1
ATOM 2659 N N . ARG B 1 23 ? 16.421 -28.276 -13.203 1 96.21 23 ARG B N 1
ATOM 2660 C CA . ARG B 1 23 ? 17.518 -27.537 -13.821 1 96.21 23 ARG B CA 1
ATOM 2661 C C . ARG B 1 23 ? 18.781 -27.62 -12.971 1 96.21 23 ARG B C 1
ATOM 2663 O O . ARG B 1 23 ? 19.762 -26.922 -13.238 1 96.21 23 ARG B O 1
ATOM 2670 N N . GLY B 1 24 ? 18.741 -28.394 -11.928 1 95.68 24 GLY B N 1
ATOM 2671 C CA . GLY B 1 24 ? 19.91 -28.635 -11.099 1 95.68 24 GLY B CA 1
ATOM 2672 C C . GLY B 1 24 ? 20.145 -27.547 -10.067 1 95.68 24 GLY B C 1
ATOM 2673 O O . GLY B 1 24 ? 21.249 -27.415 -9.536 1 95.68 24 GLY B O 1
ATOM 2674 N N . GLU B 1 25 ? 19.156 -26.716 -9.839 1 95.93 25 GLU B N 1
ATOM 2675 C CA . GLU B 1 25 ? 19.237 -25.664 -8.83 1 95.93 25 GLU B CA 1
ATOM 2676 C C . GLU B 1 25 ? 18.732 -26.157 -7.477 1 95.93 25 GLU B C 1
ATOM 2678 O O . GLU B 1 25 ? 18.247 -27.285 -7.363 1 95.93 25 GLU B O 1
ATOM 2683 N N . ARG B 1 26 ? 18.908 -25.361 -6.458 1 95.35 26 ARG B N 1
ATOM 2684 C CA . ARG B 1 26 ? 18.626 -25.771 -5.086 1 95.35 26 ARG B CA 1
ATOM 2685 C C . ARG B 1 26 ? 17.535 -24.902 -4.469 1 95.35 26 ARG B C 1
ATOM 2687 O O . ARG B 1 26 ? 17.815 -23.819 -3.952 1 95.35 26 ARG B O 1
ATOM 2694 N N . PRO B 1 27 ? 16.372 -25.441 -4.412 1 98.41 27 PRO B N 1
ATOM 2695 C CA . PRO B 1 27 ? 15.301 -24.697 -3.744 1 98.41 27 PRO B CA 1
ATOM 2696 C C . PRO B 1 27 ? 15.308 -24.886 -2.229 1 98.41 27 PRO B C 1
ATOM 2698 O O . PRO B 1 27 ? 15.507 -26.002 -1.743 1 98.41 27 PRO B O 1
ATOM 2701 N N . ILE B 1 28 ? 15.217 -23.816 -1.479 1 98.73 28 ILE B N 1
ATOM 2702 C CA . ILE B 1 28 ? 14.966 -23.765 -0.043 1 98.73 28 ILE B CA 1
ATOM 2703 C C . ILE B 1 28 ? 13.52 -23.346 0.214 1 98.73 28 ILE B C 1
ATOM 2705 O O . ILE B 1 28 ? 13.154 -22.189 -0.008 1 98.73 28 ILE B O 1
ATOM 2709 N N . LEU B 1 29 ? 12.703 -24.296 0.697 1 98.7 29 LEU B N 1
ATOM 2710 C CA . LEU B 1 29 ? 11.267 -24.072 0.818 1 98.7 29 LEU B CA 1
ATOM 2711 C C . LEU B 1 29 ? 10.891 -23.721 2.254 1 98.7 29 LEU B C 1
ATOM 2713 O O . LEU B 1 29 ? 11.055 -24.541 3.161 1 98.7 29 LEU B O 1
ATOM 2717 N N . MET B 1 30 ? 10.418 -22.526 2.448 1 98.63 30 MET B N 1
ATOM 2718 C CA . MET B 1 30 ? 9.898 -22.114 3.749 1 98.63 30 MET B CA 1
ATOM 2719 C C . MET B 1 30 ? 8.375 -22.053 3.732 1 98.63 30 MET B C 1
ATOM 2721 O O . MET B 1 30 ? 7.782 -21.487 2.813 1 98.63 30 MET B O 1
ATOM 2725 N N . ASP B 1 31 ? 7.78 -22.616 4.703 1 97.93 31 ASP B N 1
ATOM 2726 C CA . ASP B 1 31 ? 6.324 -22.607 4.808 1 97.93 31 ASP B CA 1
ATOM 2727 C C . ASP B 1 31 ? 5.878 -22.728 6.264 1 97.93 31 ASP B C 1
ATOM 2729 O O . ASP B 1 31 ? 6.651 -23.159 7.122 1 97.93 31 ASP B O 1
ATOM 2733 N N . LEU B 1 32 ? 4.661 -22.241 6.433 1 96.23 32 LEU B N 1
ATOM 2734 C CA . LEU B 1 32 ? 4.085 -22.352 7.769 1 96.23 32 LEU B CA 1
ATOM 2735 C C . LEU B 1 32 ? 3.901 -23.814 8.161 1 96.23 32 LEU B C 1
ATOM 2737 O O . LEU B 1 32 ? 4.126 -24.184 9.316 1 96.23 32 LEU B O 1
ATOM 2741 N N . ARG B 1 33 ? 3.364 -24.589 7.255 1 94.57 33 ARG B N 1
ATOM 2742 C CA . ARG B 1 33 ? 3.172 -26.031 7.371 1 94.57 33 ARG B CA 1
ATOM 2743 C C . ARG B 1 33 ? 3.725 -26.757 6.149 1 94.57 33 ARG B C 1
ATOM 2745 O O . ARG B 1 33 ? 3.372 -26.43 5.014 1 94.57 33 ARG B O 1
ATOM 2752 N N . LEU B 1 34 ? 4.543 -27.704 6.469 1 95.17 34 LEU B N 1
ATOM 2753 C CA . LEU B 1 34 ? 5.172 -28.44 5.378 1 95.17 34 LEU B CA 1
ATOM 2754 C C . LEU B 1 34 ? 4.222 -29.491 4.813 1 95.17 34 LEU B C 1
ATOM 2756 O O . LEU B 1 34 ? 3.651 -30.285 5.564 1 95.17 34 LEU B O 1
ATOM 2760 N N . ASP B 1 35 ? 3.88 -29.362 3.581 1 93.03 35 ASP B N 1
ATOM 2761 C CA . ASP B 1 35 ? 3.085 -30.316 2.814 1 93.03 35 ASP B CA 1
ATOM 2762 C C . ASP B 1 35 ? 3.841 -30.788 1.574 1 93.03 35 ASP B C 1
ATOM 2764 O O . ASP B 1 35 ? 4.057 -30.013 0.639 1 93.03 35 ASP B O 1
ATOM 2768 N N . LEU B 1 36 ? 4.166 -32.023 1.505 1 92.97 36 LEU B N 1
ATOM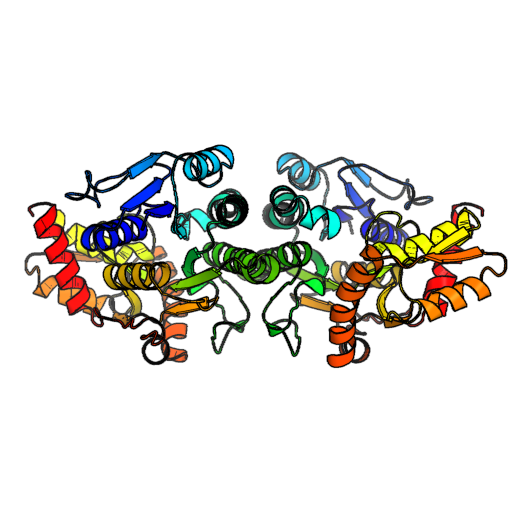 2769 C CA . LEU B 1 36 ? 5.042 -32.524 0.451 1 92.97 36 LEU B CA 1
ATOM 2770 C C . LEU B 1 36 ? 4.237 -33.233 -0.633 1 92.97 36 LEU B C 1
ATOM 2772 O O . LEU B 1 36 ? 4.811 -33.821 -1.553 1 92.97 36 LEU B O 1
ATOM 2776 N N . THR B 1 37 ? 2.928 -33.108 -0.534 1 88.94 37 THR B N 1
ATOM 2777 C CA . THR B 1 37 ? 2.043 -33.773 -1.484 1 88.94 37 THR B CA 1
ATOM 2778 C C . THR B 1 37 ? 2.388 -33.373 -2.916 1 88.94 37 THR B C 1
ATOM 2780 O O . THR B 1 37 ? 2.39 -34.213 -3.817 1 88.94 37 THR B O 1
ATOM 2783 N N . ARG B 1 38 ? 2.799 -32.163 -3.146 1 92.29 38 ARG B N 1
ATOM 2784 C CA . ARG B 1 38 ? 3.041 -31.631 -4.483 1 92.29 38 ARG B CA 1
ATOM 2785 C C . ARG B 1 38 ? 4.503 -31.798 -4.883 1 92.29 38 ARG B C 1
ATOM 2787 O O . ARG B 1 38 ? 4.908 -31.375 -5.968 1 92.29 38 ARG B O 1
ATOM 2794 N N . LEU B 1 39 ? 5.246 -32.393 -3.961 1 94.91 39 LEU B N 1
ATOM 2795 C CA . LEU B 1 39 ? 6.684 -32.508 -4.18 1 94.91 39 LEU B CA 1
ATOM 2796 C C . LEU B 1 39 ? 7.111 -33.971 -4.228 1 94.91 39 LEU B C 1
ATOM 2798 O O . LEU B 1 39 ? 8.255 -34.298 -3.905 1 94.91 39 LEU B O 1
ATOM 2802 N N . ARG B 1 40 ? 6.186 -34.781 -4.581 1 91.3 40 ARG B N 1
ATOM 2803 C CA . ARG B 1 40 ? 6.505 -36.199 -4.716 1 91.3 40 ARG B CA 1
ATOM 2804 C C . ARG B 1 40 ? 7.628 -36.414 -5.726 1 91.3 40 ARG B C 1
ATOM 2806 O O . ARG B 1 40 ? 7.56 -35.918 -6.852 1 91.3 40 ARG B O 1
ATOM 2813 N N . GLY B 1 41 ? 8.671 -37.111 -5.342 1 91.86 41 GLY B N 1
ATOM 2814 C CA . GLY B 1 41 ? 9.788 -37.412 -6.223 1 91.86 41 GLY B CA 1
ATOM 2815 C C . GLY B 1 41 ? 10.899 -36.381 -6.152 1 91.86 41 GLY B C 1
ATOM 2816 O O . GLY B 1 41 ? 11.963 -36.566 -6.746 1 91.86 41 GLY B O 1
ATOM 2817 N N . TYR B 1 42 ? 10.631 -35.279 -5.39 1 95.16 42 TYR B N 1
ATOM 2818 C CA . TYR B 1 42 ? 11.617 -34.207 -5.307 1 95.16 42 TYR B CA 1
ATOM 2819 C C . TYR B 1 42 ? 12.064 -33.988 -3.866 1 95.16 42 TYR B C 1
ATOM 2821 O O . TYR B 1 42 ? 12.821 -33.057 -3.58 1 95.16 42 TYR B O 1
ATOM 2829 N N . GLU B 1 43 ? 11.593 -34.802 -2.983 1 93.67 43 GLU B N 1
ATOM 2830 C CA . GLU B 1 43 ? 11.74 -34.615 -1.543 1 93.67 43 GLU B CA 1
ATOM 2831 C C . GLU B 1 43 ? 13.211 -34.537 -1.144 1 93.67 43 GLU B C 1
ATOM 2833 O O . GLU B 1 43 ? 13.576 -33.781 -0.241 1 93.67 43 GLU B O 1
ATOM 2838 N N . ASP B 1 44 ? 14.083 -35.251 -1.854 1 94.72 44 ASP B N 1
ATOM 2839 C CA . ASP B 1 44 ? 15.498 -35.305 -1.502 1 94.72 44 ASP B CA 1
ATOM 2840 C C . ASP B 1 44 ? 16.282 -34.199 -2.205 1 94.72 44 ASP B C 1
ATOM 2842 O O . ASP B 1 44 ? 17.488 -34.057 -1.996 1 94.72 44 ASP B O 1
ATOM 2846 N N . ARG B 1 45 ? 15.606 -33.395 -2.952 1 96.94 45 ARG B N 1
ATOM 2847 C CA . ARG B 1 45 ? 16.295 -32.394 -3.76 1 96.94 45 ARG B CA 1
ATOM 2848 C C . ARG B 1 45 ? 15.952 -30.983 -3.294 1 96.94 45 ARG B C 1
ATOM 2850 O O . ARG B 1 45 ? 16.367 -30.001 -3.913 1 96.94 45 ARG B O 1
ATOM 2857 N N . VAL B 1 46 ? 15.209 -30.925 -2.188 1 97.77 46 VAL B N 1
ATOM 2858 C CA . VAL B 1 46 ? 14.791 -29.626 -1.672 1 97.77 46 VAL B CA 1
ATOM 2859 C C . VAL B 1 46 ? 15.173 -29.507 -0.199 1 97.77 46 VAL B C 1
ATOM 2861 O O . VAL B 1 46 ? 15.237 -30.511 0.515 1 97.77 46 VAL B O 1
ATOM 2864 N N . ASP B 1 47 ? 15.51 -28.341 0.28 1 97.98 47 ASP B N 1
ATOM 2865 C CA . ASP B 1 47 ? 15.628 -28.03 1.701 1 97.98 47 ASP B CA 1
ATOM 2866 C C . ASP B 1 47 ? 14.305 -27.514 2.262 1 97.98 47 ASP B C 1
ATOM 2868 O O . ASP B 1 47 ? 13.685 -26.62 1.682 1 97.98 47 ASP B O 1
ATOM 2872 N N . LEU B 1 48 ? 13.871 -28.136 3.355 1 97.85 48 LEU B N 1
ATOM 2873 C CA . LEU B 1 48 ? 12.583 -27.79 3.947 1 97.85 48 LEU B CA 1
ATOM 2874 C C . LEU B 1 48 ? 12.773 -27.02 5.25 1 97.85 48 LEU B C 1
ATOM 2876 O O . LEU B 1 48 ? 13.547 -27.435 6.115 1 97.85 48 LEU B O 1
ATOM 2880 N N . VAL B 1 49 ? 12.1 -25.891 5.363 1 98.09 49 VAL B N 1
ATOM 2881 C CA . VAL B 1 49 ? 12.154 -25.063 6.564 1 98.09 49 VAL B CA 1
ATOM 2882 C C . VAL B 1 49 ? 10.737 -24.738 7.031 1 98.09 49 VAL B C 1
ATOM 2884 O O . VAL B 1 49 ? 9.983 -24.063 6.326 1 98.09 49 VAL B O 1
ATOM 2887 N N . GLU B 1 50 ? 10.383 -25.206 8.16 1 98.01 50 GLU B N 1
ATOM 2888 C CA . GLU B 1 50 ? 9.115 -24.792 8.753 1 98.01 50 GLU B CA 1
ATOM 2889 C C . GLU B 1 50 ? 9.258 -23.464 9.492 1 98.01 50 GLU B C 1
ATOM 2891 O O . GLU B 1 50 ? 10.112 -23.325 10.37 1 98.01 50 GLU B O 1
ATOM 2896 N N . GLY B 1 51 ? 8.497 -22.449 9.06 1 97.54 51 GLY B N 1
ATOM 2897 C CA . GLY B 1 51 ? 8.597 -21.13 9.665 1 97.54 51 GLY B CA 1
ATOM 2898 C C . GLY B 1 51 ? 7.507 -20.18 9.207 1 97.54 51 GLY B C 1
ATOM 2899 O O . GLY B 1 51 ? 6.775 -20.476 8.26 1 97.54 51 GLY B O 1
ATOM 2900 N N . ASN B 1 52 ? 7.377 -19.137 9.925 1 97.51 52 ASN B N 1
ATOM 2901 C CA . ASN B 1 52 ? 6.391 -18.093 9.664 1 97.51 52 ASN B CA 1
ATOM 2902 C C . ASN B 1 52 ? 7.04 -16.844 9.074 1 97.51 52 ASN B C 1
ATOM 2904 O O . ASN B 1 52 ? 7.904 -16.232 9.704 1 97.51 52 ASN B O 1
ATOM 2908 N N . VAL B 1 53 ? 6.6 -16.439 7.929 1 96.09 53 VAL B N 1
ATOM 2909 C CA . VAL B 1 53 ? 7.218 -15.327 7.214 1 96.09 53 VAL B CA 1
ATOM 2910 C C . VAL B 1 53 ? 6.953 -14.021 7.96 1 96.09 53 VAL B C 1
ATOM 2912 O O . VAL B 1 53 ? 7.643 -13.023 7.741 1 96.09 53 VAL B O 1
ATOM 2915 N N . THR B 1 54 ? 5.921 -13.979 8.821 1 95.3 54 THR B N 1
ATOM 2916 C CA . THR B 1 54 ? 5.636 -12.782 9.604 1 95.3 54 THR B CA 1
ATOM 2917 C C . THR B 1 54 ? 6.589 -12.673 10.791 1 95.3 54 THR B C 1
ATOM 2919 O O . THR B 1 54 ? 6.669 -11.625 11.435 1 95.3 54 THR B O 1
ATOM 2922 N N . SER B 1 55 ? 7.242 -13.764 11.087 1 96.64 55 SER B N 1
ATOM 2923 C CA . SER B 1 55 ? 8.219 -13.779 12.17 1 96.64 55 SER B CA 1
ATOM 2924 C C . SER B 1 55 ? 9.6 -13.364 11.674 1 96.64 55 SER B C 1
ATOM 2926 O O . SER B 1 55 ? 10.252 -14.11 10.94 1 96.64 55 SER B O 1
ATOM 2928 N N . TRP B 1 56 ? 9.993 -12.265 12.16 1 95.9 56 TRP B N 1
ATOM 2929 C CA . TRP B 1 56 ? 11.328 -11.79 11.809 1 95.9 56 TRP B CA 1
ATOM 2930 C C . TRP B 1 56 ? 12.385 -12.834 12.152 1 95.9 56 TRP B C 1
ATOM 2932 O O . TRP B 1 56 ? 13.297 -13.085 11.36 1 95.9 56 TRP B O 1
ATOM 2942 N N . ALA B 1 57 ? 12.256 -13.416 13.283 1 97.17 57 ALA B N 1
ATOM 2943 C CA . ALA B 1 57 ? 13.241 -14.378 13.771 1 97.17 57 ALA B CA 1
ATOM 2944 C C . ALA B 1 57 ? 13.292 -15.613 12.875 1 97.17 57 ALA B C 1
ATOM 2946 O O . ALA B 1 57 ? 14.374 -16.101 12.541 1 97.17 57 ALA B O 1
ATOM 2947 N N . ASP B 1 58 ? 12.126 -16.15 12.514 1 97.73 58 ASP B N 1
ATOM 2948 C CA . ASP B 1 58 ? 12.076 -17.325 11.65 1 97.73 58 ASP B CA 1
ATOM 2949 C C . ASP B 1 58 ? 12.755 -17.051 10.31 1 97.73 58 ASP B C 1
ATOM 2951 O O . ASP B 1 58 ? 13.552 -17.862 9.834 1 97.73 58 ASP B O 1
ATOM 2955 N N . LEU B 1 59 ? 12.483 -15.935 9.713 1 97.68 59 LEU B N 1
ATOM 2956 C CA . LEU B 1 59 ? 13.028 -15.6 8.402 1 97.68 59 LEU B CA 1
ATOM 2957 C C . LEU B 1 59 ? 14.524 -15.32 8.49 1 97.68 59 LEU B C 1
ATOM 2959 O O . LEU B 1 59 ? 15.294 -15.754 7.63 1 97.68 59 LEU B O 1
ATOM 2963 N N . ALA B 1 60 ? 14.877 -14.579 9.515 1 97.81 60 ALA B N 1
ATOM 2964 C CA . ALA B 1 60 ? 16.288 -14.246 9.694 1 97.81 60 ALA B CA 1
ATOM 2965 C C . ALA B 1 60 ? 17.136 -15.507 9.829 1 97.81 60 ALA B C 1
ATOM 2967 O O . ALA B 1 60 ? 18.267 -15.557 9.339 1 97.81 60 ALA B O 1
ATOM 2968 N N . GLU B 1 61 ? 16.624 -16.429 10.496 1 98.14 61 GLU B N 1
ATOM 2969 C CA . GLU B 1 61 ? 17.35 -17.683 10.672 1 98.14 61 GLU B CA 1
ATOM 2970 C C . GLU B 1 61 ? 17.621 -18.358 9.331 1 98.14 61 GLU B C 1
ATOM 2972 O O . GLU B 1 61 ? 18.696 -18.925 9.121 1 98.14 61 GLU B O 1
ATOM 2977 N N . VAL B 1 62 ? 16.685 -18.365 8.426 1 98.18 62 VAL B N 1
ATOM 2978 C CA . VAL B 1 62 ? 16.854 -18.964 7.107 1 98.18 62 VAL B CA 1
ATOM 2979 C C . VAL B 1 62 ? 17.967 -18.242 6.35 1 98.18 62 VAL B C 1
ATOM 2981 O O . VAL B 1 62 ? 18.824 -18.881 5.735 1 98.18 62 VAL B O 1
ATOM 2984 N N . PHE B 1 63 ? 17.986 -16.884 6.358 1 98.06 63 PHE B N 1
ATOM 2985 C CA . PHE B 1 63 ? 18.99 -16.087 5.663 1 98.06 63 PHE B CA 1
ATOM 2986 C C . PHE B 1 63 ? 20.376 -16.33 6.249 1 98.06 63 PHE B C 1
ATOM 2988 O O . PHE B 1 63 ? 21.377 -16.274 5.532 1 98.06 63 PHE B O 1
ATOM 2995 N N . LYS B 1 64 ? 20.389 -16.605 7.557 1 97.38 64 LYS B N 1
ATOM 2996 C CA . LYS B 1 64 ? 21.656 -16.821 8.249 1 97.38 64 LYS B CA 1
ATOM 2997 C C . LYS B 1 64 ? 22.224 -18.203 7.938 1 97.38 64 LYS B C 1
ATOM 2999 O O . LYS B 1 64 ? 23.441 -18.372 7.841 1 97.38 64 LYS B O 1
ATOM 3004 N N . THR B 1 65 ? 21.373 -19.149 7.79 1 97.27 65 THR B N 1
ATOM 3005 C CA . THR B 1 65 ? 21.81 -20.541 7.763 1 97.27 65 THR B CA 1
ATOM 3006 C C . THR B 1 65 ? 21.992 -21.022 6.326 1 97.27 65 THR B C 1
ATOM 3008 O O . THR B 1 65 ? 22.601 -22.067 6.089 1 97.27 65 THR B O 1
ATOM 3011 N N . HIS B 1 66 ? 21.434 -20.286 5.364 1 97.04 66 HIS B N 1
ATOM 3012 C CA . HIS B 1 66 ? 21.542 -20.68 3.964 1 97.04 66 HIS B CA 1
ATOM 3013 C C . HIS B 1 66 ? 22.22 -19.594 3.137 1 97.04 66 HIS B C 1
ATOM 3015 O O . HIS B 1 66 ? 22.029 -18.403 3.393 1 97.04 66 HIS B O 1
ATOM 3021 N N . GLU B 1 67 ? 22.982 -19.956 2.231 1 95.82 67 GLU B N 1
ATOM 3022 C CA . GLU B 1 67 ? 23.505 -19.028 1.232 1 95.82 67 GLU B CA 1
ATOM 3023 C C . GLU B 1 67 ? 22.5 -18.808 0.105 1 95.82 67 GLU B C 1
ATOM 3025 O O . GLU B 1 67 ? 22.558 -19.48 -0.926 1 95.82 67 GLU B O 1
ATOM 3030 N N . ILE B 1 68 ? 21.76 -17.839 0.175 1 98.13 68 ILE B N 1
ATOM 3031 C CA . ILE B 1 68 ? 20.639 -17.595 -0.727 1 98.13 68 ILE B CA 1
ATOM 3032 C C . ILE B 1 68 ? 21.077 -16.662 -1.853 1 98.13 68 ILE B C 1
ATOM 3034 O O . ILE B 1 68 ? 21.639 -15.593 -1.6 1 98.13 68 ILE B O 1
ATOM 3038 N N . ASP B 1 69 ? 20.812 -17.066 -3.051 1 97.82 69 ASP B N 1
ATOM 3039 C CA . ASP B 1 69 ? 21.149 -16.258 -4.218 1 97.82 69 ASP B CA 1
ATOM 3040 C C . ASP B 1 69 ? 19.974 -15.376 -4.634 1 97.82 69 ASP B C 1
ATOM 3042 O O . ASP B 1 69 ? 20.169 -14.297 -5.197 1 97.82 69 ASP B O 1
ATOM 3046 N N . ALA B 1 70 ? 18.776 -15.874 -4.434 1 98.35 70 ALA B N 1
ATOM 3047 C CA . ALA B 1 70 ? 17.555 -15.18 -4.836 1 98.35 70 ALA B CA 1
ATOM 3048 C C . ALA B 1 70 ? 16.369 -15.618 -3.983 1 98.35 70 ALA B C 1
ATOM 3050 O O . ALA B 1 70 ? 16.395 -16.691 -3.376 1 98.35 70 ALA B O 1
ATOM 3051 N N . VAL B 1 71 ? 15.412 -14.769 -3.908 1 98.8 71 VAL B N 1
ATOM 3052 C CA . VAL B 1 71 ? 14.188 -15.077 -3.177 1 98.8 71 VAL B CA 1
ATOM 3053 C C . VAL B 1 71 ? 12.988 -14.987 -4.117 1 98.8 71 VAL B C 1
ATOM 3055 O O . VAL B 1 71 ? 12.884 -14.052 -4.914 1 98.8 71 VAL B O 1
ATOM 3058 N N . VAL B 1 72 ? 12.118 -15.971 -4.102 1 98.91 72 VAL B N 1
ATOM 3059 C CA . VAL B 1 72 ? 10.787 -15.891 -4.694 1 98.91 72 VAL B CA 1
ATOM 3060 C C . VAL B 1 72 ? 9.728 -15.941 -3.595 1 98.91 72 VAL B C 1
ATOM 3062 O O . VAL B 1 72 ? 9.618 -16.936 -2.875 1 98.91 72 VAL B O 1
ATOM 3065 N N . HIS B 1 73 ? 9.03 -14.884 -3.485 1 98.85 73 HIS B N 1
ATOM 3066 C CA . HIS B 1 73 ? 8.045 -14.736 -2.42 1 98.85 73 HIS B CA 1
ATOM 3067 C C . HIS B 1 73 ? 6.652 -15.128 -2.9 1 98.85 73 HIS B C 1
ATOM 3069 O O . HIS B 1 73 ? 5.954 -14.321 -3.52 1 98.85 73 HIS B O 1
ATOM 3075 N N . THR B 1 74 ? 6.185 -16.317 -2.516 1 98.06 74 THR B N 1
ATOM 3076 C CA . THR B 1 74 ? 4.892 -16.818 -2.968 1 98.06 74 THR B CA 1
ATOM 3077 C C . THR B 1 74 ? 3.925 -16.954 -1.795 1 98.06 74 THR B C 1
ATOM 3079 O O . THR B 1 74 ? 2.734 -17.207 -1.992 1 98.06 74 THR B O 1
ATOM 3082 N N . ALA B 1 75 ? 4.4 -16.778 -0.598 1 95.67 75 ALA B N 1
ATOM 3083 C CA . ALA B 1 75 ? 3.543 -16.911 0.577 1 95.67 75 ALA B CA 1
ATOM 3084 C C . ALA B 1 75 ? 2.483 -15.813 0.61 1 95.67 75 ALA B C 1
ATOM 3086 O O . ALA B 1 75 ? 2.806 -14.627 0.505 1 95.67 75 ALA B O 1
ATOM 3087 N N . ALA B 1 76 ? 1.307 -16.249 0.768 1 92.37 76 ALA B N 1
ATOM 3088 C CA . ALA B 1 76 ? 0.232 -15.268 0.883 1 92.37 76 ALA B CA 1
ATOM 3089 C C . ALA B 1 76 ? -1.056 -15.921 1.377 1 92.37 76 ALA B C 1
ATOM 3091 O O . ALA B 1 76 ? -1.314 -17.093 1.092 1 92.37 76 ALA B O 1
ATOM 3092 N N . ASP B 1 77 ? -1.785 -15.116 2.14 1 87.82 77 ASP B N 1
ATOM 3093 C CA . ASP B 1 77 ? -3.202 -15.423 2.309 1 87.82 77 ASP B CA 1
ATOM 3094 C C . ASP B 1 77 ? -4 -15.031 1.067 1 87.82 77 ASP B C 1
ATOM 3096 O O . ASP B 1 77 ? -3.848 -13.922 0.55 1 87.82 77 ASP B O 1
ATOM 3100 N N . LEU B 1 78 ? -4.816 -15.906 0.64 1 81.12 78 LEU B N 1
ATOM 3101 C CA . LEU B 1 78 ? -5.572 -15.676 -0.586 1 81.12 78 LEU B CA 1
ATOM 3102 C C . LEU B 1 78 ? -6.888 -14.965 -0.288 1 81.12 78 LEU B C 1
ATOM 3104 O O . LEU B 1 78 ? -7.137 -14.562 0.85 1 81.12 78 LEU B O 1
ATOM 3108 N N . SER B 1 79 ? -7.709 -14.718 -1.281 1 73.94 79 SER B N 1
ATOM 3109 C CA . SER B 1 79 ? -8.818 -13.769 -1.305 1 73.94 79 SER B CA 1
ATOM 3110 C C . SER B 1 79 ? -9.83 -14.074 -0.205 1 73.94 79 SER B C 1
ATOM 3112 O O . SER B 1 79 ? -10.2 -13.188 0.568 1 73.94 79 SER B O 1
ATOM 3114 N N . LEU B 1 80 ? -10.306 -15.27 -0.043 1 73.63 80 LEU B N 1
ATOM 3115 C CA . LEU B 1 80 ? -11.349 -15.578 0.929 1 73.63 80 LEU B CA 1
ATOM 3116 C C . LEU B 1 80 ? -10.868 -15.301 2.349 1 73.63 80 LEU B C 1
ATOM 3118 O O . LEU B 1 80 ? -11.553 -14.625 3.121 1 73.63 80 LEU B O 1
ATOM 3122 N N . ARG B 1 81 ? -9.71 -15.769 2.603 1 76.74 81 ARG B N 1
ATOM 3123 C CA . ARG B 1 81 ? -9.161 -15.543 3.936 1 76.74 81 ARG B CA 1
ATOM 3124 C C . ARG B 1 81 ? -8.837 -14.069 4.153 1 76.74 81 ARG B C 1
ATOM 3126 O O . ARG B 1 81 ? -9.075 -13.529 5.235 1 76.74 81 ARG B O 1
ATOM 3133 N N . ALA B 1 82 ? -8.357 -13.44 3.166 1 81.7 82 ALA B N 1
ATOM 3134 C CA . ALA B 1 82 ? -7.986 -12.031 3.279 1 81.7 82 ALA B CA 1
ATOM 3135 C C . ALA B 1 82 ? -9.208 -11.163 3.565 1 81.7 82 ALA B C 1
ATOM 3137 O O . ALA B 1 82 ? -9.123 -10.189 4.317 1 81.7 82 ALA B O 1
ATOM 3138 N N . GLU B 1 83 ? -10.267 -11.514 3.006 1 81.78 83 GLU B N 1
ATOM 3139 C CA . GLU B 1 83 ? -11.487 -10.743 3.224 1 81.78 83 GLU B CA 1
ATOM 3140 C C . GLU B 1 83 ? -12.037 -10.965 4.63 1 81.78 83 GLU B C 1
ATOM 3142 O O . GLU B 1 83 ? -12.593 -10.047 5.237 1 81.78 83 GLU B O 1
ATOM 3147 N N . ARG B 1 84 ? -11.846 -12.15 5.133 1 84.26 84 ARG B N 1
ATOM 3148 C CA . ARG B 1 84 ? -12.422 -12.525 6.42 1 84.26 84 ARG B CA 1
ATOM 3149 C C . ARG B 1 84 ? -11.543 -12.051 7.573 1 84.26 84 ARG B C 1
ATOM 3151 O O . ARG B 1 84 ? -12.042 -11.755 8.66 1 84.26 84 ARG B O 1
ATOM 3158 N N . SER B 1 85 ? -10.279 -11.995 7.328 1 90.27 85 SER B N 1
ATOM 3159 C CA . SER B 1 85 ? -9.304 -11.643 8.356 1 90.27 85 SER B CA 1
ATOM 3160 C C . SER B 1 85 ? -8.333 -10.579 7.855 1 90.27 85 SER B C 1
ATOM 3162 O O . SER B 1 85 ? -7.123 -10.808 7.81 1 90.27 85 SER B O 1
ATOM 3164 N N . ARG B 1 86 ? -8.832 -9.444 7.726 1 91.93 86 ARG B N 1
ATOM 3165 C CA . ARG B 1 86 ? -8.12 -8.392 7.008 1 91.93 86 ARG B CA 1
ATOM 3166 C C . ARG B 1 86 ? -6.846 -7.992 7.746 1 91.93 86 ARG B C 1
ATOM 3168 O O . ARG B 1 86 ? -5.778 -7.889 7.139 1 91.93 86 ARG B O 1
ATOM 3175 N N . ILE B 1 87 ? -6.889 -7.84 9.051 1 91.59 87 ILE B N 1
ATOM 3176 C CA . ILE B 1 87 ? -5.736 -7.39 9.822 1 91.59 87 ILE B CA 1
ATOM 3177 C C . ILE B 1 87 ? -4.645 -8.458 9.791 1 91.59 87 ILE B C 1
ATOM 3179 O O . ILE B 1 87 ? -3.485 -8.16 9.494 1 91.59 87 ILE B O 1
ATOM 3183 N N . GLU B 1 88 ? -5.028 -9.653 10.035 1 92.43 88 GLU B N 1
ATOM 3184 C CA . GLU B 1 88 ? -4.069 -10.753 10.026 1 92.43 88 GLU B CA 1
ATOM 3185 C C . GLU B 1 88 ? -3.492 -10.972 8.63 1 92.43 88 GLU B C 1
ATOM 3187 O O . GLU B 1 88 ? -2.293 -11.216 8.479 1 92.43 88 GLU B O 1
ATOM 3192 N N . SER B 1 89 ? -4.366 -10.891 7.65 1 94.47 89 SER B N 1
ATOM 3193 C CA . SER B 1 89 ? -3.915 -11.12 6.282 1 94.47 89 SER B CA 1
ATOM 3194 C C . SER B 1 89 ? -2.995 -9.999 5.808 1 94.47 89 SER B C 1
ATOM 3196 O O . SER B 1 89 ? -2.094 -10.228 4.998 1 94.47 89 SER B O 1
ATOM 3198 N N . PHE B 1 90 ? -3.255 -8.846 6.321 1 95.67 90 PHE B N 1
ATOM 3199 C CA . PHE B 1 90 ? -2.37 -7.737 5.983 1 95.67 90 PHE B CA 1
ATOM 3200 C C . PHE B 1 90 ? -0.956 -8.001 6.486 1 95.67 90 PHE B C 1
ATOM 3202 O O . PHE B 1 90 ? 0.019 -7.754 5.773 1 95.67 90 PHE B O 1
ATOM 3209 N N . ARG B 1 91 ? -0.839 -8.498 7.647 1 94.41 91 ARG B N 1
ATOM 3210 C CA . ARG B 1 91 ? 0.466 -8.847 8.197 1 94.41 91 ARG B CA 1
ATOM 3211 C C . ARG B 1 91 ? 1.112 -9.976 7.402 1 94.41 91 ARG B C 1
ATOM 3213 O O . ARG B 1 91 ? 2.285 -9.89 7.032 1 94.41 91 ARG B O 1
ATOM 3220 N N . THR B 1 92 ? 0.354 -10.944 7.097 1 95.55 92 THR B N 1
ATOM 3221 C CA . THR B 1 92 ? 0.848 -12.121 6.392 1 95.55 92 THR B CA 1
ATOM 3222 C C . THR B 1 92 ? 1.316 -11.753 4.987 1 95.55 92 THR B C 1
ATOM 3224 O O . THR B 1 92 ? 2.294 -12.313 4.486 1 95.55 92 THR B O 1
ATOM 3227 N N . ASN B 1 93 ? 0.605 -10.873 4.387 1 97.44 93 ASN B N 1
ATOM 3228 C CA . ASN B 1 93 ? 0.9 -10.581 2.988 1 97.44 93 ASN B CA 1
ATOM 3229 C C . ASN B 1 93 ? 1.855 -9.399 2.852 1 97.44 93 ASN B C 1
ATOM 3231 O O . ASN B 1 93 ? 2.801 -9.447 2.063 1 97.44 93 ASN B O 1
ATOM 3235 N N . VAL B 1 94 ? 1.643 -8.352 3.614 1 97.98 94 VAL B N 1
ATOM 3236 C CA . VAL B 1 94 ? 2.373 -7.112 3.372 1 97.98 94 VAL B CA 1
ATOM 3237 C C . VAL B 1 94 ? 3.569 -7.023 4.317 1 97.98 94 VAL B C 1
ATOM 3239 O O . VAL B 1 94 ? 4.697 -6.781 3.88 1 97.98 94 VAL B O 1
ATOM 3242 N N . GLU B 1 95 ? 3.288 -7.179 5.596 1 95.89 95 GLU B N 1
ATOM 3243 C CA . GLU B 1 95 ? 4.4 -7.123 6.54 1 95.89 95 GLU B CA 1
ATOM 3244 C C . GLU B 1 95 ? 5.439 -8.199 6.234 1 95.89 95 GLU B C 1
ATOM 3246 O O . GLU B 1 95 ? 6.641 -7.966 6.374 1 95.89 95 GLU B O 1
ATOM 3251 N N . ALA B 1 96 ? 4.963 -9.358 5.902 1 97.41 96 ALA B N 1
ATOM 3252 C CA . ALA B 1 96 ? 5.873 -10.434 5.518 1 97.41 96 ALA B CA 1
ATOM 3253 C C . ALA B 1 96 ? 6.734 -10.023 4.327 1 97.41 96 ALA B C 1
ATOM 3255 O O . ALA B 1 96 ? 7.924 -10.344 4.273 1 97.41 96 ALA B O 1
ATOM 3256 N N . THR B 1 97 ? 6.102 -9.399 3.362 1 98.39 97 THR B N 1
ATOM 3257 C CA . THR B 1 97 ? 6.852 -8.911 2.21 1 98.39 97 THR B CA 1
ATOM 3258 C C . THR B 1 97 ? 7.936 -7.929 2.647 1 98.39 97 THR B C 1
ATOM 3260 O O . THR B 1 97 ? 9.075 -8.006 2.181 1 98.39 97 THR B O 1
ATOM 3263 N N . LEU B 1 98 ? 7.579 -7.027 3.518 1 98.16 98 LEU B N 1
ATOM 3264 C CA . LEU B 1 98 ? 8.54 -6.075 4.063 1 98.16 98 LEU B CA 1
ATOM 3265 C C . LEU B 1 98 ? 9.696 -6.8 4.745 1 98.16 98 LEU B C 1
ATOM 3267 O O . LEU B 1 98 ? 10.858 -6.433 4.563 1 98.16 98 LEU B O 1
ATOM 3271 N N . ASN B 1 99 ? 9.378 -7.82 5.544 1 97.83 99 ASN B N 1
ATOM 3272 C CA . ASN B 1 99 ? 10.402 -8.617 6.21 1 97.83 99 ASN B CA 1
ATOM 3273 C C . ASN B 1 99 ? 11.366 -9.243 5.207 1 97.83 99 ASN B C 1
ATOM 3275 O O . ASN B 1 99 ? 12.583 -9.184 5.388 1 97.83 99 ASN B O 1
ATOM 3279 N N . VAL B 1 100 ? 10.802 -9.816 4.17 1 98.57 100 VAL B N 1
ATOM 3280 C CA . VAL B 1 100 ? 11.591 -10.489 3.143 1 98.57 100 VAL B CA 1
ATOM 3281 C C . VAL B 1 100 ? 12.533 -9.488 2.476 1 98.57 100 VAL B C 1
ATOM 3283 O O . VAL B 1 100 ? 13.72 -9.769 2.295 1 98.57 100 VAL B O 1
ATOM 3286 N N . LEU B 1 101 ? 12.026 -8.364 2.15 1 98.26 101 LEU B N 1
ATOM 3287 C CA . LEU B 1 101 ? 12.804 -7.348 1.451 1 98.26 101 LEU B CA 1
ATOM 3288 C C . LEU B 1 101 ? 13.896 -6.783 2.353 1 98.26 101 LEU B C 1
ATOM 3290 O O . LEU B 1 101 ? 15.037 -6.606 1.918 1 98.26 101 LEU B O 1
ATOM 3294 N N . GLU B 1 102 ? 13.519 -6.477 3.587 1 97.45 102 GLU B N 1
ATOM 3295 C CA . GLU B 1 102 ? 14.486 -5.917 4.527 1 97.45 102 GLU B CA 1
ATOM 3296 C C . GLU B 1 102 ? 15.617 -6.902 4.809 1 97.45 102 GLU B C 1
ATOM 3298 O O . GLU B 1 102 ? 16.788 -6.519 4.834 1 97.45 102 GLU B O 1
ATOM 3303 N N . LEU B 1 103 ? 15.299 -8.15 5.012 1 98.04 103 LEU B N 1
ATOM 3304 C CA . LEU B 1 103 ? 16.321 -9.156 5.281 1 98.04 103 LEU B CA 1
ATOM 3305 C C . LEU B 1 103 ? 17.166 -9.419 4.039 1 98.04 103 LEU B C 1
ATOM 3307 O O . LEU B 1 103 ? 18.367 -9.677 4.144 1 98.04 103 LEU B O 1
ATOM 3311 N N . SER B 1 104 ? 16.507 -9.406 2.826 1 98.4 104 SER B N 1
ATOM 3312 C CA . SER B 1 104 ? 17.278 -9.528 1.593 1 98.4 104 SER B CA 1
ATOM 3313 C C . SER B 1 104 ? 18.325 -8.425 1.484 1 98.4 104 SER B C 1
ATOM 3315 O O . SER B 1 104 ? 19.476 -8.688 1.129 1 98.4 104 SER B O 1
ATOM 3317 N N . ARG B 1 105 ? 17.894 -7.205 1.787 1 96.91 105 ARG B N 1
ATOM 3318 C CA . ARG B 1 105 ? 18.814 -6.073 1.79 1 96.91 105 ARG B CA 1
ATOM 3319 C C . ARG B 1 105 ? 19.946 -6.29 2.789 1 96.91 105 ARG B C 1
ATOM 3321 O O . ARG B 1 105 ? 21.119 -6.114 2.454 1 96.91 105 ARG B O 1
ATOM 3328 N N . MET B 1 106 ? 19.63 -6.715 3.997 1 96.49 106 MET B N 1
ATOM 3329 C CA . MET B 1 106 ? 20.586 -6.854 5.091 1 96.49 106 MET B CA 1
ATOM 3330 C C . MET B 1 106 ? 21.593 -7.961 4.796 1 96.49 106 MET B C 1
ATOM 3332 O O . MET B 1 106 ? 22.75 -7.881 5.213 1 96.49 106 MET B O 1
ATOM 3336 N N . PHE B 1 107 ? 21.204 -9.014 4.1 1 97.75 107 PHE B N 1
ATOM 3337 C CA . PHE B 1 107 ? 22.061 -10.169 3.856 1 97.75 107 PHE B CA 1
ATOM 3338 C C . PHE B 1 107 ? 22.604 -10.149 2.432 1 97.75 107 PHE B C 1
ATOM 3340 O O . PHE B 1 107 ? 23.152 -11.146 1.958 1 97.75 107 PHE B O 1
ATOM 3347 N N . ASP B 1 108 ? 22.339 -9.041 1.692 1 96.9 108 ASP B N 1
ATOM 3348 C CA . ASP B 1 108 ? 22.898 -8.783 0.369 1 96.9 108 ASP B CA 1
ATOM 3349 C C . ASP B 1 108 ? 22.388 -9.799 -0.65 1 96.9 108 ASP B C 1
ATOM 3351 O O . ASP B 1 108 ? 23.171 -10.369 -1.412 1 96.9 108 ASP B O 1
ATOM 3355 N N . VAL B 1 109 ? 21.166 -10.205 -0.564 1 97.44 109 VAL B N 1
ATOM 3356 C CA . VAL B 1 109 ? 20.46 -10.953 -1.6 1 97.44 109 VAL B CA 1
ATOM 3357 C C . VAL B 1 109 ? 19.727 -9.987 -2.527 1 97.44 109 VAL B C 1
ATOM 3359 O O . VAL B 1 109 ? 18.627 -9.527 -2.209 1 97.44 109 VAL B O 1
ATOM 3362 N N . ASP B 1 110 ? 20.157 -9.768 -3.633 1 95.24 110 ASP B N 1
ATOM 3363 C CA . ASP B 1 110 ? 19.747 -8.61 -4.421 1 95.24 110 ASP B CA 1
ATOM 3364 C C . ASP B 1 110 ? 18.528 -8.933 -5.282 1 95.24 110 ASP B C 1
ATOM 3366 O O . ASP B 1 110 ? 17.784 -8.034 -5.676 1 95.24 110 ASP B O 1
ATOM 3370 N N . ARG B 1 111 ? 18.316 -10.262 -5.584 1 97.92 111 ARG B N 1
ATOM 3371 C CA . ARG B 1 111 ? 17.242 -10.649 -6.494 1 97.92 111 ARG B CA 1
ATOM 3372 C C . ARG B 1 111 ? 16.025 -11.148 -5.723 1 97.92 111 ARG B C 1
ATOM 3374 O O . ARG B 1 111 ? 16.093 -12.172 -5.039 1 97.92 111 ARG B O 1
ATOM 3381 N N . VAL B 1 112 ? 14.949 -10.398 -5.809 1 98.52 112 VAL B N 1
ATOM 3382 C CA . VAL B 1 112 ? 13.696 -10.791 -5.173 1 98.52 112 VAL B CA 1
ATOM 3383 C C . VAL B 1 112 ? 12.555 -10.708 -6.184 1 98.52 112 VAL B C 1
ATOM 3385 O O . VAL B 1 112 ? 12.316 -9.653 -6.775 1 98.52 112 VAL B O 1
ATOM 3388 N N . VAL B 1 113 ? 11.878 -11.804 -6.431 1 98.82 113 VAL B N 1
ATOM 3389 C CA . VAL B 1 113 ? 10.689 -11.838 -7.276 1 98.82 113 VAL B CA 1
ATOM 3390 C C . VAL B 1 113 ? 9.447 -12.057 -6.415 1 98.82 113 VAL B C 1
ATOM 3392 O O . VAL B 1 113 ? 9.397 -12.995 -5.615 1 98.82 113 VAL B O 1
ATOM 3395 N N . PHE B 1 114 ? 8.506 -11.191 -6.562 1 98.79 114 PHE B N 1
ATOM 3396 C CA . PHE B 1 114 ? 7.267 -11.203 -5.793 1 98.79 114 PHE B CA 1
ATOM 3397 C C . PHE B 1 114 ? 6.09 -11.616 -6.669 1 98.79 114 PHE B C 1
ATOM 3399 O O . PHE B 1 114 ? 5.911 -11.086 -7.767 1 98.79 114 PHE B O 1
ATOM 3406 N N . THR B 1 115 ? 5.31 -12.536 -6.186 1 98.64 115 THR B N 1
ATOM 3407 C CA . THR B 1 115 ? 4.121 -12.969 -6.911 1 98.64 115 THR B CA 1
ATOM 3408 C C . THR B 1 115 ? 2.943 -12.043 -6.62 1 98.64 115 THR B C 1
ATOM 3410 O O . THR B 1 115 ? 2.264 -12.195 -5.603 1 98.64 115 THR B O 1
ATOM 3413 N N . SER B 1 116 ? 2.72 -11.164 -7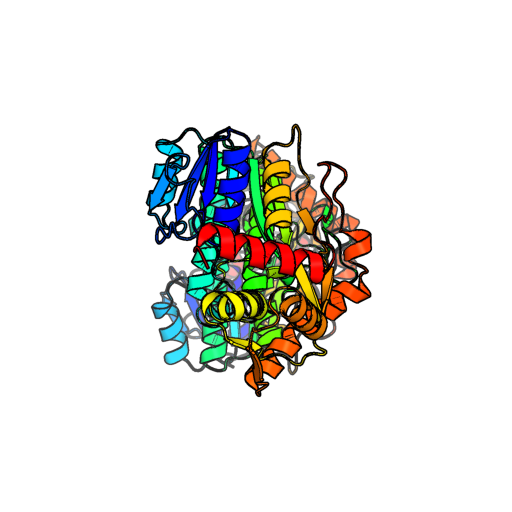.491 1 98.15 116 SER B N 1
ATOM 3414 C CA . SER B 1 116 ? 1.59 -10.244 -7.409 1 98.15 116 SER B CA 1
ATOM 3415 C C . SER B 1 116 ? 0.4 -10.758 -8.212 1 98.15 116 SER B C 1
ATOM 3417 O O . SER B 1 116 ? 0.247 -11.967 -8.401 1 98.15 116 SER B O 1
ATOM 3419 N N . SER B 1 117 ? -0.545 -9.875 -8.505 1 95.07 117 SER B N 1
ATOM 3420 C CA . SER B 1 117 ? -1.81 -10.298 -9.098 1 95.07 117 SER B CA 1
ATOM 3421 C C . SER B 1 117 ? -2.434 -9.179 -9.925 1 95.07 117 SER B C 1
ATOM 3423 O O . SER B 1 117 ? -2.241 -7.998 -9.628 1 95.07 117 SER B O 1
ATOM 3425 N N . LEU B 1 118 ? -3.218 -9.601 -10.863 1 94.02 118 LEU B N 1
ATOM 3426 C CA . LEU B 1 118 ? -4.018 -8.644 -11.618 1 94.02 118 LEU B CA 1
ATOM 3427 C C . LEU B 1 118 ? -5.056 -7.976 -10.721 1 94.02 118 LEU B C 1
ATOM 3429 O O . LEU B 1 118 ? -5.634 -6.951 -11.09 1 94.02 118 LEU B O 1
ATOM 3433 N N . SER B 1 119 ? -5.238 -8.468 -9.539 1 92.57 119 SER B N 1
ATOM 3434 C CA . SER B 1 119 ? -6.215 -7.933 -8.597 1 92.57 119 SER B CA 1
ATOM 3435 C C . SER B 1 119 ? -5.805 -6.55 -8.1 1 92.57 119 SER B C 1
ATOM 3437 O O . SER B 1 119 ? -6.565 -5.889 -7.39 1 92.57 119 SER B O 1
ATOM 3439 N N . VAL B 1 120 ? -4.633 -6.066 -8.493 1 96.13 120 VAL B N 1
ATOM 3440 C CA . VAL B 1 120 ? -4.196 -4.728 -8.109 1 96.13 120 VAL B CA 1
ATOM 3441 C C . VAL B 1 120 ? -4.964 -3.683 -8.915 1 96.13 120 VAL B C 1
ATOM 3443 O O . VAL B 1 120 ? -4.958 -2.498 -8.573 1 96.13 120 VAL B O 1
ATOM 3446 N N . PHE B 1 121 ? -5.585 -4.151 -10.008 1 94.5 121 PHE B N 1
ATOM 3447 C CA . PHE B 1 121 ? -6.274 -3.233 -10.906 1 94.5 121 PHE B CA 1
ATOM 3448 C C . PHE B 1 121 ? -7.742 -3.097 -10.52 1 94.5 121 PHE B C 1
ATOM 3450 O O . PHE B 1 121 ? -8.324 -4.015 -9.939 1 94.5 121 PHE B O 1
ATOM 3457 N N . GLY B 1 122 ? -8.309 -1.999 -10.793 1 92.38 122 GLY B N 1
ATOM 3458 C CA . GLY B 1 122 ? -9.726 -1.682 -10.716 1 92.38 122 GLY B CA 1
ATOM 3459 C C . GLY B 1 122 ? -10.194 -0.766 -11.832 1 92.38 122 GLY B C 1
ATOM 3460 O O . GLY B 1 122 ? -9.53 -0.648 -12.863 1 92.38 122 GLY B O 1
ATOM 3461 N N . LEU B 1 123 ? -11.325 -0.19 -11.732 1 88.47 123 LEU B N 1
ATOM 3462 C CA . LEU B 1 123 ? -11.946 0.605 -12.785 1 88.47 123 LEU B CA 1
ATOM 3463 C C . LEU B 1 123 ? -11.095 1.827 -13.117 1 88.47 123 LEU B C 1
ATOM 3465 O O . LEU B 1 123 ? -10.978 2.209 -14.284 1 88.47 123 LEU B O 1
ATOM 3469 N N . ARG B 1 124 ? -10.379 2.44 -12.183 1 93.15 124 ARG B N 1
ATOM 3470 C CA . ARG B 1 124 ? -9.626 3.674 -12.384 1 93.15 124 ARG B CA 1
ATOM 3471 C C . ARG B 1 124 ? -8.23 3.381 -12.923 1 93.15 124 ARG B C 1
ATOM 3473 O O . ARG B 1 124 ? -7.474 4.303 -13.237 1 93.15 124 ARG B O 1
ATOM 3480 N N . SER B 1 125 ? -7.952 2.089 -13.02 1 93.38 125 SER B N 1
ATOM 3481 C CA . SER B 1 125 ? -6.64 1.695 -13.522 1 93.38 125 SER B CA 1
ATOM 3482 C C . SER B 1 125 ? -6.615 1.671 -15.046 1 93.38 125 SER B C 1
ATOM 3484 O O . SER B 1 125 ? -5.543 1.631 -15.654 1 93.38 125 SER B O 1
ATOM 3486 N N . MET B 1 126 ? -7.734 1.68 -15.761 1 90.93 126 MET B N 1
ATOM 3487 C CA . MET B 1 126 ? -7.835 1.395 -17.189 1 90.93 126 MET B CA 1
ATOM 3488 C C . MET B 1 126 ? -7.577 2.651 -18.015 1 90.93 126 MET B C 1
ATOM 3490 O O . MET B 1 126 ? -8.039 3.737 -17.66 1 90.93 126 MET B O 1
ATOM 3494 N N . PRO B 1 127 ? -6.852 2.445 -19.102 1 92.86 127 PRO B N 1
ATOM 3495 C CA . PRO B 1 127 ? -6.163 1.243 -19.576 1 92.86 127 PRO B CA 1
ATOM 3496 C C . PRO B 1 127 ? -4.985 0.849 -18.689 1 92.86 127 PRO B C 1
ATOM 3498 O O . PRO B 1 127 ? -4.346 1.714 -18.084 1 92.86 127 PRO B O 1
ATOM 3501 N N . VAL B 1 128 ? -4.682 -0.46 -18.697 1 93.82 128 VAL B N 1
ATOM 3502 C CA . VAL B 1 128 ? -3.746 -0.95 -17.69 1 93.82 128 VAL B CA 1
ATOM 3503 C C . VAL B 1 128 ? -2.329 -0.954 -18.259 1 93.82 128 VAL B C 1
ATOM 3505 O O . VAL B 1 128 ? -2.13 -1.239 -19.442 1 93.82 128 VAL B O 1
ATOM 3508 N N . SER B 1 129 ? -1.411 -0.639 -17.476 1 94.85 129 SER B N 1
ATOM 3509 C CA . SER B 1 129 ? 0.027 -0.764 -17.692 1 94.85 129 SER B CA 1
ATOM 3510 C C . SER B 1 129 ? 0.763 -1.021 -16.381 1 94.85 129 SER B C 1
ATOM 3512 O O . SER B 1 129 ? 0.14 -1.109 -15.32 1 94.85 129 SER B O 1
ATOM 3514 N N . GLU B 1 130 ? 1.994 -1.131 -16.479 1 94.96 130 GLU B N 1
ATOM 3515 C CA . GLU B 1 130 ? 2.802 -1.404 -15.294 1 94.96 130 GLU B CA 1
ATOM 3516 C C . GLU B 1 130 ? 2.784 -0.223 -14.329 1 94.96 130 GLU B C 1
ATOM 3518 O O . GLU B 1 130 ? 2.998 -0.393 -13.127 1 94.96 130 GLU B O 1
ATOM 3523 N N . THR B 1 131 ? 2.448 1.011 -14.849 1 95.55 131 THR B N 1
ATOM 3524 C CA . THR B 1 131 ? 2.46 2.21 -14.019 1 95.55 131 THR B CA 1
ATOM 3525 C C . THR B 1 131 ? 1.061 2.811 -13.914 1 95.55 131 THR B C 1
ATOM 3527 O O . THR B 1 131 ? 0.911 4.024 -13.758 1 95.55 131 THR B O 1
ATOM 3530 N N . SER B 1 132 ? 0.092 1.99 -14.086 1 95.38 132 SER B N 1
ATOM 3531 C CA . SER B 1 132 ? -1.284 2.442 -13.908 1 95.38 132 SER B CA 1
ATOM 3532 C C . SER B 1 132 ? -1.641 2.56 -12.431 1 95.38 132 SER B C 1
ATOM 3534 O O . SER B 1 132 ? -1.017 1.92 -11.582 1 95.38 132 SER B O 1
ATOM 3536 N N . PHE B 1 133 ? -2.677 3.364 -12.173 1 96.04 133 PHE B N 1
ATOM 3537 C CA . PHE B 1 133 ? -3.202 3.557 -10.826 1 96.04 133 PHE B CA 1
ATOM 3538 C C . PHE B 1 133 ? -3.636 2.228 -10.219 1 96.04 133 PHE B C 1
ATOM 3540 O O . PHE B 1 133 ? -4.345 1.449 -10.859 1 96.04 133 PHE B O 1
ATOM 3547 N N . ARG B 1 134 ? -3.11 1.854 -9.019 1 96.43 134 ARG B N 1
ATOM 3548 C CA . ARG B 1 134 ? -3.538 0.661 -8.296 1 96.43 134 ARG B CA 1
ATOM 3549 C C . ARG B 1 134 ? -4.841 0.914 -7.545 1 96.43 134 ARG B C 1
ATOM 3551 O O . ARG B 1 134 ? -4.867 1.676 -6.577 1 96.43 134 ARG B O 1
ATOM 3558 N N . ASP B 1 135 ? -5.862 0.279 -8.028 1 94.77 135 ASP B N 1
ATOM 3559 C CA . ASP B 1 135 ? -7.222 0.489 -7.54 1 94.77 135 ASP B CA 1
ATOM 3560 C C . ASP B 1 135 ? -7.917 -0.842 -7.262 1 94.77 135 ASP B C 1
ATOM 3562 O O . ASP B 1 135 ? -8.94 -1.154 -7.876 1 94.77 135 ASP B O 1
ATOM 3566 N N . PRO B 1 136 ? -7.375 -1.597 -6.247 1 94.54 136 PRO B N 1
ATOM 3567 C CA . PRO B 1 136 ? -7.893 -2.945 -6.002 1 94.54 136 PRO B CA 1
ATOM 3568 C C . PRO B 1 136 ? -9.32 -2.939 -5.458 1 94.54 136 PRO B C 1
ATOM 3570 O O . PRO B 1 136 ? -9.679 -2.065 -4.666 1 94.54 136 PRO B O 1
ATOM 3573 N N . ALA B 1 137 ? -10.115 -3.97 -5.816 1 89.69 137 ALA B N 1
ATOM 3574 C CA . ALA B 1 137 ? -11.502 -4.109 -5.378 1 89.69 137 ALA B CA 1
ATOM 3575 C C . ALA B 1 137 ? -11.628 -5.167 -4.285 1 89.69 137 ALA B C 1
ATOM 3577 O O . ALA B 1 137 ? -12.696 -5.329 -3.69 1 89.69 137 ALA B O 1
ATOM 3578 N N . THR B 1 138 ? -10.598 -5.917 -4.068 1 90.42 138 THR B N 1
ATOM 3579 C CA . THR B 1 138 ? -10.564 -6.939 -3.027 1 90.42 138 THR B CA 1
ATOM 3580 C C . THR B 1 138 ? -9.447 -6.655 -2.027 1 90.42 138 THR B C 1
ATOM 3582 O O . THR B 1 138 ? -8.489 -5.947 -2.344 1 90.42 138 THR B O 1
ATOM 3585 N N . PHE B 1 139 ? -9.616 -7.168 -0.838 1 94.03 139 PHE B N 1
ATOM 3586 C CA . PHE B 1 139 ? -8.573 -6.941 0.156 1 94.03 139 PHE B CA 1
ATOM 3587 C C . PHE B 1 139 ? -7.294 -7.676 -0.224 1 94.03 139 PHE B C 1
ATOM 3589 O O . PHE B 1 139 ? -6.191 -7.197 0.049 1 94.03 139 PHE B O 1
ATOM 3596 N N . TYR B 1 140 ? -7.444 -8.883 -0.882 1 93.46 140 TYR B N 1
ATOM 3597 C CA . TYR B 1 140 ? -6.284 -9.551 -1.461 1 93.46 140 TYR B CA 1
ATOM 3598 C C . TYR B 1 140 ? -5.535 -8.621 -2.408 1 93.46 140 TYR B C 1
ATOM 3600 O O . TYR B 1 140 ? -4.313 -8.485 -2.318 1 93.46 140 TYR B O 1
ATOM 3608 N N . GLY B 1 141 ? -6.256 -7.955 -3.273 1 94.87 141 GLY B N 1
ATOM 3609 C CA . GLY B 1 141 ? -5.659 -6.982 -4.174 1 94.87 141 GLY B CA 1
ATOM 3610 C C . GLY B 1 141 ? -4.971 -5.841 -3.449 1 94.87 141 GLY B C 1
ATOM 3611 O O . GLY B 1 141 ? -3.917 -5.369 -3.88 1 94.87 141 GLY B O 1
ATOM 3612 N N . VAL B 1 142 ? -5.579 -5.415 -2.361 1 97.55 142 VAL B N 1
ATOM 3613 C CA . VAL B 1 142 ? -5 -4.367 -1.528 1 97.55 142 VAL B CA 1
ATOM 3614 C C . VAL B 1 142 ? -3.622 -4.802 -1.034 1 97.55 142 VAL B C 1
ATOM 3616 O O . VAL B 1 142 ? -2.653 -4.046 -1.133 1 97.55 142 VAL B O 1
ATOM 3619 N N . THR B 1 143 ? -3.558 -6.018 -0.536 1 97.89 143 THR B N 1
ATOM 3620 C CA . THR B 1 143 ? -2.302 -6.504 0.024 1 97.89 143 THR B CA 1
ATOM 3621 C C . THR B 1 143 ? -1.238 -6.627 -1.063 1 97.89 143 THR B C 1
ATOM 3623 O O . THR B 1 143 ? -0.064 -6.332 -0.826 1 97.89 143 THR B O 1
ATOM 3626 N N . LYS B 1 144 ? -1.628 -7.05 -2.231 1 98.17 144 LYS B N 1
ATOM 3627 C CA . LYS B 1 144 ? -0.676 -7.16 -3.332 1 98.17 144 LYS B CA 1
ATOM 3628 C C . LYS B 1 144 ? -0.199 -5.783 -3.785 1 98.17 144 LYS B C 1
ATOM 3630 O O . LYS B 1 144 ? 0.993 -5.581 -4.026 1 98.17 144 LYS B O 1
ATOM 3635 N N . ALA B 1 145 ? -1.116 -4.876 -3.892 1 98.43 145 ALA B N 1
ATOM 3636 C CA . ALA B 1 145 ? -0.772 -3.515 -4.297 1 98.43 145 ALA B CA 1
ATOM 3637 C C . ALA B 1 145 ? 0.193 -2.875 -3.303 1 98.43 145 ALA B C 1
ATOM 3639 O O . ALA B 1 145 ? 1.187 -2.263 -3.701 1 98.43 145 ALA B O 1
ATOM 3640 N N . CYS B 1 146 ? -0.105 -2.97 -2.041 1 98.59 146 CYS B N 1
ATOM 3641 C CA . CYS B 1 146 ? 0.765 -2.426 -1.005 1 98.59 146 CYS B CA 1
ATOM 3642 C C . CYS B 1 146 ? 2.146 -3.069 -1.059 1 98.59 146 CYS B C 1
ATOM 3644 O O . CYS B 1 146 ? 3.161 -2.379 -0.946 1 98.59 146 CYS B O 1
ATO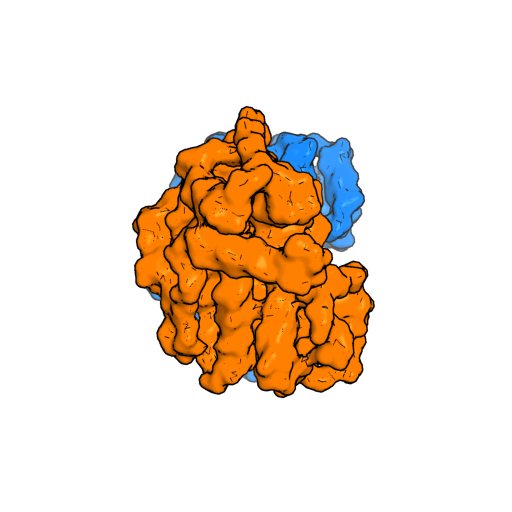M 3646 N N . SER B 1 147 ? 2.185 -4.345 -1.274 1 98.62 147 SER B N 1
ATOM 3647 C CA . SER B 1 147 ? 3.453 -5.063 -1.346 1 98.62 147 SER B CA 1
ATOM 3648 C C . SER B 1 147 ? 4.293 -4.586 -2.526 1 98.62 147 SER B C 1
ATOM 3650 O O . SER B 1 147 ? 5.519 -4.504 -2.429 1 98.62 147 SER B O 1
ATOM 3652 N N . GLU B 1 148 ? 3.639 -4.291 -3.649 1 98.58 148 GLU B N 1
ATOM 3653 C CA . GLU B 1 148 ? 4.352 -3.742 -4.799 1 98.58 148 GLU B CA 1
ATOM 3654 C C . GLU B 1 148 ? 5.008 -2.408 -4.456 1 98.58 148 GLU B C 1
ATOM 3656 O O . GLU B 1 148 ? 6.136 -2.139 -4.875 1 98.58 148 GLU B O 1
ATOM 3661 N N . ILE B 1 149 ? 4.263 -1.592 -3.758 1 98.33 149 ILE B N 1
ATOM 3662 C CA . ILE B 1 149 ? 4.775 -0.275 -3.393 1 98.33 149 ILE B CA 1
ATOM 3663 C C . ILE B 1 149 ? 6.007 -0.428 -2.505 1 98.33 149 ILE B C 1
ATOM 3665 O O . ILE B 1 149 ? 7.027 0.228 -2.729 1 98.33 149 ILE B O 1
ATOM 3669 N N . VAL B 1 150 ? 5.943 -1.317 -1.533 1 98.04 150 VAL B N 1
ATOM 3670 C CA . VAL B 1 150 ? 7.066 -1.573 -0.637 1 98.04 150 VAL B CA 1
ATOM 3671 C C . VAL B 1 150 ? 8.268 -2.061 -1.442 1 98.04 150 VAL B C 1
ATOM 3673 O O . VAL B 1 150 ? 9.382 -1.561 -1.27 1 98.04 150 VAL B O 1
ATOM 3676 N N . GLY B 1 151 ? 8.044 -2.994 -2.289 1 97.9 151 GLY B N 1
ATOM 3677 C CA . GLY B 1 151 ? 9.124 -3.541 -3.094 1 97.9 151 GLY B CA 1
ATOM 3678 C C . GLY B 1 151 ? 9.768 -2.514 -4.006 1 97.9 151 GLY B C 1
ATOM 3679 O O . GLY B 1 151 ? 10.994 -2.466 -4.128 1 97.9 151 GLY B O 1
ATOM 3680 N N . SER B 1 152 ? 8.92 -1.755 -4.664 1 96.59 152 SER B N 1
ATOM 3681 C CA . SER B 1 152 ? 9.424 -0.715 -5.554 1 96.59 152 SER B CA 1
ATOM 3682 C C . SER B 1 152 ? 10.298 0.281 -4.801 1 96.59 152 SER B C 1
ATOM 3684 O O . SER B 1 152 ? 11.296 0.769 -5.337 1 96.59 152 SER B O 1
ATOM 3686 N N . TYR B 1 153 ? 9.924 0.617 -3.612 1 95.85 153 TYR B N 1
ATOM 3687 C CA . TYR B 1 153 ? 10.722 1.496 -2.766 1 95.85 153 TYR B CA 1
ATOM 3688 C C . TYR B 1 153 ? 12.096 0.895 -2.496 1 95.85 153 TYR B C 1
ATOM 3690 O O . TYR B 1 153 ? 13.112 1.59 -2.577 1 95.85 153 TYR B O 1
ATOM 3698 N N . TYR B 1 154 ? 12.173 -0.385 -2.175 1 96.22 154 TYR B N 1
ATOM 3699 C CA . TYR B 1 154 ? 13.454 -1.027 -1.907 1 96.22 154 TYR B CA 1
ATOM 3700 C C . TYR B 1 154 ? 14.314 -1.075 -3.165 1 96.22 154 TYR B C 1
ATOM 3702 O O . TYR B 1 154 ? 15.541 -0.985 -3.089 1 96.22 154 TYR B O 1
ATOM 3710 N N . ALA B 1 155 ? 13.646 -1.238 -4.279 1 95.64 155 ALA B N 1
ATOM 3711 C CA . ALA B 1 155 ? 14.376 -1.217 -5.544 1 95.64 155 ALA B CA 1
ATOM 3712 C C . ALA B 1 155 ? 15.001 0.153 -5.793 1 95.64 155 ALA B C 1
ATOM 37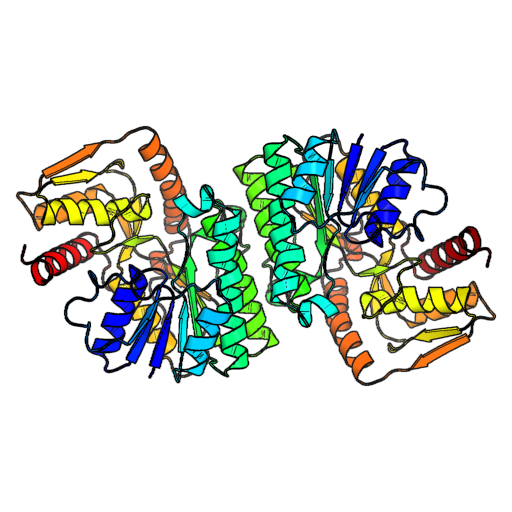14 O O . ALA B 1 155 ? 16.188 0.251 -6.115 1 95.64 155 ALA B O 1
ATOM 3715 N N . SER B 1 156 ? 14.26 1.168 -5.586 1 92.17 156 SER B N 1
ATOM 3716 C CA . SER B 1 156 ? 14.697 2.518 -5.924 1 92.17 156 SER B CA 1
ATOM 3717 C C . SER B 1 156 ? 15.648 3.072 -4.869 1 92.17 156 SER B C 1
ATOM 3719 O O . SER B 1 156 ? 16.601 3.783 -5.195 1 92.17 156 SER B O 1
ATOM 3721 N N . SER B 1 157 ? 15.441 2.728 -3.642 1 89.93 157 SER B N 1
ATOM 3722 C CA . SER B 1 157 ? 16.155 3.388 -2.555 1 89.93 157 SER B CA 1
ATOM 3723 C C . SER B 1 157 ? 17.354 2.563 -2.1 1 89.93 157 SER B C 1
ATOM 3725 O O . SER B 1 157 ? 18.303 3.101 -1.525 1 89.93 157 SER B O 1
ATOM 3727 N N . HIS B 1 158 ? 17.296 1.244 -2.342 1 92.19 158 HIS B N 1
ATOM 3728 C CA . HIS B 1 158 ? 18.355 0.398 -1.802 1 92.19 158 HIS B CA 1
ATOM 3729 C C . HIS B 1 158 ? 18.996 -0.449 -2.896 1 92.19 158 HIS B C 1
ATOM 3731 O O . HIS B 1 158 ? 19.852 -1.29 -2.614 1 92.19 158 HIS B O 1
ATOM 3737 N N . GLY B 1 159 ? 18.471 -0.324 -4.078 1 92.95 159 GLY B N 1
ATOM 3738 C CA . GLY B 1 159 ? 19.105 -0.975 -5.213 1 92.95 159 GLY B CA 1
ATOM 3739 C C . GLY B 1 159 ? 18.745 -2.443 -5.338 1 92.95 159 GLY B C 1
ATOM 3740 O O . GLY B 1 159 ? 19.373 -3.179 -6.101 1 92.95 159 GLY B O 1
ATOM 3741 N N . LEU B 1 160 ? 17.819 -2.926 -4.564 1 96.06 160 LEU B N 1
ATOM 3742 C CA . LEU B 1 160 ? 17.354 -4.301 -4.705 1 96.06 160 LEU B CA 1
ATOM 3743 C C . LEU B 1 160 ? 16.767 -4.538 -6.092 1 96.06 160 LEU B C 1
ATOM 3745 O O . LEU B 1 160 ? 16.038 -3.691 -6.615 1 96.06 160 LEU B O 1
ATOM 3749 N N . ASP B 1 161 ? 17.14 -5.615 -6.729 1 97.49 161 ASP B N 1
ATOM 3750 C CA . ASP B 1 161 ? 16.507 -6.028 -7.977 1 97.49 161 ASP B CA 1
ATOM 3751 C C . ASP B 1 161 ? 15.168 -6.714 -7.713 1 97.49 161 ASP B C 1
ATOM 3753 O O . ASP B 1 161 ? 15.077 -7.943 -7.752 1 97.49 161 ASP B O 1
ATOM 3757 N N . PHE B 1 162 ? 14.159 -5.948 -7.421 1 97.82 162 PHE B N 1
ATOM 3758 C CA . PHE B 1 162 ? 12.812 -6.394 -7.088 1 97.82 162 PHE B CA 1
ATOM 3759 C C . PHE B 1 162 ? 11.926 -6.414 -8.328 1 97.82 162 PHE B C 1
ATOM 3761 O O . PHE B 1 162 ? 11.902 -5.449 -9.095 1 97.82 162 PHE B O 1
ATOM 3768 N N . SER B 1 163 ? 11.189 -7.521 -8.551 1 98.23 163 SER B N 1
ATOM 3769 C CA . SER B 1 163 ? 10.204 -7.614 -9.623 1 98.23 163 SER B CA 1
ATOM 3770 C C . SER B 1 163 ? 8.891 -8.203 -9.118 1 98.23 163 SER B C 1
ATOM 3772 O O . SER B 1 163 ? 8.884 -9.251 -8.469 1 98.23 163 SER B O 1
ATOM 3774 N N . ALA B 1 164 ? 7.864 -7.494 -9.35 1 98.57 164 ALA B N 1
ATOM 3775 C CA . ALA B 1 164 ? 6.523 -8.01 -9.088 1 98.57 164 ALA B CA 1
ATOM 3776 C C . ALA B 1 164 ? 5.899 -8.585 -10.356 1 98.57 164 ALA B C 1
ATOM 3778 O O . ALA B 1 164 ? 5.955 -7.963 -11.42 1 98.57 164 ALA B O 1
ATOM 3779 N N . VAL B 1 165 ? 5.316 -9.757 -10.25 1 98.67 165 VAL B N 1
ATOM 3780 C CA . VAL B 1 165 ? 4.645 -10.383 -11.384 1 98.67 165 VAL B CA 1
ATOM 3781 C C . VAL B 1 165 ? 3.138 -10.415 -11.139 1 98.67 165 VAL B C 1
ATOM 3783 O O . VAL B 1 165 ? 2.66 -11.149 -10.27 1 98.67 165 VAL B O 1
ATOM 3786 N N . ARG B 1 166 ? 2.401 -9.667 -11.87 1 97.92 166 ARG B N 1
ATOM 3787 C CA . ARG B 1 166 ? 0.946 -9.626 -11.766 1 97.92 166 ARG B CA 1
ATOM 3788 C C . ARG B 1 166 ? 0.307 -10.759 -12.562 1 97.92 166 ARG B C 1
ATOM 3790 O O . ARG B 1 166 ? 0.065 -10.621 -13.763 1 97.92 166 ARG B O 1
ATOM 3797 N N . PHE B 1 167 ? -0.025 -11.779 -11.857 1 96.45 167 PHE B N 1
ATOM 3798 C CA . PHE B 1 167 ? -0.593 -12.968 -12.479 1 96.45 167 PHE B CA 1
ATOM 3799 C C . PHE B 1 167 ? -2.112 -12.867 -12.553 1 96.45 167 PHE B C 1
ATOM 3801 O O . PHE B 1 167 ? -2.741 -12.251 -11.69 1 96.45 167 PHE B O 1
ATOM 3808 N N . PRO B 1 168 ? -2.731 -13.494 -13.611 1 94.14 168 PRO B N 1
ATOM 3809 C CA . PRO B 1 168 ? -4.151 -13.834 -13.506 1 94.14 168 PRO B CA 1
ATOM 3810 C C . PRO B 1 168 ? -4.405 -15.038 -12.601 1 94.14 168 PRO B C 1
ATOM 3812 O O . PRO B 1 168 ? -3.556 -15.383 -11.775 1 94.14 168 PRO B O 1
ATOM 3815 N N . ILE B 1 169 ? -5.515 -15.649 -12.691 1 92.39 169 ILE B N 1
ATOM 3816 C CA . ILE B 1 169 ? -5.816 -16.837 -11.9 1 92.39 169 ILE B CA 1
ATOM 3817 C C . ILE B 1 169 ? -4.927 -17.995 -12.349 1 92.39 169 ILE B C 1
ATOM 3819 O O . ILE B 1 169 ? -4.877 -18.322 -13.537 1 92.39 169 ILE B O 1
ATOM 3823 N N . ILE B 1 170 ? -4.212 -18.554 -11.423 1 94.65 170 ILE B N 1
ATOM 3824 C CA . ILE B 1 170 ? -3.359 -19.694 -11.741 1 94.65 170 ILE B CA 1
ATOM 3825 C C . ILE B 1 170 ? -4.102 -20.994 -11.439 1 94.65 170 ILE B C 1
ATOM 3827 O O . ILE B 1 170 ? -4.71 -21.136 -10.375 1 94.65 170 ILE B O 1
ATOM 3831 N N . THR B 1 171 ? -4.107 -21.895 -12.345 1 93.95 171 THR B N 1
ATOM 3832 C CA . THR B 1 171 ? -4.764 -23.187 -12.187 1 93.95 171 THR B CA 1
ATOM 3833 C C . THR B 1 171 ? -3.774 -24.328 -12.405 1 93.95 171 THR B C 1
ATOM 3835 O O . THR B 1 171 ? -2.707 -24.128 -12.989 1 93.95 171 THR B O 1
ATOM 3838 N N . GLY B 1 172 ? -4.072 -25.43 -11.872 1 94.93 172 GLY B N 1
ATOM 3839 C CA . GLY B 1 172 ? -3.218 -26.602 -11.982 1 94.93 172 GLY B CA 1
ATOM 3840 C C . GLY B 1 172 ? -3.567 -27.691 -10.985 1 94.93 172 GLY B C 1
ATOM 3841 O O . GLY B 1 172 ? -4.527 -27.557 -10.223 1 94.93 172 GLY B O 1
ATOM 3842 N N . PRO B 1 173 ? -2.83 -28.744 -11.013 1 93.8 173 PRO B N 1
ATOM 3843 C CA . PRO B 1 173 ? -3.157 -29.892 -10.164 1 93.8 173 PRO B CA 1
ATOM 3844 C C . PRO B 1 173 ? -2.864 -29.636 -8.687 1 93.8 173 PRO B C 1
ATOM 3846 O O . PRO B 1 173 ? -1.995 -28.825 -8.358 1 93.8 173 PRO B O 1
ATOM 3849 N N . TYR B 1 174 ? -3.566 -30.248 -7.795 1 87.03 174 TYR B N 1
ATOM 3850 C CA . TYR B 1 174 ? -3.372 -30.328 -6.352 1 87.03 174 TYR B CA 1
ATOM 3851 C C . TYR B 1 174 ? -3.777 -29.025 -5.673 1 87.03 174 TYR B C 1
ATOM 3853 O O . TYR B 1 174 ? -3.218 -28.657 -4.638 1 87.03 174 TYR B O 1
ATOM 3861 N N . ARG B 1 175 ? -4.507 -28.341 -6.37 1 78.16 175 ARG B N 1
ATOM 3862 C CA . ARG B 1 175 ? -5.031 -27.132 -5.743 1 78.16 175 ARG B CA 1
ATOM 3863 C C . ARG B 1 175 ? -6.46 -27.344 -5.255 1 78.16 175 ARG B C 1
ATOM 3865 O O . ARG B 1 175 ? -7.387 -27.453 -6.061 1 78.16 175 ARG B O 1
ATOM 3872 N N . ARG B 1 176 ? -6.48 -27.728 -4 1 67.39 176 ARG B N 1
ATOM 3873 C CA . ARG B 1 176 ? -7.806 -27.981 -3.446 1 67.39 176 ARG B CA 1
ATOM 3874 C C . ARG B 1 176 ? -8.126 -26.999 -2.324 1 67.39 176 ARG B C 1
ATOM 3876 O O . ARG B 1 176 ? -7.229 -26.555 -1.605 1 67.39 176 ARG B O 1
ATOM 3883 N N . GLY B 1 177 ? -9.259 -26.532 -2.425 1 63.84 177 GLY B N 1
ATOM 3884 C CA . GLY B 1 177 ? -9.71 -25.628 -1.379 1 63.84 177 GLY B CA 1
ATOM 3885 C C . GLY B 1 177 ? -10.938 -24.828 -1.77 1 63.84 177 GLY B C 1
ATOM 3886 O O . GLY B 1 177 ? -11.778 -25.304 -2.536 1 63.84 177 GLY B O 1
ATOM 3887 N N . GLU B 1 178 ? -11.034 -23.805 -1.003 1 57.73 178 GLU B N 1
ATOM 3888 C CA . GLU B 1 178 ? -12.202 -22.951 -1.198 1 57.73 178 GLU B CA 1
ATOM 3889 C C . GLU B 1 178 ? -11.836 -21.68 -1.959 1 57.73 178 GLU B C 1
ATOM 3891 O O . GLU B 1 178 ? -10.695 -21.217 -1.893 1 57.73 178 GLU B O 1
ATOM 3896 N N . GLY B 1 179 ? -12.678 -21.274 -2.842 1 60.61 179 GLY B N 1
ATOM 3897 C CA . GLY B 1 179 ? -12.517 -19.998 -3.519 1 60.61 179 GLY B CA 1
ATOM 3898 C C . GLY B 1 179 ? -12.601 -20.109 -5.03 1 60.61 179 GLY B C 1
ATOM 3899 O O . GLY B 1 179 ? -12.491 -21.204 -5.584 1 60.61 179 GLY B O 1
ATOM 3900 N N . ALA B 1 180 ? -12.772 -19.065 -5.549 1 60.58 180 ALA B N 1
ATOM 3901 C CA . ALA B 1 180 ? -12.993 -18.995 -6.991 1 60.58 180 ALA B CA 1
ATOM 3902 C C . ALA B 1 180 ? -11.774 -19.496 -7.759 1 60.58 180 ALA B C 1
ATOM 3904 O O . ALA B 1 180 ? -11.91 -20.183 -8.774 1 60.58 180 ALA B O 1
ATOM 3905 N N . SER B 1 181 ? -10.683 -19.298 -7.135 1 64.4 181 SER B N 1
ATOM 3906 C CA . SER B 1 181 ? -9.447 -19.603 -7.849 1 64.4 181 SER B CA 1
ATOM 3907 C C . SER B 1 181 ? -9.168 -21.102 -7.855 1 64.4 181 SER B C 1
ATOM 3909 O O . SER B 1 181 ? -8.343 -21.583 -8.635 1 64.4 181 SER B O 1
ATOM 3911 N N . VAL B 1 182 ? -9.922 -21.745 -6.988 1 76.83 182 VAL B N 1
ATOM 3912 C CA . VAL B 1 182 ? -9.632 -23.167 -6.842 1 76.83 182 VAL B CA 1
ATOM 3913 C C . VAL B 1 182 ? -10.678 -23.988 -7.592 1 76.83 182 VAL B C 1
ATOM 3915 O O . VAL B 1 182 ? -10.493 -25.187 -7.815 1 76.83 182 VAL B O 1
ATOM 3918 N N . THR B 1 183 ? -11.636 -23.306 -8.025 1 77.77 183 THR B N 1
ATOM 3919 C CA . THR B 1 183 ? -12.808 -23.987 -8.566 1 77.77 183 THR B CA 1
ATOM 3920 C C . THR B 1 183 ? -12.418 -24.886 -9.735 1 77.77 183 THR B C 1
ATOM 3922 O O . THR B 1 183 ? -12.81 -26.054 -9.784 1 77.77 183 THR B O 1
ATOM 3925 N N . ILE B 1 184 ? -11.598 -24.401 -10.542 1 85.11 184 ILE B N 1
ATOM 3926 C CA . ILE B 1 184 ? -11.252 -25.142 -11.751 1 85.11 184 ILE B CA 1
ATOM 3927 C C . ILE B 1 184 ? -10.33 -26.306 -11.396 1 85.11 184 ILE B C 1
ATOM 3929 O O . ILE B 1 184 ? -10.541 -27.434 -11.849 1 85.11 184 ILE B O 1
ATOM 3933 N N . SER B 1 185 ? -9.342 -26.032 -10.625 1 90.66 185 SER B N 1
ATOM 3934 C CA . SER B 1 185 ? -8.413 -27.075 -10.201 1 90.66 185 SER B CA 1
ATOM 3935 C C . SER B 1 185 ? -9.134 -28.182 -9.44 1 90.66 185 SER B C 1
ATOM 3937 O O . SER B 1 185 ? -8.879 -29.367 -9.668 1 90.66 185 SER B O 1
ATOM 3939 N N . SER B 1 186 ? -10.013 -27.745 -8.604 1 88.78 186 SER B N 1
ATOM 3940 C CA . SER B 1 186 ? -10.752 -28.703 -7.788 1 88.78 186 SER B CA 1
ATOM 3941 C C . SER B 1 186 ? -11.646 -29.589 -8.649 1 88.78 186 SER B C 1
ATOM 3943 O O . SER B 1 186 ? -11.788 -30.784 -8.381 1 88.78 186 SER B O 1
ATOM 3945 N N . LEU B 1 187 ? -12.274 -29.014 -9.578 1 88.65 187 LEU B N 1
ATOM 3946 C CA . LEU B 1 187 ? -13.124 -29.758 -10.501 1 88.65 187 LEU B CA 1
ATOM 3947 C C . LEU B 1 187 ? -12.345 -30.887 -11.167 1 88.65 187 LEU B C 1
ATOM 3949 O O . LEU B 1 187 ? -12.782 -32.039 -11.156 1 88.65 187 LEU B O 1
ATOM 3953 N N . ILE B 1 188 ? -11.214 -30.57 -11.647 1 92.18 188 ILE B N 1
ATOM 3954 C CA . ILE B 1 188 ? -10.418 -31.53 -12.403 1 92.18 188 ILE B CA 1
ATOM 3955 C C . ILE B 1 188 ? -9.838 -32.579 -11.457 1 92.18 188 ILE B C 1
ATOM 3957 O O . ILE B 1 188 ? -9.883 -33.777 -11.746 1 92.18 188 ILE B O 1
ATOM 3961 N N . ASP B 1 189 ? -9.36 -32.091 -10.36 1 92.57 189 ASP B N 1
ATOM 3962 C CA . ASP B 1 189 ? -8.808 -33.011 -9.37 1 92.57 189 ASP B CA 1
ATOM 3963 C C . ASP B 1 189 ? -9.854 -34.032 -8.926 1 92.57 189 ASP B C 1
ATOM 3965 O O . ASP B 1 189 ? -9.59 -35.236 -8.919 1 92.57 189 ASP B O 1
ATOM 3969 N N . SER B 1 190 ? -10.991 -33.57 -8.583 1 91.59 190 SER B N 1
ATOM 3970 C CA . SER B 1 190 ? -12.046 -34.441 -8.076 1 91.59 190 SER B CA 1
ATOM 3971 C C . SER B 1 190 ? -12.526 -35.412 -9.15 1 91.59 190 SER B C 1
ATOM 3973 O O . SER B 1 190 ? -12.768 -36.588 -8.868 1 91.59 190 SER B O 1
ATOM 3975 N N . ALA B 1 191 ? -12.656 -34.919 -10.288 1 91.95 191 ALA B N 1
ATOM 3976 C CA . ALA B 1 191 ? -13.098 -35.77 -11.39 1 91.95 191 ALA B CA 1
ATOM 3977 C C . ALA B 1 191 ? -12.114 -36.911 -11.631 1 91.95 191 ALA B C 1
ATOM 3979 O O . ALA B 1 191 ? -12.521 -38.045 -11.895 1 91.95 191 ALA B O 1
ATOM 3980 N N . VAL B 1 192 ? -10.853 -36.609 -11.515 1 91.75 192 VAL B N 1
ATOM 3981 C CA . VAL B 1 192 ? -9.812 -37.582 -11.833 1 91.75 192 VAL B CA 1
ATOM 3982 C C . VAL B 1 192 ? -9.595 -38.514 -10.643 1 91.75 192 VAL B C 1
ATOM 3984 O O . VAL B 1 192 ? -9.472 -39.729 -10.813 1 91.75 192 VAL B O 1
ATOM 3987 N N . LEU B 1 193 ? -9.603 -38 -9.455 1 89.94 193 LEU B N 1
ATOM 3988 C CA . LEU B 1 193 ? -9.209 -38.762 -8.275 1 89.94 193 LEU B CA 1
ATOM 3989 C C . LEU B 1 193 ? -10.418 -39.437 -7.636 1 89.94 193 LEU B C 1
ATOM 3991 O O . LEU B 1 193 ? -10.286 -40.486 -7.001 1 89.94 193 LEU B O 1
ATOM 3995 N N . GLU B 1 194 ? -11.569 -38.767 -7.808 1 90.24 194 GLU B N 1
ATOM 3996 C CA . GLU B 1 194 ? -12.758 -39.276 -7.13 1 90.24 194 GLU B CA 1
ATOM 3997 C C . GLU B 1 194 ? -13.821 -39.713 -8.134 1 90.24 194 GLU B C 1
ATOM 3999 O O . GLU B 1 194 ? -14.85 -40.275 -7.752 1 90.24 194 GLU B O 1
ATOM 4004 N N . GLY B 1 195 ? -13.606 -39.492 -9.32 1 90.65 195 GLY B N 1
ATOM 4005 C CA . GLY B 1 195 ? -14.532 -39.895 -10.367 1 90.65 195 GLY B CA 1
ATOM 4006 C C . GLY B 1 195 ? -15.678 -38.92 -10.557 1 90.65 195 GLY B C 1
ATOM 4007 O O . GLY B 1 195 ? -16.495 -39.084 -11.465 1 90.65 195 GLY B O 1
ATOM 4008 N N . LYS B 1 196 ? -15.724 -37.909 -9.7 1 93.01 196 LYS B N 1
ATOM 4009 C CA . LYS B 1 196 ? -16.813 -36.938 -9.756 1 93.01 196 LYS B CA 1
ATOM 4010 C C . LYS B 1 196 ? -16.318 -35.536 -9.413 1 93.01 196 LYS B C 1
ATOM 4012 O O . LYS B 1 196 ? -15.629 -35.343 -8.409 1 93.01 196 LYS B O 1
ATOM 4017 N N . GLY B 1 197 ? -16.611 -34.663 -10.347 1 90.79 197 GLY B N 1
ATOM 4018 C CA . GLY B 1 197 ? -16.317 -33.263 -10.088 1 90.79 197 GLY B CA 1
ATOM 4019 C C . GLY B 1 197 ? -17.55 -32.379 -10.118 1 90.79 197 GLY B C 1
ATOM 4020 O O . GLY B 1 197 ? -18.525 -32.688 -10.807 1 90.79 197 GLY B O 1
ATOM 4021 N N . VAL B 1 198 ? -17.54 -31.374 -9.285 1 87.9 198 VAL B N 1
ATOM 4022 C CA . VAL B 1 198 ? -18.646 -30.423 -9.233 1 87.9 198 VAL B CA 1
ATOM 4023 C C . VAL B 1 198 ? -18.167 -29.047 -9.69 1 87.9 198 VAL B C 1
ATOM 4025 O O . VAL B 1 198 ? -17.128 -28.563 -9.237 1 87.9 198 VAL B O 1
ATOM 4028 N N . VAL B 1 199 ? -18.843 -28.5 -10.628 1 86.73 199 VAL B N 1
ATOM 4029 C CA . VAL B 1 199 ? -18.573 -27.132 -11.057 1 86.73 199 VAL B CA 1
ATOM 4030 C C . VAL B 1 199 ? -19.679 -26.206 -10.556 1 86.73 199 VAL B C 1
ATOM 4032 O O . VAL B 1 199 ? -20.859 -26.429 -10.836 1 86.73 199 VAL B O 1
ATOM 4035 N N . ARG B 1 200 ? -19.274 -25.241 -9.831 1 84.32 200 ARG B N 1
ATOM 4036 C CA . ARG B 1 200 ? -20.255 -24.364 -9.2 1 84.32 200 ARG B CA 1
ATOM 4037 C C . ARG B 1 200 ? -20.39 -23.053 -9.966 1 84.32 200 ARG B C 1
ATOM 4039 O O . ARG B 1 200 ? -21.051 -22.122 -9.502 1 84.32 200 ARG B O 1
ATOM 4046 N N . LEU B 1 201 ? -19.809 -22.928 -11.07 1 86.8 201 LEU B N 1
ATOM 4047 C CA . LEU B 1 201 ? -19.916 -21.754 -11.929 1 86.8 201 LEU B CA 1
ATOM 4048 C C . LEU B 1 201 ? -20.733 -22.067 -13.179 1 86.8 201 LEU B C 1
ATOM 4050 O O . LEU B 1 201 ? -20.694 -23.191 -13.685 1 86.8 201 LEU B O 1
ATOM 4054 N N . PRO B 1 202 ? -21.449 -20.987 -13.639 1 88.87 202 PRO B N 1
ATOM 4055 C CA . PRO B 1 202 ? -22.094 -21.208 -14.935 1 88.87 202 PRO B CA 1
ATOM 4056 C C . PRO B 1 202 ? -21.102 -21.595 -16.029 1 88.87 202 PRO B C 1
ATOM 4058 O O . PRO B 1 202 ? -19.993 -21.057 -16.081 1 88.87 202 PRO B O 1
ATOM 4061 N N . LEU B 1 203 ? -21.52 -22.44 -16.898 1 90.83 203 LEU B N 1
ATOM 4062 C CA . LEU B 1 203 ? -20.644 -22.982 -17.931 1 90.83 203 LEU B CA 1
ATOM 4063 C C . LEU B 1 203 ? -20.179 -21.883 -18.88 1 90.83 203 LEU B C 1
ATOM 4065 O O . LEU B 1 203 ? -19.104 -21.985 -19.476 1 90.83 203 LEU B O 1
ATOM 4069 N N . GLU B 1 204 ? -20.953 -20.87 -18.976 1 90.56 204 GLU B N 1
ATOM 4070 C CA . GLU B 1 204 ? -20.637 -19.786 -19.9 1 90.56 204 GLU B CA 1
ATOM 4071 C C . GLU B 1 204 ? -19.65 -18.801 -19.279 1 90.56 204 GLU B C 1
ATOM 4073 O O . GLU B 1 204 ? -19.094 -17.949 -19.976 1 90.56 204 GLU B O 1
ATOM 4078 N N . THR B 1 205 ? -19.413 -19.018 -17.97 1 89.76 205 THR B N 1
ATOM 4079 C CA . THR B 1 205 ? -18.473 -18.129 -17.296 1 89.76 205 THR B CA 1
ATOM 4080 C C . THR B 1 205 ? -17.084 -18.239 -17.919 1 89.76 205 THR B C 1
ATOM 4082 O O . THR B 1 205 ? -16.567 -19.342 -18.106 1 89.76 205 THR B O 1
ATOM 4085 N N . ARG B 1 206 ? -16.576 -17.097 -18.306 1 91.5 206 ARG B N 1
ATOM 4086 C CA . ARG B 1 206 ? -15.212 -17.045 -18.822 1 91.5 206 ARG B CA 1
ATOM 4087 C C . ARG B 1 206 ? -14.241 -16.552 -17.754 1 91.5 206 ARG B C 1
ATOM 4089 O O . ARG B 1 206 ? -14.58 -15.673 -16.958 1 91.5 206 ARG B O 1
ATOM 4096 N N . ILE B 1 207 ? -13.084 -17.142 -17.752 1 90.09 207 ILE B N 1
ATOM 4097 C CA . ILE B 1 207 ? -12.099 -16.839 -16.72 1 90.09 207 ILE B CA 1
ATOM 4098 C C . ILE B 1 207 ? -10.715 -16.702 -17.351 1 90.09 207 ILE B C 1
ATOM 4100 O O . ILE B 1 207 ? -10.313 -17.534 -18.167 1 90.09 207 ILE B O 1
ATOM 4104 N N . PRO B 1 208 ? -10.021 -15.654 -16.999 1 92.51 208 PRO B N 1
ATOM 4105 C CA . PRO B 1 208 ? -8.611 -15.595 -17.392 1 92.51 208 PRO B CA 1
ATOM 4106 C C . PRO B 1 208 ? -7.724 -16.508 -16.548 1 92.51 208 PRO B C 1
ATOM 4108 O O . PRO B 1 208 ? -7.614 -16.317 -15.334 1 92.51 208 PRO B O 1
ATOM 4111 N N . LEU B 1 209 ? -7.079 -17.423 -17.189 1 94.04 209 LEU B N 1
ATOM 4112 C CA . LEU B 1 209 ? -6.297 -18.425 -16.472 1 94.04 209 LEU B CA 1
ATOM 4113 C C . LEU B 1 209 ? -4.86 -18.459 -16.982 1 94.04 209 LEU B C 1
ATOM 4115 O O . LEU B 1 209 ? -4.604 -18.158 -18.15 1 94.04 209 LEU B O 1
ATOM 4119 N N . LEU B 1 210 ? -4.001 -18.743 -16.108 1 96.47 210 LEU B N 1
ATOM 4120 C CA . LEU B 1 210 ? -2.637 -19.156 -16.419 1 96.47 210 LEU B CA 1
ATOM 4121 C C . LEU B 1 210 ? -2.323 -20.51 -15.793 1 96.47 210 LEU B C 1
ATOM 4123 O O . LEU B 1 210 ? -2.626 -20.742 -14.621 1 96.47 210 LEU B O 1
ATOM 4127 N N . TYR B 1 211 ? -1.829 -21.375 -16.584 1 97.28 211 TYR B N 1
ATOM 4128 C CA . TYR B 1 211 ? -1.473 -22.69 -16.061 1 97.28 211 TYR B CA 1
ATOM 4129 C C . TYR B 1 211 ? -0.237 -22.607 -15.174 1 97.28 211 TYR B C 1
ATOM 4131 O O . TYR B 1 211 ? 0.707 -21.875 -15.48 1 97.28 211 TYR B O 1
ATOM 4139 N N . VAL B 1 212 ? -0.156 -23.351 -14.163 1 97.26 212 VAL B N 1
ATOM 4140 C CA . VAL B 1 212 ? 0.827 -23.221 -13.092 1 97.26 212 VAL B CA 1
ATOM 4141 C C . VAL B 1 212 ? 2.227 -23.483 -13.641 1 97.26 212 VAL B C 1
ATOM 4143 O O . VAL B 1 212 ? 3.203 -22.886 -13.182 1 97.26 212 VAL B O 1
ATOM 4146 N N . ARG B 1 213 ? 2.377 -24.352 -14.602 1 97.75 213 ARG B N 1
ATOM 4147 C CA . ARG B 1 213 ? 3.684 -24.64 -15.184 1 97.75 213 ARG B CA 1
ATOM 4148 C C . ARG B 1 213 ? 4.243 -23.418 -15.904 1 97.75 213 ARG B C 1
ATOM 4150 O O . ARG B 1 213 ? 5.452 -23.175 -15.88 1 97.75 213 ARG B O 1
ATOM 4157 N N . ASP B 1 214 ? 3.38 -22.714 -16.622 1 98.5 214 ASP B N 1
ATOM 4158 C CA . ASP B 1 214 ? 3.803 -21.47 -17.257 1 98.5 214 ASP B CA 1
ATOM 4159 C C . ASP B 1 214 ? 4.243 -20.444 -16.215 1 98.5 214 ASP B C 1
ATOM 4161 O O . ASP B 1 214 ? 5.243 -19.748 -16.406 1 98.5 214 ASP B O 1
ATOM 4165 N N . ALA B 1 215 ? 3.484 -20.318 -15.154 1 98.43 215 ALA B N 1
ATOM 4166 C CA . ALA B 1 215 ? 3.829 -19.389 -14.081 1 98.43 215 ALA B CA 1
ATOM 4167 C C . ALA B 1 215 ? 5.175 -19.748 -13.457 1 98.43 215 ALA B C 1
ATOM 4169 O O . ALA B 1 215 ? 6.019 -18.874 -13.243 1 98.43 215 ALA B O 1
ATOM 4170 N N . ALA B 1 216 ? 5.36 -21.031 -13.152 1 98.59 216 ALA B N 1
ATOM 4171 C CA . ALA B 1 216 ? 6.6 -21.503 -12.541 1 98.59 216 ALA B CA 1
ATOM 4172 C C . ALA B 1 216 ? 7.793 -21.249 -13.457 1 98.59 216 ALA B C 1
ATOM 4174 O O . ALA B 1 216 ? 8.859 -20.831 -12.997 1 98.59 216 ALA B O 1
ATOM 4175 N N . ARG B 1 217 ? 7.601 -21.529 -14.708 1 98.35 217 ARG B N 1
ATOM 4176 C CA . ARG B 1 217 ? 8.668 -21.304 -15.678 1 98.35 217 ARG B CA 1
ATOM 4177 C C . ARG B 1 217 ? 9.059 -19.831 -15.73 1 98.35 217 ARG B C 1
ATOM 4179 O O . ARG B 1 217 ? 10.243 -19.501 -15.829 1 98.35 217 ARG B O 1
ATOM 4186 N N . LEU B 1 218 ? 8.071 -18.951 -15.724 1 98.63 218 LEU B N 1
ATOM 4187 C CA . LEU B 1 218 ? 8.367 -17.523 -15.73 1 98.63 218 LEU B CA 1
ATOM 4188 C C . LEU B 1 218 ? 9.195 -17.134 -14.51 1 98.63 218 LEU B C 1
ATOM 4190 O O . LEU B 1 218 ? 10.188 -16.413 -14.632 1 98.63 218 LEU B O 1
ATOM 4194 N N . LEU B 1 219 ? 8.801 -17.581 -13.332 1 98.71 219 LEU B N 1
ATOM 4195 C CA . LEU B 1 219 ? 9.518 -17.256 -12.103 1 98.71 219 LEU B CA 1
ATOM 4196 C C . LEU B 1 219 ? 10.96 -17.747 -12.17 1 98.71 219 LEU B C 1
ATOM 4198 O O . LEU B 1 219 ? 11.883 -17.032 -11.772 1 98.71 219 LEU B O 1
ATOM 4202 N N . ARG B 1 220 ? 11.148 -18.933 -12.673 1 98.25 220 ARG B N 1
ATOM 4203 C CA . ARG B 1 220 ? 12.497 -19.468 -12.827 1 98.25 220 ARG B CA 1
ATOM 4204 C C . ARG B 1 220 ? 13.33 -18.592 -13.756 1 98.25 220 ARG B C 1
ATOM 4206 O O . ARG B 1 220 ? 14.488 -18.29 -13.46 1 98.25 220 ARG B O 1
ATOM 4213 N N . LEU B 1 221 ? 12.736 -18.225 -14.906 1 97.96 221 LEU B N 1
ATOM 4214 C CA . LEU B 1 221 ? 13.449 -17.407 -15.88 1 97.96 221 LEU B CA 1
ATOM 4215 C C . LEU B 1 221 ? 13.836 -16.06 -15.279 1 97.96 221 LEU B C 1
ATOM 4217 O O . LEU B 1 221 ? 14.928 -15.549 -15.541 1 97.96 221 LEU B O 1
ATOM 4221 N N . LEU B 1 222 ? 12.975 -15.497 -14.48 1 98.1 222 LEU B N 1
ATOM 4222 C CA . LEU B 1 222 ? 13.24 -14.198 -13.871 1 98.1 222 LEU B CA 1
ATOM 4223 C C . LEU B 1 222 ? 14.387 -14.291 -12.87 1 98.1 222 LEU B C 1
ATOM 4225 O O . LEU B 1 222 ? 15.281 -13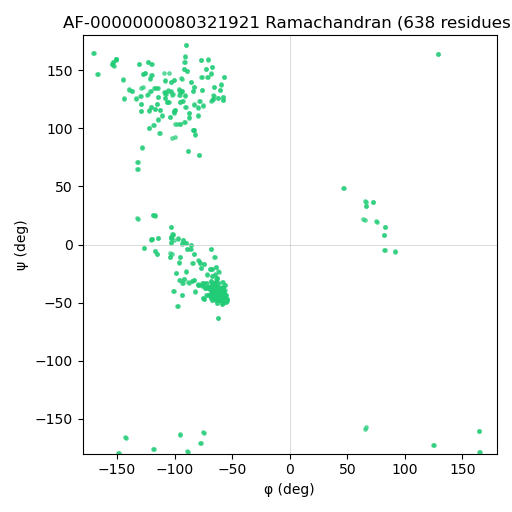.442 -12.863 1 98.1 222 LEU B O 1
ATOM 4229 N N . ILE B 1 223 ? 14.445 -15.327 -12.007 1 97.03 223 ILE B N 1
ATOM 4230 C CA . ILE B 1 223 ? 15.455 -15.381 -10.956 1 97.03 223 ILE B CA 1
ATOM 4231 C C . ILE B 1 223 ? 16.798 -15.799 -11.551 1 97.03 223 ILE B C 1
ATOM 4233 O O . ILE B 1 223 ? 17.852 -15.537 -10.967 1 97.03 223 ILE B O 1
ATOM 4237 N N . SER B 1 224 ? 16.764 -16.427 -12.732 1 94.55 224 SER B N 1
ATOM 4238 C CA . SER B 1 224 ? 17.995 -16.882 -13.369 1 94.55 224 SER B CA 1
ATOM 4239 C C . SER B 1 224 ? 18.51 -15.856 -14.373 1 94.55 224 SER B C 1
ATOM 4241 O O . SER B 1 224 ? 19.565 -16.05 -14.981 1 94.55 224 SER B O 1
ATOM 4243 N N . HIS B 1 225 ? 17.682 -14.857 -14.679 1 95.08 225 HIS B N 1
ATOM 4244 C CA . HIS B 1 225 ? 18.024 -13.857 -15.684 1 95.08 225 HIS B CA 1
ATOM 4245 C C . HIS B 1 225 ? 19.3 -13.111 -15.306 1 95.08 225 HIS B C 1
ATOM 4247 O O . HIS B 1 225 ? 19.474 -12.716 -14.151 1 95.08 225 HIS B O 1
ATOM 4253 N N . ASN B 1 226 ? 20.116 -12.936 -16.422 1 91.06 226 ASN B N 1
ATOM 4254 C CA . ASN B 1 226 ? 21.334 -12.157 -16.222 1 91.06 226 ASN B CA 1
ATOM 4255 C C . ASN B 1 226 ? 21.084 -10.665 -16.418 1 91.06 226 ASN B C 1
ATOM 4257 O O . ASN B 1 226 ? 20.516 -10.254 -17.432 1 91.06 226 ASN B O 1
ATOM 4261 N N . GLY B 1 227 ? 21.086 -9.839 -15.521 1 90.97 227 GLY B N 1
ATOM 4262 C CA . GLY B 1 227 ? 20.878 -8.403 -15.623 1 90.97 227 GLY B CA 1
ATOM 4263 C C . GLY B 1 227 ? 19.749 -7.9 -14.744 1 90.97 227 GLY B C 1
ATOM 4264 O O . GLY B 1 227 ? 19.168 -8.665 -13.972 1 90.97 227 GLY B O 1
ATOM 4265 N N . LYS B 1 228 ? 19.48 -6.649 -14.972 1 92.15 228 LYS B N 1
ATOM 4266 C CA . LYS B 1 228 ? 18.444 -6.015 -14.162 1 92.15 228 LYS B CA 1
ATOM 4267 C C . LYS B 1 228 ? 17.054 -6.302 -14.725 1 92.15 228 LYS B C 1
ATOM 4269 O O . LYS B 1 228 ? 16.854 -6.278 -15.941 1 92.15 228 LYS B O 1
ATOM 4274 N N . LEU B 1 229 ? 16.149 -6.621 -13.947 1 94.77 229 LEU B N 1
ATOM 4275 C CA . LEU B 1 229 ? 14.764 -6.891 -14.315 1 94.77 229 LEU B CA 1
ATOM 4276 C C . LEU B 1 229 ? 13.921 -5.623 -14.229 1 94.77 229 LEU B C 1
ATOM 4278 O O . LEU B 1 229 ? 14.345 -4.63 -13.633 1 94.77 229 LEU B O 1
ATOM 4282 N N . ARG B 1 230 ? 12.774 -5.715 -14.906 1 94.02 230 ARG B N 1
ATOM 4283 C CA . ARG B 1 230 ? 11.767 -4.682 -14.685 1 94.02 230 ARG B CA 1
ATOM 4284 C C . ARG B 1 230 ? 11.145 -4.812 -13.298 1 94.02 230 ARG B C 1
ATOM 4286 O O . ARG B 1 230 ? 11.094 -5.907 -12.735 1 94.02 230 ARG B O 1
ATOM 4293 N N . ASP B 1 231 ? 10.586 -3.758 -12.846 1 94.25 231 ASP B N 1
ATOM 4294 C CA . ASP B 1 231 ? 9.994 -3.749 -11.512 1 94.25 231 ASP B CA 1
ATOM 4295 C C . ASP B 1 231 ? 8.669 -4.508 -11.494 1 94.25 231 ASP B C 1
ATOM 4297 O O . ASP B 1 231 ? 8.267 -5.04 -10.457 1 94.25 231 ASP B O 1
ATOM 4301 N N . ILE B 1 232 ? 7.985 -4.423 -12.633 1 96.97 232 ILE B N 1
ATOM 4302 C CA . ILE B 1 232 ? 6.655 -5.017 -12.696 1 96.97 232 ILE B CA 1
ATOM 4303 C C . ILE B 1 232 ? 6.465 -5.716 -14.041 1 96.97 232 ILE B C 1
ATOM 4305 O O . ILE B 1 232 ? 6.812 -5.165 -15.088 1 96.97 232 ILE B O 1
ATOM 4309 N N . TYR B 1 233 ? 5.97 -6.867 -14.021 1 97.69 233 TYR B N 1
ATOM 4310 C CA . TYR B 1 233 ? 5.534 -7.633 -15.184 1 97.69 233 TYR B CA 1
ATOM 4311 C C . TYR B 1 233 ? 4.038 -7.918 -15.12 1 97.69 233 TYR B C 1
ATOM 4313 O O . TYR B 1 233 ? 3.514 -8.284 -14.065 1 97.69 233 TYR B O 1
ATOM 4321 N N . ILE B 1 234 ? 3.338 -7.736 -16.206 1 97.43 234 ILE B N 1
ATOM 4322 C CA . ILE B 1 234 ? 1.942 -8.141 -16.336 1 97.43 234 ILE B CA 1
ATOM 4323 C C . ILE B 1 234 ? 1.852 -9.422 -17.161 1 97.43 234 ILE B C 1
ATOM 4325 O O . ILE B 1 234 ? 2.462 -9.526 -18.228 1 97.43 234 ILE B O 1
ATOM 4329 N N . VAL B 1 235 ? 1.117 -10.325 -16.623 1 97.11 235 VAL B N 1
ATOM 4330 C CA . VAL B 1 235 ? 0.923 -11.589 -17.326 1 97.11 235 VAL B CA 1
ATOM 4331 C C . VAL B 1 235 ? -0.545 -11.741 -17.721 1 97.11 235 VAL B C 1
ATOM 4333 O O . VAL B 1 235 ? -1.432 -11.691 -16.866 1 97.11 235 VAL B O 1
ATOM 4336 N N . GLY B 1 236 ? -0.861 -11.871 -18.927 1 92.33 236 GLY B N 1
ATOM 4337 C CA . GLY B 1 236 ? -2.222 -11.878 -19.439 1 92.33 236 GLY B CA 1
ATOM 4338 C C . GLY B 1 236 ? -2.923 -13.211 -19.253 1 92.33 236 GLY B C 1
ATOM 4339 O O . GLY B 1 236 ? -4.13 -13.254 -19.007 1 92.33 236 GLY B O 1
ATOM 4340 N N . GLY B 1 237 ? -2.256 -14.372 -19.341 1 92.62 237 GLY B N 1
ATOM 4341 C CA . GLY B 1 237 ? -2.887 -15.682 -19.336 1 92.62 237 GLY B CA 1
ATOM 4342 C C . GLY B 1 237 ? -3.756 -15.931 -20.554 1 92.62 237 GLY B C 1
ATOM 4343 O O . GLY B 1 237 ? -3.527 -15.349 -21.616 1 92.62 237 GLY B O 1
ATOM 4344 N N . VAL B 1 238 ? -4.775 -16.958 -20.413 1 94.47 238 VAL B N 1
ATOM 4345 C CA . VAL B 1 238 ? -5.7 -17.335 -21.477 1 94.47 238 VAL B CA 1
ATOM 4346 C C . VAL B 1 238 ? -7.135 -17.278 -20.958 1 94.47 238 VAL B C 1
ATOM 4348 O O . VAL B 1 238 ? -7.414 -17.707 -19.836 1 94.47 238 VAL B O 1
ATOM 4351 N N . VAL B 1 239 ? -8.039 -16.69 -21.797 1 94.56 239 VAL B N 1
ATOM 4352 C CA . VAL B 1 239 ? -9.44 -16.64 -21.392 1 94.56 239 VAL B CA 1
ATOM 4353 C C . VAL B 1 239 ? -10.17 -17.88 -21.903 1 94.56 239 VAL B C 1
ATOM 4355 O O . VAL B 1 239 ? -10.24 -18.113 -23.112 1 94.56 239 VAL B O 1
ATOM 4358 N N . VAL B 1 240 ? -10.674 -18.641 -20.966 1 94.13 240 VAL B N 1
ATOM 4359 C CA . VAL B 1 240 ? -11.413 -19.848 -21.321 1 94.13 240 VAL B CA 1
ATOM 4360 C C . VAL B 1 240 ? -12.74 -19.882 -20.566 1 94.13 240 VAL B C 1
ATOM 4362 O O . VAL B 1 240 ? -12.893 -19.219 -19.537 1 94.13 240 VAL B O 1
ATOM 4365 N N . SER B 1 241 ? -13.679 -20.567 -21.095 1 93.69 241 SER B N 1
ATOM 4366 C CA . SER B 1 241 ? -14.943 -20.737 -20.385 1 93.69 241 SER B CA 1
ATOM 4367 C C . SER B 1 241 ? -14.929 -21.998 -19.528 1 93.69 241 SER B C 1
ATOM 4369 O O . SER B 1 241 ? -14.162 -22.927 -19.792 1 93.69 241 SER B O 1
ATOM 4371 N N . VAL B 1 242 ? -15.761 -21.985 -18.554 1 92.46 242 VAL B N 1
ATOM 4372 C CA . VAL B 1 242 ? -15.936 -23.176 -17.73 1 92.46 242 VAL B CA 1
ATOM 4373 C C . VAL B 1 242 ? -16.403 -24.342 -18.598 1 92.46 242 VAL B C 1
ATOM 4375 O O . VAL B 1 242 ? -15.959 -25.478 -18.414 1 92.46 242 VAL B O 1
ATOM 4378 N N . GLY B 1 243 ? -17.204 -24.042 -19.525 1 94.52 243 GLY B N 1
ATOM 4379 C CA . GLY B 1 243 ? -17.674 -25.059 -20.451 1 94.52 243 GLY B CA 1
ATOM 4380 C C . GLY B 1 243 ? -16.556 -25.703 -21.248 1 94.52 243 GLY B C 1
ATOM 4381 O O . GLY B 1 243 ? -16.565 -26.915 -21.473 1 94.52 243 GLY B O 1
ATOM 4382 N N . GLU B 1 244 ? -15.666 -24.93 -21.765 1 96.36 244 GLU B N 1
ATOM 4383 C CA . GLU B 1 244 ? -14.514 -25.447 -22.498 1 96.36 244 GLU B CA 1
ATOM 4384 C C . GLU B 1 244 ? -13.671 -26.369 -21.621 1 96.36 244 GLU B C 1
ATOM 4386 O O . GLU B 1 244 ? -13.155 -27.383 -22.094 1 96.36 244 GLU B O 1
ATOM 4391 N N . LEU B 1 245 ? -13.539 -26.033 -20.366 1 95.09 245 LEU B N 1
ATOM 4392 C CA . LEU B 1 245 ? -12.767 -26.844 -19.431 1 95.09 245 LEU B CA 1
ATOM 4393 C C . LEU B 1 245 ? -13.457 -28.179 -19.17 1 95.09 245 LEU B C 1
ATOM 4395 O O . LEU B 1 245 ? -12.81 -29.229 -19.176 1 95.09 245 LEU B O 1
ATOM 4399 N N . VAL B 1 246 ? -14.734 -28.104 -19.014 1 94.82 246 VAL B N 1
ATOM 4400 C CA . VAL B 1 246 ? -15.516 -29.309 -18.759 1 94.82 246 VAL B CA 1
ATOM 4401 C C . VAL B 1 246 ? -15.479 -30.219 -19.984 1 94.82 246 VAL B C 1
ATOM 4403 O O . VAL B 1 246 ? -15.3 -31.432 -19.859 1 94.82 246 VAL B O 1
ATOM 4406 N N . SER B 1 247 ? -15.673 -29.596 -21.093 1 96.43 247 SER B N 1
ATOM 4407 C CA . SER B 1 247 ? -15.63 -30.366 -22.332 1 96.43 247 SER B CA 1
ATOM 4408 C C . SER B 1 247 ? -14.273 -31.035 -22.52 1 96.43 247 SER B C 1
ATOM 4410 O O . SER B 1 247 ? -14.198 -32.195 -22.932 1 96.43 247 SER B O 1
ATOM 4412 N N . SER B 1 248 ? -13.217 -30.315 -22.277 1 96.48 248 SER B N 1
ATOM 4413 C CA . SER B 1 248 ? -11.868 -30.861 -22.385 1 96.48 248 SER B CA 1
ATOM 4414 C C . SER B 1 248 ? -11.651 -31.998 -21.391 1 96.48 248 SER B C 1
ATOM 4416 O O . SER B 1 248 ? -11.024 -33.007 -21.721 1 96.48 248 SER B O 1
ATOM 4418 N N . LEU B 1 249 ? -12.136 -31.83 -20.215 1 95.9 249 LEU B N 1
ATOM 4419 C CA . LEU B 1 249 ? -12.024 -32.859 -19.186 1 95.9 249 LEU B CA 1
ATOM 4420 C C . LEU B 1 249 ? -12.705 -34.149 -19.631 1 95.9 249 LEU B C 1
ATOM 4422 O O . LEU B 1 249 ? -12.145 -35.236 -19.479 1 95.9 249 LEU B O 1
ATOM 4426 N N . LYS B 1 250 ? -13.88 -34.031 -20.212 1 95.12 250 LYS B N 1
ATOM 4427 C CA . LYS B 1 250 ? -14.648 -35.193 -20.65 1 95.12 250 LYS B CA 1
ATOM 4428 C C . LYS B 1 250 ? -13.952 -35.91 -21.803 1 95.12 250 LYS B C 1
ATOM 4430 O O . LYS B 1 250 ? -14.089 -37.125 -21.958 1 95.12 250 LYS B O 1
ATOM 4435 N N . ARG B 1 251 ? -13.205 -35.185 -22.516 1 95.74 251 ARG B N 1
ATOM 4436 C CA . ARG B 1 251 ? -12.455 -35.791 -23.612 1 95.74 251 ARG B CA 1
ATOM 4437 C C . ARG B 1 251 ? -11.295 -36.629 -23.084 1 95.74 251 ARG B C 1
ATOM 4439 O O . ARG B 1 251 ? -10.97 -37.674 -23.651 1 95.74 251 ARG B O 1
ATOM 4446 N N . VAL B 1 252 ? -10.678 -36.167 -22.037 1 94.22 252 VAL B N 1
ATOM 4447 C CA . VAL B 1 252 ? -9.487 -36.818 -21.503 1 94.22 252 VAL B CA 1
ATOM 4448 C C . VAL B 1 252 ? -9.892 -37.909 -20.515 1 94.22 252 VAL B C 1
ATOM 4450 O O . VAL B 1 252 ? -9.204 -38.924 -20.384 1 94.22 252 VAL B O 1
ATOM 4453 N N . VAL B 1 253 ? -10.996 -37.639 -19.83 1 94.29 253 VAL B N 1
ATOM 4454 C CA . VAL B 1 253 ? -11.551 -38.598 -18.88 1 94.29 253 VAL B CA 1
ATOM 4455 C C . VAL B 1 253 ? -13.03 -38.827 -19.181 1 94.29 253 VAL B C 1
ATOM 4457 O O . VAL B 1 253 ? -13.901 -38.335 -18.459 1 94.29 253 VAL B O 1
ATOM 4460 N N . PRO B 1 254 ? -13.288 -39.651 -20.047 1 93.08 254 PRO B N 1
ATOM 4461 C CA . PRO B 1 254 ? -14.656 -39.807 -20.546 1 93.08 254 PRO B CA 1
ATOM 4462 C C . PRO B 1 254 ? -15.628 -40.278 -19.467 1 93.08 254 PRO B C 1
ATOM 4464 O O . PRO B 1 254 ? -16.816 -39.951 -19.515 1 93.08 254 PRO B O 1
ATOM 4467 N N . ASP B 1 255 ? -15.201 -40.99 -18.513 1 92.22 255 ASP B N 1
ATOM 4468 C CA . ASP B 1 255 ? -16.082 -41.578 -17.508 1 92.22 255 ASP B CA 1
ATOM 4469 C C . ASP B 1 255 ? -16.278 -40.63 -16.327 1 92.22 255 ASP B C 1
ATOM 4471 O O . ASP B 1 255 ? -17.051 -40.922 -15.412 1 92.22 255 ASP B O 1
ATOM 4475 N N . ALA B 1 256 ? -15.59 -39.528 -16.371 1 91.52 256 ALA B N 1
ATOM 4476 C CA . ALA B 1 256 ? -15.736 -38.581 -15.269 1 91.52 256 ALA B CA 1
ATOM 4477 C C . ALA B 1 256 ? -17.146 -37.999 -15.229 1 91.52 256 ALA B C 1
ATOM 4479 O O . ALA B 1 256 ? -17.714 -37.66 -16.27 1 91.52 256 ALA B O 1
ATOM 4480 N N . ILE B 1 257 ? -17.732 -37.926 -14.019 1 94.34 257 ILE B N 1
ATOM 4481 C CA . ILE B 1 257 ? -19.022 -37.279 -13.809 1 94.34 257 ILE B CA 1
ATOM 4482 C C . ILE B 1 257 ? -18.809 -35.823 -13.402 1 94.34 257 ILE B C 1
ATOM 4484 O O . ILE B 1 257 ? -18.068 -35.538 -12.458 1 94.34 257 ILE B O 1
ATOM 4488 N N . VAL B 1 258 ? -19.402 -34.969 -14.177 1 93.61 258 VAL B N 1
ATOM 4489 C CA . VAL B 1 258 ? -19.313 -33.551 -13.844 1 93.61 258 VAL B CA 1
ATOM 4490 C C . VAL B 1 258 ? -20.707 -33 -13.553 1 93.61 258 VAL B C 1
ATOM 4492 O O . VAL B 1 258 ? -21.59 -33.041 -14.413 1 93.61 258 VAL B O 1
ATOM 4495 N N . GLU B 1 259 ? -20.888 -32.56 -12.318 1 92.76 259 GLU B N 1
ATOM 4496 C CA . GLU B 1 259 ? -22.143 -31.935 -11.912 1 92.76 259 GLU B CA 1
ATOM 4497 C C . GLU B 1 259 ? -22.012 -30.416 -11.858 1 92.76 259 GLU B C 1
ATOM 4499 O O . GLU B 1 259 ? -21 -29.892 -11.387 1 92.76 259 GLU B O 1
ATOM 4504 N N . ASN B 1 260 ? -22.881 -29.742 -12.471 1 89.34 260 ASN B N 1
ATOM 4505 C CA . ASN B 1 260 ? -22.908 -28.284 -12.439 1 89.34 260 ASN B CA 1
ATOM 4506 C C . ASN B 1 260 ? -23.915 -27.764 -11.416 1 89.34 260 ASN B C 1
ATOM 4508 O O . ASN B 1 260 ? -25.124 -27.811 -11.65 1 89.34 260 ASN B O 1
ATOM 4512 N N . GLU B 1 261 ? -23.421 -27.29 -10.263 1 88.1 261 GLU B N 1
ATOM 4513 C CA . GLU B 1 261 ? -24.253 -26.778 -9.178 1 88.1 261 GLU B CA 1
ATOM 4514 C C . GLU B 1 261 ? -24.047 -25.278 -8.986 1 88.1 261 GLU B C 1
ATOM 4516 O O . GLU B 1 261 ? -23.166 -24.859 -8.233 1 88.1 261 GLU B O 1
ATOM 4521 N N . VAL B 1 262 ? -24.88 -24.516 -9.565 1 86.56 262 VAL B N 1
ATOM 4522 C CA . VAL B 1 262 ? -24.763 -23.063 -9.486 1 86.56 262 VAL B CA 1
ATOM 4523 C C . VAL B 1 262 ? -25.728 -22.523 -8.433 1 86.56 262 VAL B C 1
ATOM 4525 O O . VAL B 1 262 ? -26.927 -22.809 -8.476 1 86.56 262 VAL B O 1
ATOM 4528 N N . ASP B 1 263 ? -25.132 -21.944 -7.377 1 83.29 263 ASP B N 1
ATOM 4529 C CA . ASP B 1 263 ? -25.933 -21.295 -6.344 1 83.29 263 ASP B CA 1
ATOM 4530 C C . ASP B 1 263 ? -25.608 -19.806 -6.251 1 83.29 263 ASP B C 1
ATOM 4532 O O . ASP B 1 263 ? -24.94 -19.255 -7.128 1 83.29 263 ASP B O 1
ATOM 4536 N N . ASP B 1 264 ? -26.23 -19.119 -5.274 1 80.4 264 ASP B N 1
ATOM 4537 C CA . ASP B 1 264 ? -26.072 -17.673 -5.144 1 80.4 264 ASP B CA 1
ATOM 4538 C C . ASP B 1 264 ? -24.614 -17.303 -4.883 1 80.4 264 ASP B C 1
ATOM 4540 O O . ASP B 1 264 ? -24.117 -16.305 -5.41 1 80.4 264 ASP B O 1
ATOM 4544 N N . ALA B 1 265 ? -23.951 -18.071 -4.101 1 72.98 265 ALA B N 1
ATOM 4545 C CA . ALA B 1 265 ? -22.54 -17.829 -3.81 1 72.98 265 ALA B CA 1
ATOM 4546 C C . ALA B 1 265 ? -21.688 -17.978 -5.066 1 72.98 265 ALA B C 1
ATOM 4548 O O . ALA B 1 265 ? -20.765 -17.192 -5.295 1 72.98 265 ALA B O 1
ATOM 4549 N N . SER B 1 266 ? -22.054 -18.959 -5.814 1 75.09 266 SER B N 1
ATOM 4550 C CA . SER B 1 266 ? -21.369 -19.19 -7.081 1 75.09 266 SER B CA 1
ATOM 4551 C C . SER B 1 266 ? -21.538 -18.005 -8.026 1 75.09 266 SER B C 1
ATOM 4553 O O . SER B 1 266 ? -20.592 -17.613 -8.713 1 75.09 266 SER B O 1
ATOM 4555 N N . MET B 1 267 ? -22.661 -17.514 -7.942 1 77.57 267 MET B N 1
ATOM 4556 C CA . MET B 1 267 ? -22.956 -16.386 -8.821 1 77.57 267 MET B CA 1
ATOM 4557 C C . MET B 1 267 ? -22.159 -15.152 -8.409 1 77.57 267 MET B C 1
ATOM 4559 O O . MET B 1 267 ? -21.723 -14.377 -9.261 1 77.57 267 MET B O 1
ATOM 4563 N N . ARG B 1 268 ? -22.023 -15.043 -7.161 1 73.87 268 ARG B N 1
ATOM 4564 C CA . ARG B 1 268 ? -21.224 -13.926 -6.667 1 73.87 268 ARG B CA 1
ATOM 4565 C C . ARG B 1 268 ? -19.768 -14.062 -7.098 1 73.87 268 ARG B C 1
ATOM 4567 O O . ARG B 1 268 ? -19.149 -13.086 -7.529 1 73.87 268 ARG B O 1
ATOM 4574 N N . ILE B 1 269 ? -19.257 -15.212 -6.987 1 72.99 269 ILE B N 1
ATOM 4575 C CA . ILE B 1 269 ? -17.885 -15.493 -7.399 1 72.99 269 ILE B CA 1
ATOM 4576 C C . ILE B 1 269 ? -17.745 -15.282 -8.905 1 72.99 269 ILE B C 1
ATOM 4578 O O . ILE B 1 269 ? -16.768 -14.686 -9.366 1 72.99 269 ILE B O 1
ATOM 4582 N N . ALA B 1 270 ? -18.753 -15.751 -9.608 1 75.55 270 ALA B N 1
ATOM 4583 C CA . ALA B 1 270 ? -18.77 -15.546 -11.054 1 75.55 270 ALA B CA 1
ATOM 4584 C C . ALA B 1 270 ? -18.708 -14.061 -11.399 1 75.55 270 ALA B C 1
ATOM 4586 O O . ALA B 1 270 ? -18.083 -13.672 -12.388 1 75.55 270 ALA B O 1
ATOM 4587 N N . GLY B 1 271 ? -19.354 -13.317 -10.58 1 75.16 271 GLY B N 1
ATOM 4588 C CA . GLY B 1 271 ? -19.321 -11.876 -10.776 1 75.16 271 GLY B CA 1
ATOM 4589 C C . GLY B 1 271 ? -17.931 -11.286 -10.638 1 75.16 271 GLY B C 1
ATOM 4590 O O . GLY B 1 271 ? -17.546 -10.403 -11.407 1 75.16 271 GLY B O 1
ATOM 4591 N N . GLU B 1 272 ? -17.206 -11.773 -9.713 1 73.52 272 GLU B N 1
ATOM 4592 C CA . GLU B 1 272 ? -15.832 -11.318 -9.521 1 73.52 272 GLU B CA 1
ATOM 4593 C C . GLU B 1 272 ? -14.965 -11.653 -10.731 1 73.52 272 GLU B C 1
ATOM 4595 O O . GLU B 1 272 ? -14.134 -10.845 -11.15 1 73.52 272 GLU B O 1
ATOM 4600 N N . TRP B 1 273 ? -15.255 -12.73 -11.232 1 78.15 273 TRP B N 1
ATOM 4601 C CA . TRP B 1 273 ? -14.486 -13.177 -12.389 1 78.15 273 TRP B CA 1
ATOM 4602 C C . TRP B 1 273 ? -14.889 -12.405 -13.641 1 78.15 273 TRP B C 1
ATOM 4604 O O . TRP B 1 273 ? -14.062 -12.17 -14.526 1 78.15 273 TRP B O 1
ATOM 4614 N N . ALA B 1 274 ? -16.194 -12.115 -13.625 1 80.69 274 ALA B N 1
ATOM 4615 C CA . ALA B 1 274 ? -16.676 -11.36 -14.778 1 80.69 274 ALA B CA 1
ATOM 4616 C C . ALA B 1 274 ? -15.91 -10.049 -14.934 1 80.69 274 ALA B C 1
ATOM 4618 O O . ALA B 1 274 ? -15.564 -9.654 -16.05 1 80.69 274 ALA B O 1
ATOM 4619 N N . ALA B 1 275 ? -15.653 -9.439 -13.824 1 80.84 275 ALA B N 1
ATOM 4620 C CA . ALA B 1 275 ? -14.92 -8.177 -13.865 1 80.84 275 ALA B CA 1
ATOM 4621 C C . ALA B 1 275 ? -13.497 -8.385 -14.378 1 80.84 275 ALA B C 1
ATOM 4623 O O . ALA B 1 275 ? -13.006 -7.606 -15.197 1 80.84 275 ALA B O 1
ATOM 4624 N N . LEU B 1 276 ? -12.893 -9.37 -13.875 1 85.23 276 LEU B N 1
ATOM 4625 C CA . LEU B 1 276 ? -11.531 -9.675 -14.299 1 85.23 276 LEU B CA 1
ATOM 4626 C C . LEU B 1 276 ? -11.5 -10.098 -15.764 1 85.23 276 LEU B C 1
ATOM 4628 O O . LEU B 1 276 ? -10.563 -9.764 -16.491 1 85.23 276 LEU B O 1
ATOM 4632 N N . THR B 1 277 ? -12.471 -10.817 -16.119 1 90.1 277 THR B N 1
ATOM 4633 C CA . THR B 1 277 ? -12.576 -11.246 -17.509 1 90.1 277 THR B CA 1
ATOM 4634 C C . THR B 1 277 ? -12.767 -10.045 -18.432 1 90.1 277 THR B C 1
ATOM 4636 O O . THR B 1 277 ? -12.134 -9.96 -19.487 1 90.1 277 THR B O 1
ATOM 4639 N N . GLU B 1 278 ? -13.641 -9.243 -17.99 1 88.75 278 GLU B N 1
ATOM 4640 C CA . GLU B 1 278 ? -13.86 -8.026 -18.766 1 88.75 278 GLU B CA 1
ATOM 4641 C C . GLU B 1 278 ? -12.569 -7.226 -18.914 1 88.75 278 GLU B C 1
ATOM 4643 O O . GLU B 1 278 ? -12.265 -6.722 -19.997 1 88.75 278 GLU B O 1
ATOM 4648 N N . LEU B 1 279 ? -11.876 -7.127 -17.883 1 88.79 279 LEU B N 1
ATOM 4649 C CA . LEU B 1 279 ? -10.583 -6.451 -17.922 1 88.79 279 LEU B CA 1
ATOM 4650 C C . LEU B 1 279 ? -9.645 -7.132 -18.913 1 88.79 279 LEU B C 1
ATOM 4652 O O . LEU B 1 279 ? -9.006 -6.463 -19.729 1 88.79 279 LEU B O 1
ATOM 4656 N N . ALA B 1 280 ? -9.554 -8.385 -18.814 1 91.57 280 ALA B N 1
ATOM 4657 C CA . ALA B 1 280 ? -8.651 -9.154 -19.667 1 91.57 280 ALA B CA 1
ATOM 4658 C C . ALA B 1 280 ? -9.003 -8.975 -21.141 1 91.57 280 ALA B C 1
ATOM 4660 O O . ALA B 1 280 ? -8.117 -8.81 -21.982 1 91.57 280 ALA B O 1
ATOM 4661 N N . LEU B 1 281 ? -10.26 -8.994 -21.436 1 92.68 281 LEU B N 1
ATOM 4662 C CA . LEU B 1 281 ? -10.72 -8.899 -22.817 1 92.68 281 LEU B CA 1
ATOM 4663 C C . LEU B 1 281 ? -10.59 -7.471 -23.336 1 92.68 281 LEU B C 1
ATOM 4665 O O . LEU B 1 281 ? -10.085 -7.25 -24.439 1 92.68 281 LEU B O 1
ATOM 4669 N N . ARG B 1 282 ? -11.022 -6.57 -22.528 1 90.95 282 ARG B N 1
ATOM 4670 C CA . ARG B 1 282 ? -10.988 -5.166 -22.925 1 90.95 282 ARG B CA 1
ATOM 4671 C C . ARG B 1 282 ? -9.555 -4.697 -23.154 1 90.95 282 ARG B C 1
ATOM 4673 O O . ARG B 1 282 ? -9.291 -3.915 -24.071 1 90.95 282 ARG B O 1
ATOM 4680 N N . GLU B 1 283 ? -8.701 -5.182 -22.383 1 92.82 283 GLU B N 1
ATOM 4681 C CA . GLU B 1 283 ? -7.31 -4.744 -22.44 1 92.82 283 GLU B CA 1
ATOM 4682 C C . GLU B 1 283 ? -6.487 -5.638 -23.363 1 92.82 283 GLU B C 1
ATOM 4684 O O . GLU B 1 283 ? -5.268 -5.482 -23.462 1 92.82 283 GLU B O 1
ATOM 4689 N N . ARG B 1 284 ? -7.12 -6.598 -24.032 1 93.1 284 ARG B N 1
ATOM 4690 C CA . ARG B 1 284 ? -6.408 -7.537 -24.892 1 93.1 284 ARG B CA 1
ATOM 4691 C C . ARG B 1 284 ? -5.17 -8.089 -24.193 1 93.1 284 ARG B C 1
ATOM 4693 O O . ARG B 1 284 ? -4.07 -8.056 -24.748 1 93.1 284 ARG B O 1
ATOM 4700 N N . MET B 1 285 ? -5.34 -8.512 -23.015 1 91.77 285 MET B N 1
ATOM 4701 C CA . MET B 1 285 ? -4.237 -8.854 -22.122 1 91.77 285 MET B CA 1
ATOM 4702 C C . MET B 1 285 ? -3.421 -10.014 -22.683 1 91.77 285 MET B C 1
ATOM 4704 O O . MET B 1 285 ? -2.196 -10.037 -22.553 1 91.77 285 MET B O 1
ATOM 4708 N N . VAL B 1 286 ? -4.102 -10.979 -23.254 1 91.04 286 VAL B N 1
ATOM 4709 C CA . VAL B 1 286 ? -3.41 -12.147 -23.789 1 91.04 286 VAL B CA 1
ATOM 4710 C C . VAL B 1 286 ? -2.458 -11.719 -24.903 1 91.04 286 VAL B C 1
ATOM 4712 O O . VAL B 1 286 ? -1.296 -12.132 -24.929 1 91.04 286 VAL B O 1
ATOM 4715 N N . GLU B 1 287 ? -2.932 -10.935 -25.799 1 93.5 287 GLU B N 1
ATOM 4716 C CA . GLU B 1 287 ? -2.137 -10.467 -26.93 1 93.5 287 GLU B CA 1
ATOM 4717 C C . GLU B 1 287 ? -0.993 -9.57 -26.467 1 93.5 287 GLU B C 1
ATOM 4719 O O . GLU B 1 287 ? 0.122 -9.658 -26.987 1 93.5 287 GLU B O 1
ATOM 4724 N N . ARG B 1 288 ? -1.299 -8.774 -25.477 1 94.94 288 ARG B N 1
ATOM 4725 C CA . ARG B 1 288 ? -0.346 -7.749 -25.064 1 94.94 288 ARG B CA 1
ATOM 4726 C C . ARG B 1 288 ? 0.673 -8.313 -24.079 1 94.94 288 ARG B C 1
ATOM 4728 O O . ARG B 1 288 ? 1.823 -7.871 -24.046 1 94.94 288 ARG B O 1
ATOM 4735 N N . PHE B 1 289 ? 0.221 -9.305 -23.282 1 95.67 289 PHE B N 1
ATOM 4736 C CA . PHE B 1 289 ? 1.048 -9.702 -22.148 1 95.67 289 PHE B CA 1
ATOM 4737 C C . PHE B 1 289 ? 1.2 -11.217 -22.093 1 95.67 289 PHE B C 1
ATOM 4739 O O . PHE B 1 289 ? 1.441 -11.784 -21.025 1 95.67 289 PHE B O 1
ATOM 4746 N N . GLY B 1 290 ? 1.003 -11.871 -23.201 1 96.01 290 GLY B N 1
ATOM 4747 C CA . GLY B 1 290 ? 1.176 -13.312 -23.28 1 96.01 290 GLY B CA 1
ATOM 4748 C C . GLY B 1 290 ? 2.61 -13.728 -23.548 1 96.01 290 GLY B C 1
ATOM 4749 O O . GLY B 1 290 ? 2.904 -14.919 -23.67 1 96.01 290 GLY B O 1
ATOM 4750 N N . ARG B 1 291 ? 3.461 -12.709 -23.677 1 96.64 291 ARG B N 1
ATOM 4751 C CA . ARG B 1 291 ? 4.888 -12.944 -23.873 1 96.64 291 ARG B CA 1
ATOM 4752 C C . ARG B 1 291 ? 5.72 -11.874 -23.174 1 96.64 291 ARG B C 1
ATOM 4754 O O . ARG B 1 291 ? 5.289 -10.726 -23.051 1 96.64 291 ARG B O 1
ATOM 4761 N N . ILE B 1 292 ? 6.794 -12.287 -22.625 1 96.42 292 ILE B N 1
ATOM 4762 C CA . ILE B 1 292 ? 7.789 -11.386 -22.054 1 96.42 292 ILE B CA 1
ATOM 4763 C C . ILE B 1 292 ? 9.139 -11.61 -22.732 1 96.42 292 ILE B C 1
ATOM 4765 O O . ILE B 1 292 ? 9.895 -12.503 -22.343 1 96.42 292 ILE B O 1
ATOM 4769 N N . GLU B 1 293 ? 9.5 -10.792 -23.651 1 93.79 293 GLU B N 1
ATOM 4770 C CA . GLU B 1 293 ? 10.606 -11.006 -24.579 1 93.79 293 GLU B CA 1
ATOM 4771 C C . GLU B 1 293 ? 11.952 -10.92 -23.864 1 93.79 293 GLU B C 1
ATOM 4773 O O . GLU B 1 293 ? 12.878 -11.669 -24.18 1 93.79 293 GLU B O 1
ATOM 4778 N N . ASP B 1 294 ? 12.063 -10.057 -22.954 1 89.85 294 ASP B N 1
ATOM 4779 C CA . ASP B 1 294 ? 13.36 -9.792 -22.34 1 89.85 294 ASP B CA 1
ATOM 4780 C C . ASP B 1 294 ? 13.897 -11.034 -21.632 1 89.85 294 ASP B C 1
ATOM 4782 O O . ASP B 1 294 ? 15.108 -11.177 -21.451 1 89.85 294 ASP B O 1
ATOM 4786 N N . VAL B 1 295 ? 12.915 -12.003 -21.241 1 95.56 295 VAL B N 1
ATOM 4787 C CA . VAL B 1 295 ? 13.4 -13.186 -20.538 1 95.56 295 VAL B CA 1
ATOM 4788 C C . VAL B 1 295 ? 13.061 -14.44 -21.34 1 95.56 295 VAL B C 1
ATOM 4790 O O . VAL B 1 295 ? 13.206 -15.56 -20.845 1 95.56 295 VAL B O 1
ATOM 4793 N N . GLY B 1 296 ? 12.508 -14.285 -22.529 1 95.87 296 GLY B N 1
ATOM 4794 C CA . GLY B 1 296 ? 12.217 -15.404 -23.412 1 95.87 296 GLY B CA 1
ATOM 4795 C C . GLY B 1 296 ? 11.053 -16.252 -22.935 1 95.87 296 GLY B C 1
ATOM 4796 O O . GLY B 1 296 ? 11.095 -17.481 -23.026 1 95.87 296 GLY B O 1
ATOM 4797 N N . TRP B 1 297 ? 10.035 -15.631 -22.35 1 97.73 297 TRP B N 1
ATOM 4798 C CA . TRP B 1 297 ? 8.875 -16.344 -21.824 1 97.73 297 TRP B CA 1
ATOM 4799 C C . TRP B 1 297 ? 7.648 -16.107 -22.698 1 97.73 297 TRP B C 1
ATOM 4801 O O . TRP B 1 297 ? 7.423 -14.992 -23.174 1 97.73 297 TRP B O 1
ATOM 4811 N N . GLN B 1 298 ? 6.857 -17.134 -22.883 1 97.92 298 GLN B N 1
ATOM 4812 C CA . GLN B 1 298 ? 5.546 -17.049 -23.518 1 97.92 298 GLN B CA 1
ATOM 4813 C C . GLN B 1 298 ? 4.608 -18.131 -22.99 1 97.92 298 GLN B C 1
ATOM 4815 O O . GLN B 1 298 ? 5.061 -19.17 -22.506 1 97.92 298 GLN B O 1
ATOM 4820 N N . ILE B 1 299 ? 3.389 -17.938 -23.147 1 97.94 299 ILE B N 1
ATOM 4821 C CA . ILE B 1 299 ? 2.395 -18.918 -22.724 1 97.94 299 ILE B CA 1
ATOM 4822 C C . ILE B 1 299 ? 2.518 -20.179 -23.576 1 97.94 299 ILE B C 1
ATOM 4824 O O . ILE B 1 299 ? 2.53 -20.105 -24.807 1 97.94 299 ILE B O 1
ATOM 4828 N N . GLU B 1 300 ? 2.678 -21.25 -22.931 1 97.8 300 GLU B N 1
ATOM 4829 C CA . GLU B 1 300 ? 2.727 -22.534 -23.624 1 97.8 300 GLU B CA 1
ATOM 4830 C C . GLU B 1 300 ? 1.393 -23.268 -23.52 1 97.8 300 GLU B C 1
ATOM 4832 O O . GLU B 1 300 ? 0.949 -23.898 -24.482 1 97.8 300 GLU B O 1
ATOM 4837 N N . PHE B 1 301 ? 0.781 -23.219 -22.399 1 97.77 301 PHE B N 1
ATOM 4838 C CA . PHE B 1 301 ? -0.534 -23.814 -22.194 1 97.77 301 PHE B CA 1
ATOM 4839 C C . PHE B 1 301 ? -1.638 -22.824 -22.547 1 97.77 301 PHE B C 1
ATOM 4841 O O . PHE B 1 301 ? -2.299 -22.28 -21.66 1 97.77 301 PHE B O 1
ATOM 4848 N N . ASP B 1 302 ? -1.926 -22.689 -23.818 1 96.71 302 ASP B N 1
ATOM 4849 C CA . 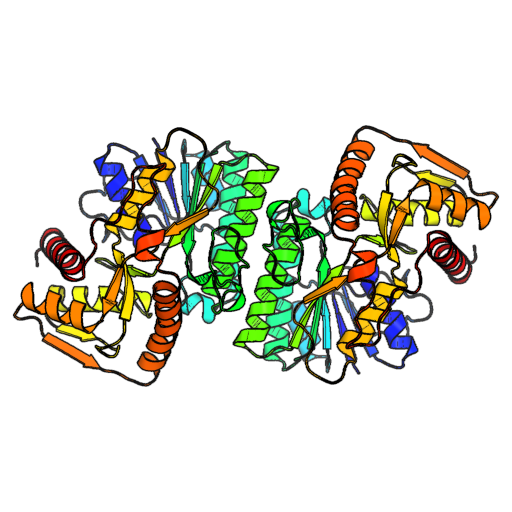ASP B 1 302 ? -2.701 -21.569 -24.344 1 96.71 302 ASP B CA 1
ATOM 4850 C C . ASP B 1 302 ? -4.136 -21.99 -24.652 1 96.71 302 ASP B C 1
ATOM 4852 O O . ASP B 1 302 ? -4.852 -21.293 -25.375 1 96.71 302 ASP B O 1
ATOM 4856 N N . SER B 1 303 ? -4.568 -23.144 -24.135 1 96.54 303 SER B N 1
ATOM 4857 C CA . SER B 1 303 ? -5.933 -23.607 -24.361 1 96.54 303 SER B CA 1
ATOM 4858 C C . SER B 1 303 ? -6.425 -24.467 -23.202 1 96.54 303 SER B C 1
ATOM 4860 O O . SER B 1 303 ? -5.621 -25.032 -22.457 1 96.54 303 SER B O 1
ATOM 4862 N N . ALA B 1 304 ? -7.739 -24.568 -23.117 1 96.39 304 ALA B N 1
ATOM 4863 C CA . ALA B 1 304 ? -8.339 -25.441 -22.111 1 96.39 304 ALA B CA 1
ATOM 4864 C C . ALA B 1 304 ? -7.862 -26.88 -22.28 1 96.39 304 ALA B C 1
ATOM 4866 O O . ALA B 1 304 ? -7.585 -27.568 -21.295 1 96.39 304 ALA B O 1
ATOM 4867 N N . GLU B 1 305 ? -7.746 -27.252 -23.481 1 97.19 305 GLU B N 1
ATOM 4868 C CA . GLU B 1 305 ? -7.351 -28.621 -23.797 1 97.19 305 GLU B CA 1
ATOM 4869 C C . GLU B 1 305 ? -5.949 -28.925 -23.277 1 97.19 305 GLU B C 1
ATOM 4871 O O . GLU B 1 305 ? -5.734 -29.942 -22.614 1 97.19 305 GLU B O 1
ATOM 4876 N N . LYS B 1 306 ? -5.016 -28.062 -23.585 1 97.93 306 LYS B N 1
ATOM 4877 C CA . LYS B 1 306 ? -3.638 -28.276 -23.152 1 97.93 306 LYS B CA 1
ATOM 4878 C C . LYS B 1 306 ? -3.532 -28.266 -21.63 1 97.93 306 LYS B C 1
ATOM 4880 O O . LYS B 1 306 ? -2.819 -29.086 -21.047 1 97.93 306 LYS B O 1
ATOM 4885 N N . MET B 1 307 ? -4.242 -27.363 -20.984 1 97.31 307 MET B N 1
ATOM 4886 C CA . MET B 1 307 ? -4.201 -27.243 -19.529 1 97.31 307 MET B CA 1
ATOM 4887 C C . MET B 1 307 ? -4.772 -28.49 -18.863 1 97.31 307 MET B C 1
ATOM 4889 O O . MET B 1 307 ? -4.143 -29.069 -17.976 1 97.31 307 MET B O 1
ATOM 4893 N N . VAL B 1 308 ? -5.949 -28.937 -19.35 1 96.94 308 VAL B N 1
ATOM 4894 C CA . VAL B 1 308 ? -6.65 -30.066 -18.746 1 96.94 308 VAL B CA 1
ATOM 4895 C C . VAL B 1 308 ? -5.862 -31.352 -18.988 1 96.94 308 VAL B C 1
ATOM 4897 O O . VAL B 1 308 ? -5.724 -32.181 -18.085 1 96.94 308 VAL B O 1
ATOM 4900 N N . LYS B 1 309 ? -5.342 -31.505 -20.165 1 97.48 309 LYS B N 1
ATOM 4901 C CA . LYS B 1 309 ? -4.568 -32.7 -20.488 1 97.48 309 LYS B CA 1
ATOM 4902 C C . LYS B 1 309 ? -3.369 -32.847 -19.556 1 97.48 309 LYS B C 1
ATOM 4904 O O . LYS B 1 309 ? -3.157 -33.912 -18.972 1 97.48 309 LYS B O 1
ATOM 4909 N N . ASP B 1 310 ? -2.599 -31.803 -19.436 1 97.14 310 ASP B N 1
ATOM 4910 C CA . ASP B 1 310 ? -1.432 -31.855 -18.56 1 97.14 310 ASP B CA 1
ATOM 4911 C C . ASP B 1 310 ? -1.846 -32.084 -17.108 1 97.14 310 ASP B C 1
ATOM 4913 O O . ASP B 1 310 ? -1.188 -32.829 -16.379 1 97.14 310 ASP B O 1
ATOM 4917 N N . HIS B 1 311 ? -2.91 -31.399 -16.682 1 96.44 311 HIS B N 1
ATOM 4918 C CA . HIS B 1 311 ? -3.435 -31.558 -15.331 1 96.44 311 HIS B CA 1
ATOM 4919 C C . HIS B 1 311 ? -3.766 -33.017 -15.036 1 96.44 311 HIS B C 1
ATOM 4921 O O . HIS B 1 311 ? -3.296 -33.576 -14.043 1 96.44 311 HIS B O 1
ATOM 4927 N N . VAL B 1 312 ? -4.474 -33.658 -15.894 1 95.74 312 VAL B N 1
ATOM 4928 C CA . VAL B 1 312 ? -4.929 -35.034 -15.724 1 95.74 312 VAL B CA 1
ATOM 4929 C C . VAL B 1 312 ? -3.733 -35.983 -15.763 1 95.74 312 VAL B C 1
ATOM 4931 O O . VAL B 1 312 ? -3.621 -36.885 -14.931 1 95.74 312 VAL B O 1
ATOM 4934 N N . GLU B 1 313 ? -2.832 -35.767 -16.702 1 95.22 313 GLU B N 1
ATOM 4935 C CA . GLU B 1 313 ? -1.651 -36.617 -16.827 1 95.22 313 GLU B CA 1
ATOM 4936 C C . GLU B 1 313 ? -0.778 -36.536 -15.579 1 95.22 313 GLU B C 1
ATOM 4938 O O . GLU B 1 313 ? -0.214 -37.542 -15.143 1 95.22 313 GLU B O 1
ATOM 4943 N N . THR B 1 314 ? -0.682 -35.344 -15.065 1 93.49 314 THR B N 1
ATOM 4944 C CA . THR B 1 314 ? 0.102 -35.147 -13.851 1 93.49 314 THR B CA 1
ATOM 4945 C C . THR B 1 314 ? -0.505 -35.923 -12.685 1 93.49 314 THR B C 1
ATOM 4947 O O . THR B 1 314 ? 0.211 -36.603 -11.946 1 93.49 314 THR B O 1
ATOM 4950 N N . LEU B 1 315 ? -1.813 -35.857 -12.523 1 92.4 315 LEU B N 1
ATOM 4951 C CA . LEU B 1 315 ? -2.494 -36.551 -11.436 1 92.4 315 LEU B CA 1
ATOM 4952 C C . LEU B 1 315 ? -2.368 -38.063 -11.593 1 92.4 315 LEU B C 1
ATOM 4954 O O . LEU B 1 315 ? -2.107 -38.773 -10.619 1 92.4 315 LEU B O 1
ATOM 4958 N N . LYS B 1 316 ? -2.486 -38.545 -12.752 1 90.52 316 LYS B N 1
ATOM 4959 C CA . LYS B 1 316 ? -2.411 -39.98 -13.011 1 90.52 316 LYS B CA 1
ATOM 4960 C C . LYS B 1 316 ? -1.008 -40.516 -12.737 1 90.52 316 LYS B C 1
ATOM 4962 O O . LYS B 1 316 ? -0.851 -41.617 -12.206 1 90.52 316 LYS B O 1
ATOM 4967 N N . ARG B 1 317 ? -0.057 -39.753 -13.146 1 86.96 317 ARG B N 1
ATOM 4968 C CA . ARG B 1 317 ? 1.33 -40.169 -12.966 1 86.96 317 ARG B CA 1
ATOM 4969 C C . ARG B 1 317 ? 1.71 -40.187 -11.489 1 86.96 317 ARG B C 1
ATOM 4971 O O . ARG B 1 317 ? 2.421 -41.086 -11.035 1 86.96 317 ARG B O 1
ATOM 4978 N N . GLU B 1 318 ? 1.246 -39.265 -10.776 1 83.48 318 GLU B N 1
ATOM 4979 C CA . GLU B 1 318 ? 1.764 -39.061 -9.427 1 83.48 318 GLU B CA 1
ATOM 4980 C C . GLU B 1 318 ? 0.887 -39.756 -8.389 1 83.48 318 GLU B C 1
ATOM 4982 O O . GLU B 1 318 ? 1.353 -40.09 -7.298 1 83.48 318 GLU B O 1
ATOM 4987 N N . VAL B 1 319 ? -0.358 -39.887 -8.595 1 75.07 319 VAL B N 1
ATOM 4988 C CA . VAL B 1 319 ? -1.241 -40.495 -7.605 1 75.07 319 VAL B CA 1
ATOM 4989 C C . VAL B 1 319 ? -1.578 -41.925 -8.023 1 75.07 319 VAL B C 1
ATOM 4991 O O . VAL B 1 319 ? -2.025 -42.729 -7.202 1 75.07 319 VAL B O 1
ATOM 4994 N N . GLY B 1 320 ? -1.016 -42.379 -9.113 1 65.93 320 GLY B N 1
ATOM 4995 C CA . GLY B 1 320 ? -1.321 -43.715 -9.598 1 65.93 320 GLY B CA 1
ATOM 4996 C C . GLY B 1 320 ? -2.772 -43.884 -10.007 1 65.93 320 GLY B C 1
ATOM 4997 O O . GLY B 1 320 ? -3.319 -44.987 -9.933 1 65.93 320 GLY B O 1
ATOM 4998 N N . ALA B 1 321 ? -3.403 -42.855 -10.284 1 51.74 321 ALA B N 1
ATOM 4999 C CA . ALA B 1 321 ? -4.815 -43.038 -10.611 1 51.74 321 ALA B CA 1
ATOM 5000 C C . ALA B 1 321 ? -4.988 -43.502 -12.054 1 51.74 321 ALA B C 1
ATOM 5002 O O . ALA B 1 321 ? -4.145 -43.219 -12.909 1 51.74 321 ALA B O 1
#

Solvent-accessible surface area (backbone atoms only — not comparable to full-atom values): 32415 Å² total; per-residue (Å²): 100,30,33,35,24,34,25,14,48,39,72,64,25,21,48,31,40,50,56,33,42,76,68,72,27,38,35,34,27,29,16,74,65,86,44,61,82,74,35,71,95,42,65,91,57,45,45,82,40,78,35,43,62,67,34,64,66,49,47,49,48,51,62,72,76,41,81,55,54,29,37,39,45,55,49,60,58,52,54,71,57,14,61,74,34,48,71,63,28,38,39,46,32,27,50,15,45,52,47,53,52,51,51,24,60,74,70,70,29,45,38,36,40,37,66,38,38,53,45,22,45,34,85,76,12,64,78,79,57,84,66,34,21,71,37,26,80,43,57,33,14,38,32,40,41,39,32,47,45,53,41,51,34,41,26,73,71,68,64,35,47,36,26,32,37,20,34,48,43,57,34,44,69,85,35,72,68,83,53,73,66,20,46,64,19,32,23,53,46,28,20,67,78,68,41,45,15,59,38,39,52,59,45,80,43,46,41,42,33,28,41,41,67,52,55,23,50,47,54,52,39,60,74,66,47,88,70,86,70,61,57,56,44,66,41,29,38,37,79,42,33,45,40,51,41,51,53,33,40,40,70,77,38,66,82,42,40,74,45,77,56,68,47,73,66,30,49,52,48,47,50,57,35,42,54,54,27,47,49,39,61,75,61,41,23,38,82,70,22,32,53,44,74,94,66,73,39,59,69,73,58,71,42,47,52,53,43,42,50,52,33,51,51,50,48,29,68,73,71,68,94,101,31,33,37,23,35,25,13,48,39,71,65,26,22,49,31,38,50,57,35,40,76,71,71,26,39,33,34,27,29,16,75,65,85,44,60,81,74,36,72,93,41,65,90,56,45,46,83,40,78,34,44,63,66,35,65,66,50,46,50,49,52,62,71,74,41,80,55,55,30,37,39,45,55,48,62,57,51,55,69,57,13,61,74,35,48,72,62,29,37,39,46,31,26,50,15,45,50,46,52,52,51,51,24,62,74,69,69,28,46,38,36,38,36,68,37,38,52,43,21,45,32,84,75,12,66,79,78,56,86,63,34,22,70,37,27,80,43,56,35,15,39,31,39,42,39,32,47,47,53,42,52,34,42,25,73,71,68,64,33,47,35,25,32,36,20,34,49,43,56,34,42,69,85,34,74,69,84,52,75,66,20,46,64,18,33,22,52,45,28,20,66,78,68,42,44,16,58,37,40,52,59,46,80,44,44,38,42,33,29,42,42,67,52,54,22,50,45,54,51,41,61,75,67,46,90,70,86,71,62,57,56,45,66,41,29,40,36,80,41,33,45,41,51,41,51,53,32,40,39,70,78,37,67,82,41,41,76,44,76,56,68,48,73,68,31,49,53,48,48,48,57,35,45,54,52,28,48,49,39,60,75,61,40,22,38,82,68,22,30,53,43,74,95,68,73,41,59,68,72,56,72,41,46,51,54,43,43,50,52,34,52,51,50,47,29,70,72,70,68,92

Radius of gyration: 27.12 Å; Cα contacts (8 Å, |Δi|>4): 1387; chains: 2; bounding box: 52×86×56 Å

InterPro domains:
  IPR001509 NAD-dependent epimerase/dehydratase [PF01370] (3-236)
  IPR036291 NAD(P)-binding domain superfamily [SSF51735] (1-316)
  IPR057326 Ketoreductase domain [SM00822] (1-142)

Sequence (642 aa):
MAVLITGGTGFLGSFLARELCDRGERPILMDLRLDLTRLRGYEDRVDLVEGNVTSWADLAEVFKTHEIDAVVHTAADLSLRAERSRIESFRTNVEATLNVLELSRMFDVDRVVFTSSLSVFGLRSMPVSETSFRDPATFYGVTKACSEIVGSYYASSHGLDFSAVRFPIITGPYRRGEGASVTISSLIDSAVLEGKGVVRLPLETRIPLLYVRDAARLLRLLISHNGKLRDIYIVGGVVVSVGELVSSLKRVVPDAIVENEVDDASMRIAGEWAALTELALRERMVERFGRIEDVGWQIEFDSAEKMVKDHVETLKREVGAMAVLITGGTGFLGSFLARELCDRGERPILMDLRLDLTRLRGYEDRVDLVEGNVTSWADLAEVFKTHEIDAVVHTAADLSLRAERSRIESFRTNVEATLNVLELSRMFDVDRVVFTSSLSVFGLRSMPVSETSFRDPATFYGVTKACSEIVGSYYASSHGLDFSAVRFPIITGPYRRGEGASVTISSLIDSAVLEGKGVVRLPLETRIPLLYVRDAARLLRLLISHNGKLRDIYIVGGVVVSVGELVSSLKRVVPDAIVENEVDDASMRIAGEWAALTELALRERMVERFGRIEDVGWQIEFDSAEKMVKDHVETLKREVGA

Secondary structure (DSSP, 8-state):
-EEEEETTTSHHHHHHHHHHHHTT-EEEEEESS---GGGTT-GGGSEEEE--TT-HHHHHHHHHHS--SEEEE-----HHHHHH-HHHHHIIIIIHHHHHHHHHHHTT--EEEEEEEGGG--GGGPSP-TTS----SSHHHHHHHHHHHHHHHHHHHH--EEEEEEE-EEE-TT--SSSHHHHHHHHHHHHHHTSEEEE-S-TT-EEEEEEHHHHHHHHHHHHH-SSPPPSEEE---EEEEHHHHHHHHHHH-TT-EEEE---HHHHHHHHHHHHHHHHHHHTTHHHHHSEEGGGTEE-S--SHHHHHHHHHHHHHHHH--/-EEEEETTTSHHHHHHHHHHHHTT-EEEEEESS---GGGTTTGGGSEEEE--TT-HHHHHHHHHHS--SEEEE-----HHHHHH-HHHHHIIIIIHHHHHHHHHHHTT--EEEEEEEGGG--GGGPSP-TTS----SSHHHHHHHHHHHHHHHHHHHH--EEEEEEE-EEE-TT--SSSHHHHHHHHHHHHHHTSEEEE-S-TT-EEEEEEHHHHHHHHHHHHH-SSPPPSEEE---EEEEHHHHHHHHHHH-TT-EEEE---HHHHHHHHHHHHHHHHHHHTTHHHHHSEEGGGTEE-S--SHHHHHHHHHHHHHHHH--

Organism: NCBI:txid113653

Nearest PDB structures (foldseek):
  4yr9-assembly3_E  TM=8.513E-01  e=1.839E-23  Mus musculus
  4yr9-assembly2_B  TM=8.378E-01  e=3.323E-22  Mus musculus
  4yr9-assembly1_C  TM=8.437E-01  e=7.276E-22  Mus musculus
  7ol1-assembly1_B  TM=8.249E-01  e=6.072E-22  Clostridioides difficile
  3wmx-assembly2_D  TM=8.276E-01  e=9.261E-22  Cupriavidus necator H16

pLDDT: mean 92.87, std 7.53, range [51.74, 98.91]

Foldseek 3Di:
DEEEEECLQPDLNVLLCVVQVVVVHEYEYEYCDHDCLSVPPCVVRYHYAHDALLDLVSVLVCLVVDDHQEYEYDWADDQVVCQVPVVVRLSRQAVSLLSVLVSCLVSVNQHYEYEAAPQQDDPQQPPDDQPGHRDGPTSSSVSRNNSLVSQVCCCVPRVRLAEYEHDFQEEFEPQDDDADSCQLNQQLNCCQVVLEGEHQADQQQKAFYAYSNLVSVVVVLRSPDDDGDDRYAYALHEIDGNNQLVVLSCVQVVSRHYHYHYDPVNVVRSVVRVRVVCSSVVNVRCVVRQDDPSRGGGGDQHGSNSRSNVRSVVCCVSVVD/DEEEEECLQPDLNVLLCVVQVVVVHEYEYEYCDHDCLSVPPCVVRYHYAHDALLDLVSVLVCLVVDDHQEYEYDWADDQVVCQVPVVVRLSRQAVSLLSVLVSCLVSVNQHYEYEAAPQQDDPQQPPDDQPGHRDGPTSSSVSRNNSLVSQVCCCVPRVRLAEYEHDFQEEFEPQDDDADSCQLNQQLNCCQVVLEGEHQADQQQKAFYAYSNLVSVVVVLRSPDDDGDDRYAYALHEIDGNNQLVVLSCVQVVSRHYHYHYDPVNVVRSVVRVRVVCSSVVNVRCVVRQDDPSSGGGGDQHGSNSRSNVRSVVCCVSVVD